Protein AF-A0A1Y1IRT8-F1 (afdb_monomer_lite)

Foldseek 3Di:
DAADPVQQVVVPQPDQQWDQAQQDPNGGHTDHGADVVGDDDAPPDWDQDPVRDIDGDDDPDDQDPVSPPHHHDDPVVSCSNVVVVPPDDDDDDDDDDDDDDDDDDDDPDDDDDDPDPDPQDDPQPLLVVVLQVLCVVLVDPQKDWDGWDQDPQAIKTKIWHQAWDQDSVRDIDGGTFIWIWGCHLFFTFTGTPDPVCPPDPDTDTSDGHDLLSLQRPHDLDWLALPPVVLVVQDDPVLLVVQQLVALRSLLSSNLSSCSRNLQWAAAPQWIWGGGSQAIDTPNPPCVRVLVSSLSSVQVSLVVVLVVLVVVLVPDPDPVVSVVSVVSNVSRDHSPDSVSCPSSVVNNNVSRHDYPLVVLAVVDLQWAREPQAIARLVVRDGDHRGVSNNYHDYDDDDSVVCPDSVVVSVVSNVVVVVVVVCVVVPDPDDPPPDD

Organism: Klebsormidium nitens (NCBI:txid105231)

InterPro domains:
  IPR014818 Bacteriophage/plasmid primase, P4, C-terminal [PF08706] (254-397)
  IPR014818 Bacteriophage/plasmid primase, P4, C-terminal [SM00885] (251-419)
  IPR051620 ORF904-like, C-terminal domain [PTHR35372] (3-406)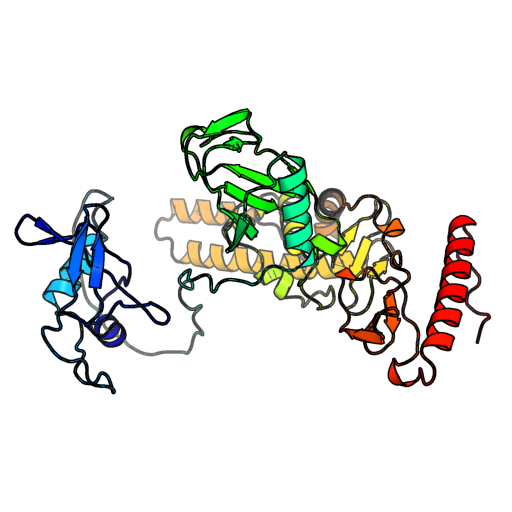

Structure (mmCIF, N/CA/C/O backbone):
data_AF-A0A1Y1IRT8-F1
#
_entry.id   AF-A0A1Y1IRT8-F1
#
loop_
_atom_site.group_PDB
_atom_site.id
_atom_site.type_symbol
_atom_site.label_atom_id
_atom_site.label_alt_id
_atom_site.label_comp_id
_atom_site.label_asym_id
_atom_site.label_entity_id
_atom_site.label_seq_id
_atom_site.pdbx_PDB_ins_code
_atom_site.Cartn_x
_atom_site.Cartn_y
_atom_site.Cartn_z
_atom_site.occupancy
_atom_site.B_iso_or_equiv
_atom_site.auth_seq_id
_atom_site.auth_comp_id
_atom_site.auth_asym_id
_atom_site.auth_atom_id
_atom_site.pdbx_PDB_model_num
ATOM 1 N N . MET A 1 1 ? -31.270 -33.881 1.724 1.00 65.00 1 MET A N 1
ATOM 2 C CA . MET A 1 1 ? -32.382 -32.962 1.409 1.00 65.00 1 MET A CA 1
ATOM 3 C C . MET A 1 1 ? -31.777 -31.595 1.128 1.00 65.00 1 MET A C 1
ATOM 5 O O . MET A 1 1 ? -30.941 -31.160 1.912 1.00 65.00 1 MET A O 1
ATOM 9 N N . THR A 1 2 ? -32.095 -30.987 -0.011 1.00 73.12 2 THR A N 1
ATOM 10 C CA . THR A 1 2 ? -31.557 -29.689 -0.452 1.00 73.12 2 THR A CA 1
ATOM 11 C C . THR A 1 2 ? -32.640 -28.623 -0.363 1.00 73.12 2 THR A C 1
ATOM 13 O O . THR A 1 2 ? -33.790 -28.885 -0.705 1.00 73.12 2 THR A O 1
ATOM 16 N N . PHE A 1 3 ? -32.268 -27.423 0.078 1.00 81.62 3 PHE A N 1
ATOM 17 C CA . PHE A 1 3 ? -33.180 -26.293 0.251 1.00 81.62 3 PHE A CA 1
ATOM 18 C C . PHE A 1 3 ? -32.655 -25.071 -0.499 1.00 81.62 3 PHE A C 1
ATOM 20 O O . PHE A 1 3 ? -31.448 -24.924 -0.700 1.00 81.62 3 PHE A O 1
ATOM 27 N N . SER A 1 4 ? -33.563 -24.193 -0.913 1.00 82.31 4 SER A N 1
ATOM 28 C CA . SER A 1 4 ? -33.210 -22.917 -1.525 1.00 82.31 4 SER A CA 1
ATOM 29 C C . SER A 1 4 ? -32.725 -21.947 -0.452 1.00 82.31 4 SER A C 1
ATOM 31 O O . SER A 1 4 ? -33.471 -21.607 0.468 1.00 82.31 4 SER A O 1
ATOM 33 N N . LEU A 1 5 ? -31.478 -21.485 -0.572 1.00 80.69 5 LEU A N 1
ATOM 34 C CA . LEU A 1 5 ? -30.895 -20.547 0.387 1.00 80.69 5 LEU A CA 1
ATOM 35 C C . LEU A 1 5 ? -31.644 -19.208 0.390 1.00 80.69 5 LEU A C 1
ATOM 37 O O . LEU A 1 5 ? -32.016 -18.731 1.454 1.00 80.69 5 LEU A O 1
ATOM 41 N N . SER A 1 6 ? -31.958 -18.665 -0.790 1.00 80.94 6 SER A N 1
ATOM 42 C CA . SER A 1 6 ? -32.665 -17.384 -0.918 1.00 80.94 6 SER A CA 1
ATOM 43 C C . SER A 1 6 ? -34.086 -17.436 -0.358 1.00 80.94 6 SER A C 1
ATOM 45 O O . SER A 1 6 ? -34.515 -16.503 0.313 1.00 80.94 6 SER A O 1
ATOM 47 N N . GLN A 1 7 ? -34.812 -18.538 -0.576 1.00 84.75 7 GLN A N 1
ATOM 48 C CA . GLN A 1 7 ? -36.134 -18.710 0.037 1.00 84.75 7 GLN A CA 1
ATOM 49 C C . GLN A 1 7 ? -36.033 -18.913 1.556 1.00 84.75 7 GLN A C 1
ATOM 51 O O . GLN A 1 7 ? -36.927 -18.502 2.286 1.00 84.75 7 GLN A O 1
ATOM 56 N N . SER A 1 8 ? -34.948 -19.516 2.051 1.00 86.56 8 SER A N 1
ATOM 57 C CA . SER A 1 8 ? -34.730 -19.710 3.493 1.00 86.56 8 SER A CA 1
ATOM 58 C C . SER A 1 8 ? -34.385 -18.404 4.210 1.00 86.56 8 SER A C 1
ATOM 60 O O . SER A 1 8 ? -34.848 -18.181 5.323 1.00 86.56 8 SER A O 1
ATOM 62 N N . GLU A 1 9 ? -33.612 -17.523 3.571 1.00 83.75 9 GLU A N 1
ATOM 63 C CA . GLU A 1 9 ? -33.345 -16.163 4.061 1.00 83.75 9 GLU A CA 1
ATOM 64 C C . GLU A 1 9 ? -34.642 -15.345 4.131 1.00 83.75 9 GLU A C 1
ATOM 66 O O . GLU A 1 9 ? -34.925 -14.727 5.156 1.00 83.75 9 GLU A O 1
ATOM 71 N N . GLN A 1 10 ? -35.482 -15.420 3.091 1.00 86.88 10 GLN A N 1
ATOM 72 C CA . GLN A 1 10 ? -36.816 -14.803 3.088 1.00 86.88 10 GLN A CA 1
ATOM 73 C C . GLN A 1 10 ? -37.734 -15.375 4.179 1.00 86.88 10 GLN A C 1
ATOM 75 O O . GLN A 1 10 ? -38.529 -14.638 4.754 1.00 86.88 10 GLN A O 1
ATOM 80 N N . ALA A 1 11 ? -37.595 -16.664 4.499 1.00 86.00 11 ALA A N 1
ATOM 81 C CA . ALA A 1 11 ? -38.309 -17.330 5.588 1.00 86.00 11 ALA A CA 1
ATOM 82 C C . ALA A 1 11 ? -37.705 -17.067 6.989 1.00 86.00 11 ALA A C 1
ATOM 84 O O . ALA A 1 11 ? -38.183 -17.618 7.978 1.00 86.00 11 ALA A O 1
ATOM 85 N N . GLY A 1 12 ? -36.671 -16.222 7.108 1.00 86.06 12 GLY A N 1
ATOM 86 C CA . GLY A 1 12 ? -36.132 -15.772 8.396 1.00 86.06 12 GLY A CA 1
ATOM 87 C C . GLY A 1 12 ? -34.886 -16.511 8.902 1.00 86.06 12 GLY A C 1
ATOM 88 O O . GLY A 1 12 ? -34.546 -16.399 10.086 1.00 86.06 12 GLY A O 1
ATOM 89 N N . LEU A 1 13 ? -34.172 -17.253 8.048 1.00 83.19 13 LEU A N 1
ATOM 90 C CA . LEU A 1 13 ? -32.847 -17.787 8.385 1.00 83.19 13 LEU A CA 1
ATOM 91 C C . LEU A 1 13 ? -31.830 -16.640 8.533 1.00 83.19 13 LEU A C 1
ATOM 93 O O . LEU A 1 13 ? -31.571 -15.909 7.582 1.00 83.19 13 LEU A O 1
ATOM 97 N N . ARG A 1 14 ? -31.229 -16.489 9.723 1.00 79.88 14 ARG A N 1
ATOM 98 C CA . ARG A 1 14 ? -30.338 -15.352 10.046 1.00 79.88 14 ARG A CA 1
ATOM 99 C C . ARG A 1 14 ? -28.863 -15.602 9.736 1.00 79.88 14 ARG A C 1
ATOM 101 O O . ARG A 1 14 ? -28.095 -14.652 9.623 1.00 79.88 14 ARG A O 1
ATOM 108 N N . ASN A 1 15 ? -28.436 -16.864 9.680 1.00 71.94 15 ASN A N 1
ATOM 109 C CA . ASN A 1 15 ? -27.034 -17.232 9.486 1.00 71.94 15 ASN A CA 1
ATOM 110 C C . ASN A 1 15 ? -26.906 -18.432 8.536 1.00 71.94 15 ASN A C 1
ATOM 112 O O . ASN A 1 15 ? -27.372 -19.528 8.840 1.00 71.94 15 ASN A O 1
ATOM 116 N N . CYS A 1 16 ? -26.209 -18.216 7.422 1.00 69.81 16 CYS A N 1
ATOM 117 C CA . CYS A 1 16 ? -26.011 -19.180 6.338 1.00 69.81 16 CYS A CA 1
ATOM 118 C C . CYS A 1 16 ? -24.657 -19.920 6.419 1.00 69.81 16 CYS A C 1
ATOM 120 O O . CYS A 1 16 ? -24.109 -20.334 5.401 1.00 69.81 16 CYS A O 1
ATOM 122 N N . SER A 1 17 ? -24.085 -20.066 7.618 1.00 71.50 17 SER A N 1
ATOM 123 C CA . SER A 1 17 ? -22.802 -20.756 7.836 1.00 71.50 17 SER A CA 1
ATOM 124 C C . SER A 1 17 ? -22.964 -22.267 8.035 1.00 71.50 17 SER A C 1
ATOM 126 O O . SER A 1 17 ? -23.971 -22.734 8.568 1.00 71.50 17 SER A O 1
ATOM 128 N N . ASN A 1 18 ? -21.924 -23.035 7.689 1.00 73.12 18 ASN A N 1
ATOM 129 C CA . ASN A 1 18 ? -21.849 -24.469 7.995 1.00 73.12 18 ASN A CA 1
ATOM 130 C C . ASN A 1 18 ? -21.971 -24.716 9.507 1.00 73.12 18 ASN A C 1
ATOM 132 O O . ASN A 1 18 ? -21.383 -23.998 10.320 1.00 73.12 18 ASN A O 1
ATOM 136 N N . ARG A 1 19 ? -22.673 -25.783 9.892 1.00 77.12 19 ARG A N 1
ATOM 137 C CA . ARG A 1 19 ? -22.828 -26.214 11.286 1.00 77.12 19 ARG A CA 1
ATOM 138 C C . ARG A 1 19 ? -22.379 -27.662 11.413 1.00 77.12 19 ARG A C 1
ATOM 140 O O . ARG A 1 19 ? -22.927 -28.525 10.748 1.00 77.12 19 ARG A O 1
ATOM 147 N N . ALA A 1 20 ? -21.414 -27.952 12.283 1.00 57.25 20 ALA A N 1
ATOM 148 C CA . ALA A 1 20 ? -20.842 -29.300 12.398 1.00 57.25 20 ALA A CA 1
ATOM 149 C C . ALA A 1 20 ? -21.417 -30.151 13.552 1.00 57.25 20 ALA A C 1
ATOM 151 O O . ALA A 1 20 ? -21.053 -31.318 13.678 1.00 57.25 20 ALA A O 1
ATOM 152 N N . ARG A 1 21 ? -22.258 -29.582 14.435 1.00 73.75 21 ARG A N 1
ATOM 153 C CA . ARG A 1 21 ? -22.706 -30.236 15.685 1.00 73.75 21 ARG A CA 1
ATOM 154 C C . ARG A 1 21 ? -24.111 -29.813 16.129 1.00 73.75 21 ARG A C 1
ATOM 156 O O . ARG A 1 21 ? -24.298 -29.362 17.254 1.00 73.75 21 ARG A O 1
ATOM 163 N N . ILE A 1 22 ? -25.101 -29.941 15.255 1.00 76.75 22 ILE A N 1
ATOM 164 C CA . ILE A 1 22 ? -26.498 -29.703 15.633 1.00 76.75 22 ILE A CA 1
ATOM 165 C C . ILE A 1 22 ? -27.007 -30.943 16.382 1.00 76.75 22 ILE A C 1
ATOM 167 O O . ILE A 1 22 ? -26.937 -32.043 15.828 1.00 76.75 22 ILE A O 1
ATOM 171 N N . PRO A 1 23 ? -27.497 -30.822 17.626 1.00 71.44 23 PRO A N 1
ATOM 172 C CA . PRO A 1 23 ? -28.102 -31.945 18.325 1.00 71.44 23 PRO A CA 1
ATOM 173 C C . PRO A 1 23 ? -29.474 -32.253 17.710 1.00 71.44 23 PRO A C 1
ATOM 175 O O . PRO A 1 23 ? -30.410 -31.469 17.824 1.00 71.44 23 PRO A O 1
ATOM 178 N N . TYR A 1 24 ? -29.609 -33.412 17.067 1.00 70.88 24 TYR A N 1
ATOM 179 C CA . TYR A 1 24 ? -30.875 -33.893 16.516 1.00 70.88 24 TYR A CA 1
ATOM 180 C C . TYR A 1 24 ? -31.092 -35.351 16.924 1.00 70.88 24 TYR A C 1
ATOM 182 O O . TYR A 1 24 ? -30.272 -36.220 16.626 1.00 70.88 24 TYR A O 1
ATOM 190 N N . LYS A 1 25 ? -32.187 -35.623 17.649 1.00 75.06 25 LYS A N 1
ATOM 191 C CA . LYS A 1 25 ? -32.529 -36.963 18.175 1.00 75.06 25 LYS A CA 1
ATOM 192 C C . LYS A 1 25 ? -31.362 -37.648 18.917 1.00 75.06 25 LYS A C 1
ATOM 194 O O . LYS A 1 25 ? -31.099 -38.831 18.720 1.00 75.06 25 LYS A O 1
ATOM 199 N N . GLY A 1 26 ? -30.630 -36.889 19.736 1.00 72.19 26 GLY A N 1
ATOM 200 C CA . GLY A 1 26 ? -29.507 -37.400 20.536 1.00 72.19 26 GLY A CA 1
ATOM 201 C C . GLY A 1 26 ? -28.212 -37.669 19.758 1.00 72.19 26 GLY A C 1
ATOM 202 O O . GLY A 1 26 ? -27.266 -38.201 20.331 1.00 72.19 26 GLY A O 1
ATOM 203 N N . LYS A 1 27 ? -28.137 -37.301 18.472 1.00 68.88 27 LYS A N 1
ATOM 204 C CA . LYS A 1 27 ? -26.924 -37.405 17.649 1.00 68.88 27 LYS A CA 1
ATOM 205 C C . LYS A 1 27 ? -26.485 -36.025 17.170 1.00 68.88 27 LYS A C 1
ATOM 207 O O . LYS A 1 27 ? -27.319 -35.179 16.855 1.00 68.88 27 LYS A O 1
ATOM 212 N N . ALA A 1 28 ? -25.174 -35.807 17.102 1.00 72.69 28 ALA A N 1
ATOM 213 C CA . ALA A 1 28 ? -24.616 -34.619 16.469 1.00 72.69 28 ALA A CA 1
ATOM 214 C C . ALA A 1 28 ? -24.682 -34.791 14.947 1.00 72.69 28 ALA A C 1
ATOM 216 O O . ALA A 1 28 ? -24.089 -35.723 14.403 1.00 72.69 28 ALA A O 1
ATOM 217 N N . VAL A 1 29 ? -25.410 -33.906 14.273 1.00 77.44 29 VAL A N 1
ATOM 218 C CA . VAL A 1 29 ? -25.500 -33.869 12.811 1.00 77.44 29 VAL A CA 1
ATOM 219 C C . VAL A 1 29 ? -24.866 -32.592 12.269 1.00 77.44 29 VAL A C 1
ATOM 221 O O . VAL A 1 29 ? -24.874 -31.547 12.926 1.00 77.44 29 VAL A O 1
ATOM 224 N N . GLY A 1 30 ? -24.289 -32.691 11.074 1.00 76.31 30 GLY A N 1
ATOM 225 C CA . GLY A 1 30 ? -23.742 -31.555 10.344 1.00 76.31 30 GLY A CA 1
ATOM 226 C C . GLY A 1 30 ? -24.711 -31.068 9.270 1.00 76.31 30 GLY A C 1
ATOM 227 O O . GLY A 1 30 ? -25.341 -31.882 8.597 1.00 76.31 30 GLY A O 1
ATOM 228 N N . ILE A 1 31 ? -24.813 -29.753 9.100 1.00 78.31 31 ILE A N 1
ATOM 229 C CA . ILE A 1 31 ? -25.458 -29.114 7.954 1.00 78.31 31 ILE A CA 1
ATOM 230 C C . ILE A 1 31 ? -24.397 -28.287 7.236 1.00 78.31 31 ILE A C 1
ATOM 232 O O . ILE A 1 31 ? -23.856 -27.329 7.791 1.00 78.31 31 ILE A O 1
ATOM 236 N N . ASP A 1 32 ? -24.113 -28.674 5.998 1.00 71.00 32 ASP A N 1
ATOM 237 C CA . ASP A 1 32 ? -23.314 -27.882 5.074 1.00 71.00 32 ASP A CA 1
ATOM 238 C C . ASP A 1 32 ? -24.227 -26.918 4.313 1.00 71.00 32 ASP A C 1
ATOM 240 O O . ASP A 1 32 ? -25.210 -27.329 3.695 1.00 71.00 32 ASP A O 1
ATOM 244 N N . VAL A 1 33 ? -23.876 -25.637 4.333 1.00 72.19 33 VAL A N 1
ATOM 245 C CA . VAL A 1 33 ? -24.521 -24.587 3.549 1.00 72.19 33 VAL A CA 1
ATOM 246 C C . VAL A 1 33 ? -23.563 -24.192 2.427 1.00 72.19 33 VAL A C 1
ATOM 248 O O . VAL A 1 33 ? -22.391 -23.883 2.657 1.00 72.19 33 VAL A O 1
ATOM 251 N N . ARG A 1 34 ? -24.041 -24.242 1.182 1.00 69.75 34 ARG A N 1
ATOM 252 C CA . ARG A 1 34 ? -23.280 -23.827 -0.005 1.00 69.75 34 ARG A CA 1
ATOM 253 C C . ARG A 1 34 ? -24.021 -22.672 -0.678 1.00 69.75 34 ARG A C 1
ATOM 255 O O . ARG A 1 34 ? -25.170 -22.831 -1.079 1.00 69.75 34 ARG A O 1
ATOM 262 N N . GLY A 1 35 ? -23.373 -21.509 -0.737 1.00 62.78 35 GLY A N 1
ATOM 263 C CA . GLY A 1 35 ? -23.906 -20.289 -1.347 1.00 62.78 35 GLY A CA 1
ATOM 264 C C . GLY A 1 35 ? -23.579 -20.169 -2.838 1.00 62.78 35 GLY A C 1
ATOM 265 O O . GLY A 1 35 ? -23.194 -21.136 -3.497 1.00 62.78 35 GLY A O 1
ATOM 266 N N . ARG A 1 36 ? -23.724 -18.957 -3.386 1.00 49.62 36 ARG A N 1
ATOM 267 C CA . ARG A 1 36 ? -23.348 -18.639 -4.773 1.00 49.62 36 ARG A CA 1
ATOM 268 C C . ARG A 1 36 ? -21.832 -18.809 -4.947 1.00 49.62 36 ARG A C 1
ATOM 270 O O . ARG A 1 36 ? -21.093 -18.063 -4.331 1.00 49.62 36 ARG A O 1
ATOM 277 N N . GLY A 1 37 ? -21.407 -19.742 -5.804 1.00 50.62 37 GLY A N 1
ATOM 278 C CA . GLY A 1 37 ? -19.991 -20.103 -5.997 1.00 50.62 37 GLY A CA 1
ATOM 279 C C . GLY A 1 37 ? -19.584 -21.405 -5.295 1.00 50.62 37 GLY A C 1
ATOM 280 O O . GLY A 1 37 ? -18.586 -22.021 -5.663 1.00 50.62 37 GLY A O 1
ATOM 281 N N . GLY A 1 38 ? -20.406 -21.888 -4.357 1.00 56.44 38 GLY A N 1
ATOM 282 C CA . GLY A 1 38 ? -20.190 -23.155 -3.670 1.00 56.44 38 GLY A CA 1
ATOM 283 C C . GLY A 1 38 ? -20.360 -24.364 -4.592 1.00 56.44 38 GLY A C 1
ATOM 284 O O . GLY A 1 38 ? -21.296 -24.440 -5.389 1.00 56.44 38 GLY A O 1
ATOM 285 N N . MET A 1 39 ? -19.468 -25.343 -4.447 1.00 58.09 39 MET A N 1
ATOM 286 C CA . MET A 1 39 ? -19.530 -26.615 -5.165 1.00 58.09 39 MET A CA 1
ATOM 287 C C . MET A 1 39 ? -20.304 -27.658 -4.347 1.00 58.09 39 MET A C 1
ATOM 289 O O . MET A 1 39 ? -20.111 -27.793 -3.136 1.00 58.09 39 MET A O 1
ATOM 293 N N . LEU A 1 40 ? -21.168 -28.413 -5.023 1.00 67.50 40 LEU A N 1
ATOM 294 C CA . LEU A 1 40 ? -21.855 -29.584 -4.485 1.00 67.50 40 LEU A CA 1
ATOM 295 C C . LEU A 1 40 ? -21.410 -30.801 -5.294 1.00 67.50 40 LEU A C 1
ATOM 297 O O . LEU A 1 40 ? -21.479 -30.780 -6.520 1.00 67.50 40 LEU A O 1
ATOM 301 N N . TYR A 1 41 ? -20.977 -31.860 -4.616 1.00 62.44 41 TYR A N 1
ATOM 302 C CA . TYR A 1 41 ? -20.794 -33.159 -5.258 1.00 62.44 41 TYR A CA 1
ATOM 303 C C . TYR A 1 41 ? -22.175 -33.794 -5.429 1.00 62.44 41 TYR A C 1
ATOM 305 O O . TYR A 1 41 ? -22.874 -34.045 -4.447 1.00 62.44 41 TYR A O 1
ATOM 313 N N . THR A 1 42 ? -22.602 -33.986 -6.674 1.00 61.09 42 THR A N 1
ATOM 314 C CA . THR A 1 42 ? -23.942 -34.479 -7.019 1.00 61.09 42 THR A CA 1
ATOM 315 C C . THR A 1 42 ? -23.894 -35.949 -7.407 1.00 61.09 42 THR A C 1
ATOM 317 O O . THR A 1 42 ? -22.880 -36.416 -7.925 1.00 61.09 42 THR A O 1
ATOM 320 N N . ALA A 1 43 ? -24.981 -36.699 -7.204 1.00 57.69 43 ALA A N 1
ATOM 321 C CA . ALA A 1 43 ? -25.076 -38.041 -7.782 1.00 57.69 43 ALA A CA 1
ATOM 322 C C . ALA A 1 43 ? -24.873 -37.965 -9.315 1.00 57.69 43 ALA A C 1
ATOM 324 O O . ALA A 1 43 ? -25.344 -36.998 -9.925 1.00 57.69 43 ALA A O 1
ATOM 325 N N . PRO A 1 44 ? -24.185 -38.938 -9.939 1.00 56.72 44 PRO A N 1
ATOM 326 C CA . PRO A 1 44 ? -23.737 -40.216 -9.375 1.00 56.72 44 PRO A CA 1
ATOM 327 C C . PRO A 1 44 ? -22.339 -40.187 -8.721 1.00 56.72 44 PRO A C 1
ATOM 329 O O . PRO A 1 44 ? -21.704 -41.231 -8.607 1.00 56.72 44 PRO A O 1
ATOM 332 N N . SER A 1 45 ? -21.829 -39.026 -8.291 1.00 67.50 45 SER A N 1
ATOM 333 C CA . SER A 1 45 ? -20.486 -38.926 -7.701 1.00 67.50 45 SER A CA 1
ATOM 334 C C . SER A 1 45 ? -20.294 -39.895 -6.530 1.00 67.50 45 SER A C 1
ATOM 336 O O . SER A 1 45 ? -21.119 -39.982 -5.614 1.00 67.50 45 SER A O 1
ATOM 338 N N . SER A 1 46 ? -19.158 -40.586 -6.543 1.00 77.88 46 SER A N 1
ATOM 339 C CA . SER A 1 46 ? -18.694 -41.447 -5.460 1.00 77.88 46 SER A CA 1
ATOM 340 C C . SER A 1 46 ? -17.252 -41.114 -5.104 1.00 77.88 46 SER A C 1
ATOM 342 O O . SER A 1 46 ? -16.474 -40.747 -5.982 1.00 77.88 46 SER A O 1
ATOM 344 N N . TYR A 1 47 ? -16.878 -41.282 -3.840 1.00 72.75 47 TYR A N 1
ATOM 345 C CA . TYR A 1 47 ? -15.500 -41.112 -3.390 1.00 72.75 47 TYR A CA 1
ATOM 346 C C . TYR A 1 47 ? -15.108 -42.200 -2.390 1.00 72.75 47 TYR A C 1
ATOM 348 O O . TYR A 1 47 ? -15.937 -42.707 -1.631 1.00 72.75 47 TYR A O 1
ATOM 356 N N . THR A 1 48 ? -13.825 -42.550 -2.381 1.00 80.06 48 THR A N 1
ATOM 357 C CA . THR A 1 48 ? -13.241 -43.456 -1.389 1.00 80.06 48 THR A CA 1
ATOM 358 C C . THR A 1 48 ? -12.838 -42.639 -0.168 1.00 80.06 48 THR A C 1
ATOM 360 O O . THR A 1 48 ? -12.079 -41.678 -0.284 1.00 80.06 48 THR A O 1
ATOM 363 N N . GLY A 1 49 ? -13.370 -42.975 1.006 1.00 74.94 49 GLY A N 1
ATOM 364 C CA . GLY A 1 49 ? -12.951 -42.319 2.244 1.00 74.94 49 GLY A CA 1
ATOM 365 C C . GLY A 1 49 ? -11.543 -42.720 2.674 1.00 74.94 49 GLY A C 1
ATOM 366 O O . GLY A 1 49 ? -10.981 -43.694 2.181 1.00 74.94 49 GLY A O 1
ATOM 367 N N . LEU A 1 50 ? -10.997 -42.003 3.660 1.00 68.25 50 LEU A N 1
ATOM 368 C CA . LEU A 1 50 ? -9.694 -42.312 4.273 1.00 68.25 50 LEU A CA 1
ATOM 369 C C . LEU A 1 50 ? -9.641 -43.715 4.911 1.00 68.25 50 LEU A C 1
ATOM 371 O O . LEU A 1 50 ? -8.565 -44.251 5.138 1.00 68.25 50 LEU A O 1
ATOM 375 N N . ASP A 1 51 ? -10.803 -44.312 5.177 1.00 81.50 51 ASP A N 1
ATOM 376 C CA . ASP A 1 51 ? -10.993 -45.680 5.665 1.00 81.50 51 ASP A CA 1
ATOM 377 C C . ASP A 1 51 ? -11.096 -46.729 4.538 1.00 81.50 51 ASP A C 1
ATOM 379 O O . ASP A 1 51 ? -11.442 -47.880 4.796 1.00 81.50 51 ASP A O 1
ATOM 383 N N . GLY A 1 52 ? -10.866 -46.337 3.281 1.00 80.56 52 GLY A N 1
ATOM 384 C CA . GLY A 1 52 ? -10.963 -47.209 2.109 1.00 80.56 52 GLY A CA 1
ATOM 385 C C . GLY A 1 52 ? -12.394 -47.544 1.674 1.00 80.56 52 GLY A C 1
ATOM 386 O O . GLY A 1 52 ? -12.577 -48.247 0.682 1.00 80.56 52 GLY A O 1
ATOM 387 N N . ARG A 1 53 ? -13.431 -47.051 2.368 1.00 83.19 53 ARG A N 1
ATOM 388 C CA . ARG A 1 53 ? -14.833 -47.341 2.026 1.00 83.19 53 ARG A CA 1
ATOM 389 C C . ARG A 1 53 ? -15.344 -46.408 0.934 1.00 83.19 53 ARG A C 1
ATOM 391 O O . ARG A 1 53 ? -15.252 -45.184 1.068 1.00 83.19 53 ARG A O 1
ATOM 398 N N . LEU A 1 54 ? -15.950 -46.986 -0.103 1.00 75.50 54 LEU A N 1
ATOM 399 C CA . LEU A 1 54 ? -16.652 -46.248 -1.151 1.00 75.50 54 LEU A CA 1
ATOM 400 C C . LEU A 1 54 ? -17.945 -45.644 -0.588 1.00 75.50 54 LEU A C 1
ATOM 402 O O . LEU A 1 54 ? -18.772 -46.348 -0.008 1.00 75.50 54 LEU A O 1
ATOM 406 N N . ARG A 1 55 ? -18.118 -44.335 -0.760 1.00 79.62 55 ARG A N 1
ATOM 407 C CA . ARG A 1 55 ? -19.329 -43.592 -0.398 1.00 79.62 55 ARG A CA 1
ATOM 408 C C . ARG A 1 55 ? -19.907 -42.955 -1.658 1.00 79.62 55 ARG A C 1
ATOM 410 O O . ARG A 1 55 ? -19.155 -42.406 -2.460 1.00 79.62 55 ARG A O 1
ATOM 417 N N . SER A 1 56 ? -21.224 -43.021 -1.831 1.00 74.12 56 SER A N 1
ATOM 418 C CA . SER A 1 56 ? -21.945 -42.438 -2.968 1.00 74.12 56 SER A CA 1
ATOM 419 C C . SER A 1 56 ? -23.071 -41.520 -2.498 1.00 74.12 56 SER A C 1
ATOM 421 O O . SER A 1 56 ? -23.647 -41.711 -1.425 1.00 74.12 56 SER A O 1
ATOM 423 N N . TYR A 1 57 ? -23.375 -40.507 -3.308 1.00 68.88 57 TYR A N 1
ATOM 424 C CA . TYR A 1 57 ? -24.527 -39.635 -3.097 1.00 68.88 57 TYR A CA 1
ATOM 425 C C . TYR A 1 57 ? -25.731 -40.185 -3.865 1.00 68.88 57 TYR A C 1
ATOM 427 O O . TYR A 1 57 ? -25.608 -40.539 -5.036 1.00 68.88 57 TYR A O 1
ATOM 435 N N . VAL A 1 58 ? -26.897 -40.235 -3.219 1.00 65.00 58 VAL A N 1
ATOM 436 C CA . VAL A 1 58 ? -28.172 -40.623 -3.839 1.00 65.00 58 VAL A CA 1
ATOM 437 C C . VAL A 1 58 ? -29.164 -39.481 -3.662 1.00 65.00 58 VAL A C 1
ATOM 439 O O . VAL A 1 58 ? -29.268 -38.905 -2.575 1.00 65.00 58 VAL A O 1
ATOM 442 N N . TRP A 1 59 ? -29.876 -39.140 -4.736 1.00 65.12 59 TRP A N 1
ATOM 443 C CA . TRP A 1 59 ? -30.974 -38.185 -4.670 1.00 65.12 59 TRP A CA 1
ATOM 444 C C . TRP A 1 59 ? -32.208 -38.862 -4.090 1.00 65.12 59 TRP A C 1
ATOM 446 O O . TRP A 1 59 ? -32.671 -39.870 -4.608 1.00 65.12 59 TRP A O 1
ATOM 456 N N . ASP A 1 60 ? -32.746 -38.271 -3.031 1.00 65.69 60 ASP A N 1
ATOM 457 C CA . ASP A 1 60 ? -34.079 -38.610 -2.530 1.00 65.69 60 ASP A CA 1
ATOM 458 C C . ASP A 1 60 ? -35.165 -38.009 -3.447 1.00 65.69 60 ASP A C 1
ATOM 460 O O . ASP A 1 60 ? -36.227 -38.584 -3.637 1.00 65.69 60 ASP A O 1
ATOM 464 N N . HIS A 1 61 ? -34.870 -36.853 -4.059 1.00 68.25 61 HIS A N 1
ATOM 465 C CA . HIS A 1 61 ? -35.727 -36.143 -5.010 1.00 68.25 61 HIS A CA 1
ATOM 466 C C . HIS A 1 61 ? -34.847 -35.456 -6.070 1.00 68.25 61 HIS A C 1
ATOM 468 O O . HIS A 1 61 ? -33.794 -34.909 -5.730 1.00 68.25 61 HIS A O 1
ATOM 474 N N . GLU A 1 62 ? -35.262 -35.477 -7.339 1.00 72.00 62 GLU A N 1
ATOM 475 C CA . GLU A 1 62 ? -34.576 -34.780 -8.438 1.00 72.00 62 GLU A CA 1
ATOM 476 C C . GLU A 1 62 ? -34.659 -33.256 -8.253 1.00 72.00 62 GLU A C 1
ATOM 478 O O . GLU A 1 62 ? -35.683 -32.752 -7.804 1.00 72.00 62 GLU A O 1
ATOM 483 N N . ILE A 1 63 ? -33.605 -32.503 -8.587 1.00 73.00 63 ILE A N 1
ATOM 484 C CA . ILE A 1 63 ? -33.639 -31.030 -8.611 1.00 73.00 63 ILE A CA 1
ATOM 485 C C . ILE A 1 63 ? -33.951 -30.593 -10.042 1.00 73.00 63 ILE A C 1
ATOM 487 O O . ILE A 1 63 ? -33.175 -30.893 -10.948 1.00 73.00 63 ILE A O 1
ATOM 491 N N . LEU A 1 64 ? -35.054 -29.867 -10.242 1.00 75.19 64 LEU A N 1
ATOM 492 C CA . LEU A 1 64 ? -35.434 -29.390 -11.572 1.00 75.19 64 LEU A CA 1
ATOM 493 C C . LEU A 1 64 ? -34.392 -28.391 -12.115 1.00 75.19 64 LEU A C 1
ATOM 495 O O . LEU A 1 64 ? -33.792 -27.653 -11.326 1.00 75.19 64 LEU A O 1
ATOM 499 N N . PRO A 1 65 ? -34.181 -28.310 -13.444 1.00 72.69 65 PRO A N 1
ATOM 500 C CA . PRO A 1 65 ? -33.204 -27.393 -14.045 1.00 72.69 65 PRO A CA 1
ATOM 501 C C . PRO A 1 65 ? -33.413 -25.921 -13.664 1.00 72.69 65 PRO A C 1
ATOM 503 O O . PRO A 1 65 ? -32.451 -25.186 -13.443 1.00 72.69 65 PRO A O 1
ATOM 506 N N . ASP A 1 66 ? -34.673 -25.505 -13.536 1.00 77.94 66 ASP A N 1
ATOM 507 C CA . ASP A 1 66 ? -35.079 -24.163 -13.107 1.00 77.94 66 ASP A CA 1
ATOM 508 C C . ASP A 1 66 ? -35.064 -23.981 -11.578 1.00 77.94 66 ASP A C 1
ATOM 510 O O . ASP A 1 66 ? -35.273 -22.878 -11.074 1.00 77.94 66 ASP A O 1
ATOM 514 N N . ARG A 1 67 ? -34.790 -25.064 -10.837 1.00 75.50 67 ARG A N 1
ATOM 515 C CA . ARG A 1 67 ? -34.750 -25.148 -9.372 1.00 75.50 67 ARG A CA 1
ATOM 516 C C . ARG A 1 67 ? -36.067 -24.768 -8.695 1.00 75.50 67 ARG A C 1
ATOM 518 O O . ARG A 1 67 ? -36.074 -24.501 -7.492 1.00 75.50 67 ARG A O 1
ATOM 525 N N . SER A 1 68 ? -37.175 -24.777 -9.433 1.00 78.88 68 SER A N 1
ATOM 526 C CA . SER A 1 68 ? -38.501 -24.389 -8.939 1.00 78.88 68 SER A CA 1
ATOM 527 C C . SER A 1 68 ? -39.005 -25.287 -7.806 1.00 78.88 68 SER A C 1
ATOM 529 O O . SER A 1 68 ? -39.803 -24.857 -6.975 1.00 78.88 68 SER A O 1
ATOM 531 N N . ASN A 1 69 ? -38.500 -26.519 -7.718 1.00 82.19 69 ASN A N 1
ATOM 532 C CA . ASN A 1 69 ? -38.861 -27.473 -6.676 1.00 82.19 69 ASN A CA 1
ATOM 533 C C . ASN A 1 69 ? -38.017 -27.375 -5.390 1.00 82.19 69 ASN A C 1
ATOM 535 O O . ASN A 1 69 ? -38.287 -28.110 -4.437 1.00 82.19 69 ASN A O 1
ATOM 539 N N . LEU A 1 70 ? -37.029 -26.472 -5.321 1.00 83.75 70 LEU A N 1
ATOM 540 C CA . LEU A 1 70 ? -36.308 -26.188 -4.079 1.00 83.75 70 LEU A CA 1
ATOM 541 C C . LEU A 1 70 ? -37.131 -25.245 -3.201 1.00 83.75 70 LEU A C 1
ATOM 543 O O . LEU A 1 70 ? -37.398 -24.105 -3.575 1.00 83.75 70 LEU A O 1
ATOM 547 N N . ARG A 1 71 ? -37.492 -25.721 -2.009 1.00 85.75 71 ARG A N 1
ATOM 548 C CA . ARG A 1 71 ? -38.246 -24.958 -1.007 1.00 85.75 71 ARG A CA 1
ATOM 549 C C . ARG A 1 71 ? -37.314 -24.312 0.013 1.00 85.75 71 ARG A C 1
ATOM 551 O O . ARG A 1 71 ? -36.152 -24.715 0.133 1.00 85.75 71 ARG A O 1
ATOM 558 N N . ALA A 1 72 ? -37.831 -23.353 0.774 1.00 86.62 72 ALA A N 1
ATOM 559 C CA . ALA A 1 72 ? -37.188 -22.889 1.998 1.00 86.62 72 ALA A CA 1
ATOM 560 C C . ALA A 1 72 ? -36.919 -24.058 2.965 1.00 86.62 72 ALA A C 1
ATOM 562 O O . ALA A 1 72 ? -37.631 -25.069 2.969 1.00 86.62 72 ALA A O 1
ATOM 563 N N . VAL A 1 73 ? -35.888 -23.905 3.795 1.00 86.06 73 VAL A N 1
ATOM 564 C CA . VAL A 1 73 ? -35.680 -24.749 4.973 1.00 86.06 73 VAL A CA 1
ATOM 565 C C . VAL A 1 73 ? -36.945 -24.681 5.848 1.00 86.06 73 VAL A C 1
ATOM 567 O O . VAL A 1 73 ? -37.464 -23.586 6.048 1.00 86.06 73 VAL A O 1
ATOM 570 N N . PRO A 1 74 ? -37.457 -25.807 6.379 1.00 86.69 74 PRO A N 1
ATOM 571 C CA . PRO A 1 74 ? -38.649 -25.796 7.222 1.00 86.69 74 PRO A CA 1
ATOM 572 C C . PRO A 1 74 ? -38.469 -24.942 8.481 1.00 86.69 74 PRO A C 1
ATOM 574 O O . PRO A 1 74 ? -37.393 -24.968 9.084 1.00 86.69 74 PRO A O 1
ATOM 577 N N . ASP A 1 75 ? -39.543 -24.296 8.939 1.00 87.00 75 ASP A N 1
ATOM 578 C CA . ASP A 1 75 ? -39.531 -23.385 10.095 1.00 87.00 75 ASP A CA 1
ATOM 579 C C . ASP A 1 75 ? -38.877 -23.999 11.339 1.00 87.00 75 ASP A C 1
ATOM 581 O O . ASP A 1 75 ? -38.050 -23.363 11.987 1.00 87.00 75 ASP A O 1
ATOM 585 N N . TRP A 1 76 ? -39.158 -25.275 11.630 1.00 86.94 76 TRP A N 1
ATOM 586 C CA . TRP A 1 76 ? -38.568 -25.976 12.778 1.00 86.94 76 TRP A CA 1
ATOM 587 C C . TRP A 1 76 ? -37.036 -26.048 12.712 1.00 86.94 76 TRP A C 1
ATOM 589 O O . TRP A 1 76 ? -36.365 -26.014 13.743 1.00 86.94 76 TRP A O 1
ATOM 599 N N . LEU A 1 77 ? -36.469 -26.155 11.508 1.00 83.06 77 LEU A N 1
ATOM 600 C CA . LEU A 1 77 ? -35.027 -26.205 11.309 1.00 83.06 77 LEU A CA 1
ATOM 601 C C . LEU A 1 77 ? -34.431 -24.793 11.290 1.00 83.06 77 LEU A C 1
ATOM 603 O O . LEU A 1 77 ? -33.340 -24.602 11.823 1.00 83.06 77 LEU A O 1
ATOM 607 N N . ILE A 1 78 ? -35.160 -23.797 10.773 1.00 85.69 78 ILE A N 1
ATOM 608 C CA . ILE A 1 78 ? -34.794 -22.378 10.905 1.00 85.69 78 ILE A CA 1
ATOM 609 C C . ILE A 1 78 ? -34.684 -21.991 12.386 1.00 85.69 78 ILE A C 1
ATOM 611 O O . ILE A 1 78 ? -33.680 -21.392 12.771 1.00 85.69 78 ILE A O 1
ATOM 615 N N . SER A 1 79 ? -35.644 -22.388 13.231 1.00 83.38 79 SER A N 1
ATOM 616 C CA . SER A 1 79 ? -35.589 -22.149 14.681 1.00 83.38 79 SER A CA 1
ATOM 617 C C . SER A 1 79 ? -34.316 -22.732 15.299 1.00 83.38 79 SER A C 1
ATOM 619 O O . SER A 1 79 ? -33.551 -22.001 15.915 1.00 83.38 79 SER A O 1
ATOM 621 N N . ILE A 1 80 ? -33.997 -24.004 15.035 1.00 80.12 80 ILE A N 1
ATOM 622 C CA . ILE A 1 80 ? -32.773 -24.645 15.554 1.00 80.12 80 ILE A CA 1
ATOM 623 C C . ILE A 1 80 ? -31.498 -23.921 15.081 1.00 80.12 80 ILE A C 1
ATOM 625 O O . ILE A 1 80 ? -30.545 -23.740 15.848 1.00 80.12 80 ILE A O 1
ATOM 629 N N . LEU A 1 81 ? -31.446 -23.518 13.809 1.00 80.75 81 LEU A N 1
ATOM 630 C CA . LEU A 1 81 ? -30.279 -22.858 13.212 1.00 80.75 81 LEU A CA 1
ATOM 631 C C . LEU A 1 81 ? -30.071 -21.425 13.717 1.00 80.75 81 LEU A C 1
ATOM 633 O O . LEU A 1 81 ? -28.924 -20.970 13.801 1.00 80.75 81 LEU A O 1
ATOM 637 N N . ASN A 1 82 ? -31.160 -20.741 14.063 1.00 83.56 82 ASN A N 1
ATOM 638 C CA . ASN A 1 82 ? -31.138 -19.411 14.658 1.00 83.56 82 ASN A CA 1
ATOM 639 C C . ASN A 1 82 ? -30.819 -19.472 16.164 1.00 83.56 82 ASN A C 1
ATOM 641 O O . ASN A 1 82 ? -29.983 -18.696 16.625 1.00 83.56 82 ASN A O 1
ATOM 645 N N . ASP A 1 83 ? -31.391 -20.431 16.899 1.00 71.88 83 ASP A N 1
ATOM 646 C CA . ASP A 1 83 ? -31.203 -20.602 18.351 1.00 71.88 83 ASP A CA 1
ATOM 647 C C . ASP A 1 83 ? -29.783 -21.071 18.709 1.00 71.88 83 ASP A C 1
ATOM 649 O O . ASP A 1 83 ? -29.232 -20.727 19.754 1.00 71.88 83 ASP A O 1
ATOM 653 N N . SER A 1 84 ? -29.126 -21.808 17.810 1.00 59.00 84 SER A N 1
ATOM 654 C CA . SER A 1 84 ? -27.739 -22.266 17.994 1.00 59.00 84 SER A CA 1
ATOM 655 C C . SER A 1 84 ? -26.681 -21.147 17.946 1.00 59.00 84 SER A C 1
ATOM 657 O O . SER A 1 84 ? -25.491 -21.434 18.082 1.00 59.00 84 SER A O 1
ATOM 659 N N . ASN A 1 85 ? -27.085 -19.877 17.801 1.00 49.53 85 ASN A N 1
ATOM 660 C CA . ASN A 1 85 ? -26.226 -18.706 18.026 1.00 49.53 85 ASN A CA 1
ATOM 661 C C . ASN A 1 85 ? -26.276 -18.149 19.463 1.00 49.53 85 ASN A C 1
ATOM 663 O O . ASN A 1 85 ? -25.470 -17.275 19.767 1.00 49.53 85 ASN A O 1
ATOM 667 N N . GLU A 1 86 ? -27.149 -18.636 20.354 1.00 38.47 86 GLU A N 1
ATOM 668 C CA . GLU A 1 86 ? -27.280 -18.091 21.723 1.00 38.47 86 GLU A CA 1
ATOM 669 C C . GLU A 1 86 ? -26.509 -18.862 22.813 1.00 38.47 86 GLU A C 1
ATOM 671 O O . GLU A 1 86 ? -26.602 -18.538 23.994 1.00 38.47 86 GLU A O 1
ATOM 676 N N . ALA A 1 87 ? -25.671 -19.840 22.462 1.00 30.95 87 ALA A N 1
ATOM 677 C CA . ALA A 1 87 ? -24.910 -20.619 23.446 1.00 30.95 87 ALA A CA 1
ATOM 678 C C . ALA A 1 87 ? -23.396 -20.344 23.413 1.00 30.95 87 ALA A C 1
ATOM 680 O O . ALA A 1 87 ? -22.597 -21.248 23.183 1.00 30.95 87 ALA A O 1
ATOM 681 N N . SER A 1 88 ? -23.008 -19.099 23.709 1.00 31.19 88 SER A N 1
ATOM 682 C CA . SER A 1 88 ? -21.802 -18.796 24.501 1.00 31.19 88 SER A CA 1
ATOM 683 C C . SER A 1 88 ? -21.859 -17.391 25.119 1.00 31.19 88 SER A C 1
ATOM 685 O O . SER A 1 88 ? -20.942 -16.592 24.966 1.00 31.19 88 SER A O 1
ATOM 687 N N . SER A 1 89 ? -22.934 -17.087 25.840 1.00 28.62 89 SER A N 1
ATOM 688 C CA . SER A 1 89 ? -22.900 -16.178 26.991 1.00 28.62 89 SER A CA 1
ATOM 689 C C . SER A 1 89 ? -24.083 -16.533 27.891 1.00 28.62 89 SER A C 1
ATOM 691 O O . SER A 1 89 ? -25.225 -16.631 27.451 1.00 28.62 89 SER A O 1
ATOM 693 N N . GLY A 1 90 ? -23.801 -16.869 29.147 1.00 25.66 90 GLY A N 1
ATOM 694 C CA . GLY A 1 90 ? -24.831 -17.323 30.073 1.00 25.66 90 GLY A CA 1
ATOM 695 C C . GLY A 1 90 ? -25.839 -16.220 30.404 1.00 25.66 90 GLY A C 1
ATOM 696 O O . GLY A 1 90 ? -25.431 -15.127 30.767 1.00 25.66 90 GLY A O 1
ATOM 697 N N . THR A 1 91 ? -27.125 -16.599 30.387 1.00 28.08 91 THR A N 1
ATOM 698 C CA . THR A 1 91 ? -28.258 -16.086 31.198 1.00 28.08 91 THR A CA 1
ATOM 699 C C . THR A 1 91 ? -28.546 -14.573 31.093 1.00 28.08 91 THR A C 1
ATOM 701 O O . THR A 1 91 ? -27.748 -13.753 31.513 1.00 28.08 91 THR A O 1
ATOM 704 N N . ARG A 1 92 ? -29.729 -14.096 30.677 1.00 26.08 92 ARG A N 1
ATOM 705 C CA . ARG A 1 92 ? -31.055 -14.367 31.263 1.00 26.08 92 ARG A CA 1
ATOM 706 C C . ARG A 1 92 ? -32.155 -13.743 30.376 1.00 26.08 92 ARG A C 1
ATOM 708 O O . ARG A 1 92 ? -32.027 -12.609 29.933 1.00 26.08 92 ARG A O 1
ATOM 715 N N . ARG A 1 93 ? -33.246 -14.491 30.173 1.00 25.08 93 ARG A N 1
ATOM 716 C CA . ARG A 1 93 ? -34.519 -14.097 29.530 1.00 25.08 93 ARG A CA 1
ATOM 717 C C . ARG A 1 93 ? -35.147 -12.828 30.132 1.00 25.08 93 ARG A C 1
ATOM 719 O O . ARG A 1 93 ? -35.281 -12.777 31.352 1.00 25.08 93 ARG A O 1
ATOM 726 N N . GLN A 1 94 ? -35.738 -11.974 29.287 1.00 27.34 94 GLN A N 1
ATOM 727 C CA . GLN A 1 94 ? -37.188 -11.686 29.287 1.00 27.34 94 GLN A CA 1
ATOM 728 C C . GLN A 1 94 ? -37.637 -10.972 27.993 1.00 27.34 94 GLN A C 1
ATOM 730 O O . GLN A 1 94 ? -36.871 -10.252 27.365 1.00 27.34 94 GLN A O 1
ATOM 735 N N . VAL A 1 95 ? -38.872 -11.273 27.588 1.00 29.70 95 VAL A N 1
ATOM 736 C CA . VAL A 1 95 ? -39.530 -11.009 26.290 1.00 29.70 95 VAL A CA 1
ATOM 737 C C . VAL A 1 95 ? -40.489 -9.782 26.417 1.00 29.70 95 VAL A C 1
ATOM 739 O O . VAL A 1 95 ? -40.458 -9.133 27.459 1.00 29.70 95 VAL A O 1
ATOM 742 N N . PRO A 1 96 ? -41.345 -9.425 25.430 1.00 39.94 96 PRO A N 1
ATOM 743 C CA . PRO A 1 96 ? -41.227 -8.258 24.543 1.00 39.94 96 PRO A CA 1
ATOM 744 C C . PRO A 1 96 ? -42.371 -7.229 24.729 1.00 39.94 96 PRO A C 1
ATOM 746 O O . PRO A 1 96 ? -43.282 -7.461 25.523 1.00 39.94 96 PRO A O 1
ATOM 749 N N . ARG A 1 97 ? -42.399 -6.147 23.931 1.00 26.48 97 ARG A N 1
ATOM 750 C CA . ARG A 1 97 ? -43.667 -5.572 23.427 1.00 26.48 97 ARG A CA 1
ATOM 751 C C . ARG A 1 97 ? -43.481 -4.590 22.262 1.00 26.48 97 ARG A C 1
ATOM 753 O O . ARG A 1 97 ? -42.898 -3.527 22.435 1.00 26.48 97 ARG A O 1
ATOM 760 N N . ASP A 1 98 ? -43.949 -5.050 21.102 1.00 24.45 98 ASP A N 1
ATOM 761 C CA . ASP A 1 98 ? -44.842 -4.435 20.105 1.00 24.45 98 ASP A CA 1
ATOM 762 C C . ASP A 1 98 ? -44.864 -2.916 19.883 1.00 24.45 98 ASP A C 1
ATOM 764 O O . ASP A 1 98 ? -45.054 -2.130 20.809 1.00 24.45 98 ASP A O 1
ATOM 768 N N . GLY A 1 99 ? -44.860 -2.535 18.599 1.00 27.80 99 GLY A N 1
ATOM 769 C CA . GLY A 1 99 ? -45.325 -1.223 18.148 1.00 27.80 99 GLY A CA 1
ATOM 770 C C . GLY A 1 99 ? -44.904 -0.859 16.725 1.00 27.80 99 GLY A C 1
ATOM 771 O O . GLY A 1 99 ? -43.941 -0.124 16.548 1.00 27.80 99 GLY A O 1
ATOM 772 N N . ASP A 1 100 ? -45.638 -1.386 15.744 1.00 25.02 100 ASP A N 1
ATOM 773 C CA . ASP A 1 100 ? -45.613 -1.085 14.303 1.00 25.02 100 ASP A CA 1
ATOM 774 C C . ASP A 1 100 ? -45.604 0.413 13.933 1.00 25.02 100 ASP A C 1
ATOM 776 O O . ASP A 1 100 ? -46.227 1.238 14.602 1.00 25.02 100 ASP A O 1
ATOM 780 N N . GLY A 1 101 ? -45.014 0.741 12.775 1.00 25.84 101 GLY A N 1
ATOM 781 C CA . GLY A 1 101 ? -45.183 2.052 12.136 1.00 25.84 101 GLY A CA 1
ATOM 782 C C . GLY A 1 101 ? -44.199 2.349 11.001 1.00 25.84 101 GLY A C 1
ATOM 783 O O . GLY A 1 101 ? -43.214 3.052 11.190 1.00 25.84 101 GLY A O 1
ATOM 784 N N . ALA A 1 102 ? -44.479 1.825 9.808 1.00 26.28 102 ALA A N 1
ATOM 785 C CA . ALA A 1 102 ? -43.725 2.053 8.577 1.00 26.28 102 ALA A CA 1
ATOM 786 C C . ALA A 1 102 ? -43.706 3.524 8.101 1.00 26.28 102 ALA A C 1
ATOM 788 O O . ALA A 1 102 ? -44.763 4.151 8.019 1.00 26.28 102 ALA A O 1
ATOM 789 N N . ARG A 1 103 ? -42.539 4.015 7.644 1.00 25.55 103 ARG A N 1
ATOM 790 C CA . ARG A 1 103 ? -42.300 4.559 6.281 1.00 25.55 103 ARG A CA 1
ATOM 791 C C . ARG A 1 103 ? -40.858 5.063 6.101 1.00 25.55 103 ARG A C 1
ATOM 793 O O . ARG A 1 103 ? -40.312 5.740 6.962 1.00 25.55 103 ARG A O 1
ATOM 800 N N . GLU A 1 104 ? -40.280 4.696 4.957 1.00 27.56 104 GLU A N 1
ATOM 801 C CA . GLU A 1 104 ? -38.924 5.006 4.476 1.00 27.56 104 GLU A CA 1
ATOM 802 C C . GLU A 1 104 ? -38.628 6.513 4.383 1.00 27.56 104 GLU A C 1
ATOM 804 O O . GLU A 1 104 ? -39.519 7.313 4.087 1.00 27.56 104 GLU A O 1
ATOM 809 N N . PRO A 1 105 ? -37.344 6.889 4.521 1.00 25.11 105 PRO A N 1
ATOM 810 C CA . PRO A 1 105 ? -36.631 7.345 3.330 1.00 25.11 105 PRO A CA 1
ATOM 811 C C . PRO A 1 105 ? -35.262 6.673 3.152 1.00 25.11 105 PRO A C 1
ATOM 813 O O . PRO A 1 105 ? -34.449 6.579 4.066 1.00 25.11 105 PRO A O 1
ATOM 816 N N . GLN A 1 106 ? -35.052 6.239 1.912 1.00 31.64 106 GLN A N 1
ATOM 817 C CA . GLN A 1 106 ? -33.825 5.803 1.244 1.00 31.64 106 GLN A CA 1
ATOM 818 C C . GLN A 1 106 ? -32.507 6.228 1.925 1.00 31.64 106 GLN A C 1
ATOM 820 O O . GLN A 1 106 ? -31.932 7.272 1.625 1.00 31.64 106 GLN A O 1
ATOM 825 N N . ALA A 1 107 ? -31.985 5.352 2.782 1.00 25.12 107 ALA A N 1
ATOM 826 C CA . ALA A 1 107 ? -30.571 5.291 3.124 1.00 25.12 107 ALA A CA 1
ATOM 827 C C . ALA A 1 107 ? -29.939 4.205 2.253 1.00 25.12 107 ALA A C 1
ATOM 829 O O . ALA A 1 107 ? -30.447 3.087 2.211 1.00 25.12 107 ALA A O 1
ATOM 830 N N . VAL A 1 108 ? -28.846 4.515 1.555 1.00 29.72 108 VAL A N 1
ATOM 831 C CA . VAL A 1 108 ? -28.024 3.496 0.892 1.00 29.72 108 VAL A CA 1
ATOM 832 C C . VAL A 1 108 ? -27.280 2.750 2.005 1.00 29.72 108 VAL A C 1
ATOM 834 O O . VAL A 1 108 ? -26.388 3.341 2.618 1.00 29.72 108 VAL A O 1
ATOM 837 N N . PRO A 1 109 ? -27.634 1.497 2.343 1.00 29.77 109 PRO A N 1
ATOM 838 C CA . PRO A 1 109 ? -26.985 0.797 3.435 1.00 29.77 109 PRO A CA 1
ATOM 839 C C . PRO A 1 109 ? -25.650 0.257 2.930 1.00 29.77 109 PRO A C 1
ATOM 841 O O . PRO A 1 109 ? -25.569 -0.319 1.840 1.00 29.77 109 PRO A O 1
ATOM 844 N N . PHE A 1 110 ? -24.605 0.384 3.745 1.00 29.30 110 PHE A N 1
ATOM 845 C CA . PHE A 1 110 ? -23.450 -0.493 3.620 1.00 29.30 110 PHE A CA 1
ATOM 846 C C . PHE A 1 110 ? -23.959 -1.938 3.639 1.00 29.30 110 PHE A C 1
ATOM 848 O O . PHE A 1 110 ? -24.588 -2.374 4.604 1.00 29.30 110 PHE A O 1
ATOM 855 N N . GLY A 1 111 ? -23.727 -2.660 2.542 1.00 27.67 111 GLY A N 1
ATOM 856 C CA . GLY A 1 111 ? -24.024 -4.084 2.473 1.00 27.67 111 GLY A CA 1
ATOM 857 C C . GLY A 1 111 ? -23.301 -4.847 3.592 1.00 27.67 111 GLY A C 1
ATOM 858 O O . GLY A 1 111 ? -22.268 -4.381 4.086 1.00 27.67 111 GLY A O 1
ATOM 859 N N . PRO A 1 112 ? -23.821 -6.019 3.997 1.00 30.88 112 PRO A N 1
ATOM 860 C CA . PRO A 1 112 ? -23.194 -6.839 5.026 1.00 30.88 112 PRO A CA 1
ATOM 861 C C . PRO A 1 112 ? -21.740 -7.173 4.641 1.00 30.88 112 PRO A C 1
ATOM 863 O O . PRO A 1 112 ? -21.404 -7.165 3.449 1.00 30.88 112 PRO A O 1
ATOM 866 N N . PRO A 1 113 ? -20.862 -7.470 5.621 1.00 33.69 113 PRO A N 1
ATOM 867 C CA . PRO A 1 113 ? -19.489 -7.872 5.342 1.00 33.69 113 PRO A CA 1
ATOM 868 C C . PRO A 1 113 ? -19.498 -9.003 4.316 1.00 33.69 113 PRO A C 1
ATOM 870 O O . PRO A 1 113 ? -20.162 -10.024 4.504 1.00 33.69 113 PRO A O 1
ATOM 873 N N . ARG A 1 114 ? -18.802 -8.782 3.194 1.00 30.19 114 ARG A N 1
ATOM 874 C CA . ARG A 1 114 ? -18.722 -9.764 2.111 1.00 30.19 114 ARG A CA 1
ATOM 875 C C . ARG A 1 114 ? -18.206 -11.082 2.703 1.00 30.19 114 ARG A C 1
ATOM 877 O O . ARG A 1 114 ? -17.160 -11.062 3.356 1.00 30.19 114 ARG A O 1
ATOM 884 N N . PRO A 1 115 ? -18.898 -12.212 2.489 1.00 31.31 115 PRO A N 1
ATOM 885 C CA . PRO A 1 115 ? -18.365 -13.521 2.826 1.00 31.31 115 PRO A CA 1
ATOM 886 C C . 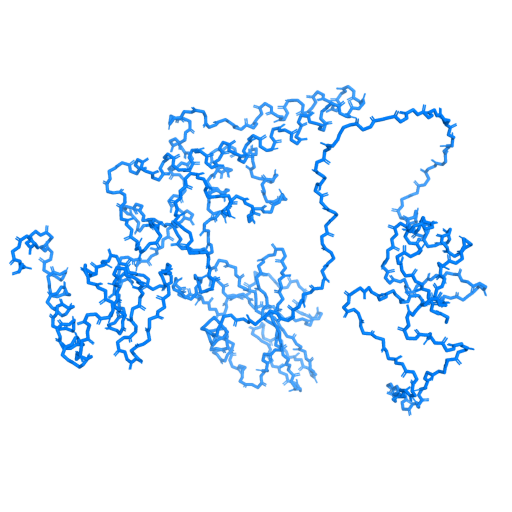PRO A 1 115 ? -17.017 -13.728 2.130 1.00 31.31 115 PRO A C 1
ATOM 888 O O . PRO A 1 115 ? -16.872 -13.439 0.941 1.00 31.31 115 PRO A O 1
ATOM 891 N N . ILE A 1 116 ? -16.033 -14.216 2.886 1.00 42.12 116 ILE A N 1
ATOM 892 C CA . ILE A 1 116 ? -14.721 -14.623 2.382 1.00 42.12 116 ILE A CA 1
ATOM 893 C C . ILE A 1 116 ? -14.911 -15.913 1.575 1.00 42.12 116 ILE A C 1
ATOM 895 O O . ILE A 1 116 ? -14.792 -17.018 2.096 1.00 42.12 116 ILE A O 1
ATOM 899 N N . GLU A 1 117 ? -15.201 -15.768 0.290 1.00 32.94 117 GLU A N 1
ATOM 900 C CA . GLU A 1 117 ? -14.670 -16.669 -0.723 1.00 32.94 117 GLU A CA 1
ATOM 901 C C . GLU A 1 117 ? -13.546 -15.883 -1.394 1.00 32.94 117 GLU A C 1
ATOM 903 O O . GLU A 1 117 ? -13.795 -14.835 -1.983 1.00 32.94 117 GLU A O 1
ATOM 908 N N . ASP A 1 118 ? -12.299 -16.322 -1.214 1.00 37.38 118 ASP A N 1
ATOM 909 C CA . ASP A 1 118 ? -11.159 -15.791 -1.961 1.00 37.38 118 ASP A CA 1
ATOM 910 C C . ASP A 1 118 ? -11.205 -16.506 -3.325 1.00 37.38 118 ASP A C 1
ATOM 912 O O . ASP A 1 118 ? -10.777 -17.667 -3.397 1.00 37.38 118 ASP A O 1
ATOM 916 N N . PRO A 1 119 ? -11.786 -15.923 -4.401 1.00 43.59 119 PRO A N 1
ATOM 917 C CA . PRO A 1 119 ? -11.485 -16.415 -5.740 1.00 43.59 119 PRO A CA 1
ATOM 918 C C . PRO A 1 119 ? -9.963 -16.449 -5.828 1.00 43.59 119 PRO A C 1
ATOM 920 O O . PRO A 1 119 ? -9.344 -15.457 -5.452 1.00 43.59 119 PRO A O 1
ATOM 923 N N . GLN A 1 120 ? -9.367 -17.580 -6.232 1.00 51.09 120 GLN A N 1
ATOM 924 C CA . GLN A 1 120 ? -7.910 -17.720 -6.324 1.00 51.09 120 GLN A CA 1
ATOM 925 C C . GLN A 1 120 ? -7.337 -16.487 -7.025 1.00 51.09 120 GLN A C 1
ATOM 927 O O . GLN A 1 120 ? -7.434 -16.347 -8.244 1.00 51.09 120 GLN A O 1
ATOM 932 N N . ARG A 1 121 ? -6.792 -15.554 -6.239 1.00 68.06 121 ARG A N 1
ATOM 933 C CA . ARG A 1 121 ? -6.214 -14.342 -6.790 1.00 68.06 121 ARG A CA 1
ATOM 934 C C . ARG A 1 121 ? -4.922 -14.760 -7.449 1.00 68.06 121 ARG A C 1
ATOM 936 O O . ARG A 1 121 ? -4.067 -15.372 -6.809 1.00 68.06 121 ARG A O 1
ATOM 943 N N . ILE A 1 122 ? -4.803 -14.439 -8.728 1.00 78.12 122 ILE A N 1
ATOM 944 C CA . ILE A 1 122 ? -3.555 -14.618 -9.453 1.00 78.12 122 ILE A CA 1
ATOM 945 C C . ILE A 1 122 ? -2.561 -13.637 -8.819 1.00 78.12 122 ILE A C 1
ATOM 947 O O . ILE A 1 122 ? -2.820 -12.430 -8.839 1.00 78.12 122 ILE A O 1
ATOM 951 N N . PRO A 1 123 ? -1.481 -14.118 -8.181 1.00 86.12 123 PRO A N 1
ATOM 952 C CA . PRO A 1 123 ? -0.494 -13.223 -7.601 1.00 86.12 123 PRO A CA 1
ATOM 953 C C . PRO A 1 123 ? 0.224 -12.441 -8.710 1.00 86.12 123 PRO A C 1
ATOM 955 O O . PRO A 1 123 ? 0.431 -12.996 -9.795 1.00 86.12 123 PRO A O 1
ATOM 958 N N . PRO A 1 124 ? 0.664 -11.196 -8.451 1.00 86.12 124 PRO A N 1
ATOM 959 C CA . PRO A 1 124 ? 1.555 -10.493 -9.364 1.00 86.12 124 PRO A CA 1
ATOM 960 C C . PRO A 1 124 ? 2.789 -11.367 -9.655 1.00 86.12 124 PRO A C 1
ATOM 962 O O . PRO A 1 124 ? 3.466 -11.773 -8.702 1.00 86.12 124 PRO A O 1
ATOM 965 N N . PRO A 1 125 ? 3.099 -11.686 -10.928 1.00 88.19 125 PRO A N 1
ATOM 966 C CA . PRO A 1 125 ? 4.151 -12.648 -11.258 1.00 88.19 125 PRO A CA 1
ATOM 967 C C . PRO A 1 125 ? 5.510 -12.283 -10.657 1.00 88.19 125 PRO A C 1
ATOM 969 O O . PRO A 1 125 ? 6.169 -13.135 -10.073 1.00 88.19 125 PRO A O 1
ATOM 972 N N . VAL A 1 126 ? 5.892 -11.003 -10.712 1.00 86.62 126 VAL A N 1
ATOM 973 C CA . VAL A 1 126 ? 7.176 -10.529 -10.172 1.00 86.62 126 VAL A CA 1
ATOM 974 C C . VAL A 1 126 ? 7.284 -10.740 -8.656 1.00 86.62 126 VAL A C 1
ATOM 976 O O . VAL A 1 126 ? 8.327 -11.157 -8.157 1.00 86.62 126 VAL A O 1
ATOM 979 N N . VAL A 1 127 ? 6.184 -10.537 -7.923 1.00 90.81 127 VAL A N 1
ATOM 980 C CA . VAL A 1 127 ? 6.141 -10.736 -6.469 1.00 90.81 127 VAL A CA 1
ATOM 981 C C . VAL A 1 127 ? 6.206 -12.222 -6.142 1.00 90.81 127 VAL A C 1
ATOM 983 O O . VAL A 1 127 ? 6.955 -12.616 -5.252 1.00 90.81 127 VAL A O 1
ATOM 986 N N . LEU A 1 128 ? 5.471 -13.062 -6.878 1.00 93.81 128 LEU A N 1
ATOM 987 C CA . LEU A 1 128 ? 5.526 -14.511 -6.694 1.00 93.81 128 LEU A CA 1
ATOM 988 C C . LEU A 1 128 ? 6.941 -15.054 -6.929 1.00 93.81 128 LEU A C 1
ATOM 990 O O . LEU A 1 128 ? 7.421 -15.850 -6.123 1.00 93.81 128 LEU A O 1
ATOM 994 N N . GLU A 1 129 ? 7.614 -14.622 -7.995 1.00 94.12 129 GLU A N 1
ATOM 995 C CA . GLU A 1 129 ? 8.980 -15.058 -8.296 1.00 94.12 129 GLU A CA 1
ATOM 996 C C . GLU A 1 129 ? 9.976 -14.593 -7.224 1.00 94.12 129 GLU A C 1
ATOM 998 O O . GLU A 1 129 ? 10.801 -15.389 -6.773 1.00 94.12 129 GLU A O 1
ATOM 1003 N N . ARG A 1 130 ? 9.842 -13.361 -6.708 1.00 94.75 130 ARG A N 1
ATOM 1004 C CA . ARG A 1 130 ? 10.636 -12.900 -5.557 1.00 94.75 130 ARG A CA 1
ATOM 1005 C C . ARG A 1 130 ? 10.395 -13.758 -4.314 1.00 94.75 130 ARG A C 1
ATOM 1007 O O . ARG A 1 130 ? 11.353 -14.163 -3.659 1.00 94.75 130 ARG A O 1
ATOM 1014 N N . VAL A 1 131 ? 9.135 -14.061 -3.994 1.00 95.75 131 VAL A N 1
ATOM 1015 C CA . VAL A 1 131 ? 8.780 -14.911 -2.847 1.00 95.75 131 VAL A CA 1
ATOM 1016 C C . VAL A 1 131 ? 9.383 -16.308 -3.000 1.00 95.75 131 VAL A C 1
ATOM 1018 O O . VAL A 1 131 ? 9.995 -16.800 -2.053 1.00 95.75 131 VAL A O 1
ATOM 1021 N N . LYS A 1 132 ? 9.272 -16.931 -4.181 1.00 95.75 132 LYS A N 1
ATOM 1022 C CA . LYS A 1 132 ? 9.891 -18.235 -4.467 1.00 95.75 132 LYS A CA 1
ATOM 1023 C C . LYS A 1 132 ? 11.409 -18.194 -4.312 1.00 95.75 132 LYS A C 1
ATOM 1025 O O . LYS A 1 132 ? 11.965 -19.080 -3.673 1.00 95.75 132 LYS A O 1
ATOM 1030 N N . ALA A 1 133 ? 12.072 -17.159 -4.831 1.00 95.56 133 ALA A N 1
ATOM 1031 C CA . ALA A 1 133 ? 13.518 -17.002 -4.698 1.00 95.56 133 ALA A CA 1
ATOM 1032 C C . ALA A 1 133 ? 13.953 -16.890 -3.225 1.00 95.56 133 ALA A C 1
ATOM 1034 O O . ALA A 1 133 ? 14.921 -17.528 -2.815 1.00 95.56 133 ALA A O 1
ATOM 1035 N N . CYS A 1 134 ? 13.215 -16.136 -2.404 1.00 96.38 134 CYS A N 1
ATOM 1036 C CA . CYS A 1 134 ? 13.490 -16.035 -0.969 1.00 96.38 134 CYS A CA 1
ATOM 1037 C C . CYS A 1 134 ? 13.232 -17.351 -0.223 1.00 96.38 134 CYS A C 1
ATOM 1039 O O . CYS A 1 134 ? 13.985 -17.682 0.685 1.00 96.38 134 CYS A O 1
ATOM 1041 N N . VAL A 1 135 ? 12.207 -18.118 -0.606 1.00 95.25 135 VAL A N 1
ATOM 1042 C CA . VAL A 1 135 ? 11.961 -19.463 -0.058 1.00 95.25 135 VAL A CA 1
ATOM 1043 C C . VAL A 1 135 ? 13.108 -20.411 -0.419 1.00 95.25 135 VAL A C 1
ATOM 1045 O O . VAL A 1 135 ? 13.677 -21.033 0.478 1.00 95.25 135 VAL A O 1
ATOM 1048 N N . ALA A 1 136 ? 13.528 -20.445 -1.684 1.00 93.88 136 ALA A N 1
ATOM 1049 C CA . ALA A 1 136 ? 14.660 -21.254 -2.137 1.00 93.88 136 ALA A CA 1
ATOM 1050 C C . ALA A 1 136 ? 15.963 -20.902 -1.402 1.00 93.88 136 ALA A C 1
ATOM 1052 O O . ALA A 1 136 ? 16.714 -21.793 -1.012 1.00 93.88 136 ALA A O 1
ATOM 1053 N N . ALA A 1 137 ? 16.197 -19.618 -1.112 1.00 94.88 137 ALA A N 1
ATOM 1054 C CA . ALA A 1 137 ? 17.352 -19.168 -0.333 1.00 94.88 137 ALA A CA 1
ATOM 1055 C C . ALA A 1 137 ? 17.363 -19.683 1.122 1.00 94.88 137 ALA A C 1
ATOM 1057 O O . ALA A 1 137 ? 18.414 -19.688 1.759 1.00 94.88 137 ALA A O 1
ATOM 1058 N N . THR A 1 138 ? 16.225 -20.155 1.646 1.00 92.38 138 THR A N 1
ATOM 1059 C CA . THR A 1 138 ? 16.171 -20.853 2.944 1.00 92.38 138 THR A CA 1
ATOM 1060 C C . THR A 1 138 ? 16.548 -22.337 2.865 1.00 92.38 138 THR A C 1
ATOM 1062 O O . THR A 1 138 ? 16.557 -23.013 3.892 1.00 92.38 138 THR A O 1
ATOM 1065 N N . GLY A 1 139 ? 16.875 -22.838 1.669 1.00 90.31 139 GLY A N 1
ATOM 1066 C CA . GLY A 1 139 ? 17.177 -24.244 1.398 1.00 90.31 139 GLY A CA 1
ATOM 1067 C C . GLY A 1 139 ? 15.956 -25.089 1.020 1.00 90.31 139 GLY A C 1
ATOM 1068 O O . GLY A 1 139 ? 16.045 -26.311 1.065 1.00 90.31 139 GLY A O 1
ATOM 1069 N N . ASP A 1 140 ? 14.820 -24.464 0.688 1.00 88.12 140 ASP A N 1
ATOM 1070 C CA . ASP A 1 140 ? 13.578 -25.146 0.300 1.00 88.12 140 ASP A CA 1
ATOM 1071 C C . ASP A 1 140 ? 13.317 -24.978 -1.208 1.00 88.12 140 ASP A C 1
ATOM 1073 O O . ASP A 1 140 ? 12.785 -23.959 -1.650 1.00 88.12 140 ASP A O 1
ATOM 1077 N N . ASP A 1 141 ? 13.725 -25.970 -2.000 1.00 84.56 141 ASP A N 1
ATOM 1078 C CA . ASP A 1 141 ? 13.576 -26.017 -3.463 1.00 84.56 141 ASP A CA 1
ATOM 1079 C C . ASP A 1 141 ? 12.455 -26.961 -3.940 1.00 84.56 141 ASP A C 1
ATOM 1081 O O . ASP A 1 141 ? 12.032 -26.897 -5.095 1.00 84.56 141 ASP A O 1
ATOM 1085 N N . ALA A 1 142 ? 11.937 -27.809 -3.049 1.00 86.31 142 ALA A N 1
ATOM 1086 C CA . ALA A 1 142 ? 10.915 -28.806 -3.358 1.00 86.31 142 ALA A CA 1
ATOM 1087 C C . ALA A 1 142 ? 9.477 -28.289 -3.176 1.00 86.31 142 ALA A C 1
ATOM 1089 O O . ALA A 1 142 ? 8.527 -28.863 -3.722 1.00 86.31 142 ALA A O 1
ATOM 1090 N N . SER A 1 143 ? 9.281 -27.226 -2.392 1.00 91.62 143 SER A N 1
ATOM 1091 C CA . SER A 1 143 ? 7.941 -26.728 -2.083 1.00 91.62 143 SER A CA 1
ATOM 1092 C C . SER A 1 143 ? 7.312 -25.971 -3.248 1.00 91.62 143 SER A C 1
ATOM 1094 O O . SER A 1 143 ? 7.895 -25.066 -3.841 1.00 91.62 143 SER A O 1
ATOM 1096 N N . CYS A 1 144 ? 6.053 -26.290 -3.536 1.00 92.88 144 CYS A N 1
ATOM 1097 C CA . CYS A 1 144 ? 5.309 -25.701 -4.644 1.00 92.88 144 CYS A CA 1
ATOM 1098 C C . CYS A 1 144 ? 4.342 -24.628 -4.142 1.00 92.88 144 CYS A C 1
ATOM 1100 O O . CYS A 1 144 ? 3.602 -24.845 -3.183 1.00 92.88 144 CYS A O 1
ATOM 1102 N N . PHE A 1 145 ? 4.296 -23.476 -4.808 1.00 94.12 145 PHE A N 1
ATOM 1103 C CA . PHE A 1 145 ? 3.249 -22.486 -4.555 1.00 94.12 145 PHE A CA 1
ATOM 1104 C C . PHE A 1 145 ? 1.863 -23.061 -4.903 1.00 94.12 145 PHE A C 1
ATOM 1106 O O . PHE A 1 145 ? 1.695 -23.674 -5.953 1.00 94.12 145 PHE A O 1
ATOM 1113 N N . ASP A 1 146 ? 0.875 -22.839 -4.032 1.00 93.31 146 ASP A N 1
ATOM 1114 C CA . ASP A 1 146 ? -0.508 -23.322 -4.194 1.00 93.31 146 ASP A CA 1
ATOM 1115 C C . ASP A 1 146 ? -1.490 -22.182 -4.449 1.00 93.31 146 ASP A C 1
ATOM 1117 O O . ASP A 1 146 ? -2.263 -22.214 -5.404 1.00 93.31 146 ASP A O 1
ATOM 1121 N N . ARG A 1 147 ? -1.476 -21.152 -3.596 1.00 92.81 147 ARG A N 1
ATOM 1122 C CA . ARG A 1 147 ? -2.413 -20.028 -3.718 1.00 92.81 147 ARG A CA 1
ATOM 1123 C C . ARG A 1 147 ? -1.976 -18.795 -2.948 1.00 92.81 147 ARG A C 1
ATOM 1125 O O . ARG A 1 147 ? -1.289 -18.888 -1.931 1.00 92.81 147 ARG A O 1
ATOM 1132 N N . LEU A 1 148 ? -2.476 -17.651 -3.398 1.00 91.25 148 LEU A N 1
ATOM 1133 C CA . LEU A 1 148 ? -2.466 -16.402 -2.652 1.00 91.25 148 LEU A CA 1
ATOM 1134 C C . LEU A 1 148 ? -3.730 -16.325 -1.787 1.00 91.25 148 LEU A C 1
ATOM 1136 O O . LEU A 1 148 ? -4.819 -16.635 -2.264 1.00 91.25 148 LEU A O 1
ATOM 1140 N N . LYS A 1 149 ? -3.573 -15.927 -0.523 1.00 89.69 149 LYS A N 1
ATOM 1141 C CA . LYS A 1 149 ? -4.669 -15.627 0.402 1.00 89.69 149 LYS A CA 1
ATOM 1142 C C . LYS A 1 149 ? -4.602 -14.183 0.866 1.00 89.69 149 LYS A C 1
ATOM 1144 O O . LYS A 1 149 ? -3.527 -13.727 1.250 1.00 89.69 149 LYS A O 1
ATOM 1149 N N . MET A 1 150 ? -5.736 -13.501 0.932 1.00 81.62 150 MET A N 1
ATOM 1150 C CA . MET A 1 150 ? -5.820 -12.193 1.587 1.00 81.62 150 MET A CA 1
ATOM 1151 C C . MET A 1 150 ? -6.243 -12.355 3.048 1.00 81.62 150 MET A C 1
ATOM 1153 O O . MET A 1 150 ? -7.292 -12.926 3.336 1.00 81.62 150 MET A O 1
ATOM 1157 N N . GLY A 1 151 ? -5.429 -11.860 3.980 1.00 70.06 151 GLY A N 1
ATOM 1158 C CA . GLY A 1 151 ? -5.801 -11.760 5.392 1.00 70.06 151 GLY A CA 1
ATOM 1159 C C . GLY A 1 151 ? -5.665 -10.334 5.911 1.00 70.06 151 GLY A C 1
ATOM 1160 O O . GLY A 1 151 ? -5.030 -9.496 5.277 1.00 70.06 151 GLY A O 1
ATOM 1161 N N . ASP A 1 152 ? -6.177 -10.084 7.116 1.00 67.31 152 ASP A N 1
ATOM 1162 C CA . ASP A 1 152 ? -6.134 -8.769 7.784 1.00 67.31 152 ASP A CA 1
ATOM 1163 C C . ASP A 1 152 ? -4.715 -8.198 7.940 1.00 67.31 152 ASP A C 1
ATOM 1165 O O . ASP A 1 152 ? -4.531 -7.006 8.154 1.00 67.31 152 ASP A O 1
ATOM 1169 N N . ARG A 1 153 ? -3.694 -9.063 7.877 1.00 70.06 153 ARG A N 1
ATOM 1170 C CA . ARG A 1 153 ? -2.278 -8.694 8.023 1.00 70.06 153 ARG A CA 1
ATOM 1171 C C . ARG A 1 153 ? -1.546 -8.507 6.692 1.00 70.06 153 ARG A C 1
ATOM 1173 O O . ARG A 1 153 ? -0.350 -8.230 6.725 1.00 70.06 153 ARG A O 1
ATOM 1180 N N . GLY A 1 154 ? -2.232 -8.693 5.565 1.00 77.62 154 GLY A N 1
ATOM 1181 C CA . GLY A 1 154 ? -1.671 -8.594 4.219 1.00 77.62 154 GLY A CA 1
ATOM 1182 C C . GLY A 1 154 ? -1.791 -9.879 3.383 1.00 77.62 154 GLY A C 1
ATOM 1183 O O . GLY A 1 154 ? -2.378 -10.874 3.830 1.00 77.62 154 GLY A O 1
ATOM 1184 N N . PRO A 1 155 ? -1.246 -9.859 2.152 1.00 88.25 155 PRO A N 1
ATOM 1185 C CA . PRO A 1 155 ? -1.228 -11.008 1.256 1.00 88.25 155 PRO A CA 1
ATOM 1186 C C . PRO A 1 155 ? -0.331 -12.131 1.786 1.00 88.25 155 PRO A C 1
ATOM 1188 O O . PRO A 1 155 ? 0.799 -11.904 2.216 1.00 88.25 155 PRO A O 1
ATOM 1191 N N . MET A 1 156 ? -0.822 -13.365 1.717 1.00 93.25 156 MET A N 1
ATOM 1192 C CA . MET A 1 156 ? -0.156 -14.561 2.218 1.00 93.25 156 MET A CA 1
ATOM 1193 C C . MET A 1 156 ? -0.026 -15.614 1.114 1.00 93.25 156 MET A C 1
ATOM 1195 O O . MET A 1 156 ? -1.017 -16.159 0.631 1.00 93.25 156 MET A O 1
ATOM 1199 N N . TYR A 1 157 ? 1.209 -15.922 0.736 1.00 95.25 157 TYR A N 1
ATOM 1200 C CA . TYR A 1 157 ? 1.561 -16.896 -0.292 1.00 95.25 157 TYR A CA 1
ATOM 1201 C C . TYR A 1 157 ? 1.688 -18.275 0.345 1.00 95.25 157 TYR A C 1
ATOM 1203 O O . TYR A 1 157 ? 2.568 -18.494 1.174 1.00 95.25 157 TYR A O 1
ATOM 1211 N N . VAL A 1 158 ? 0.793 -19.197 -0.002 1.00 94.75 158 VAL A N 1
ATOM 1212 C CA . VAL A 1 158 ? 0.728 -20.534 0.597 1.00 94.75 158 VAL A CA 1
ATOM 1213 C C . VAL A 1 158 ? 1.510 -21.524 -0.255 1.00 94.75 158 VAL A C 1
ATOM 1215 O O . VAL A 1 158 ? 1.288 -21.613 -1.463 1.00 94.75 158 VAL A O 1
ATOM 1218 N N . PHE A 1 159 ? 2.373 -22.301 0.396 1.00 94.62 159 PHE A N 1
ATOM 1219 C CA . PHE A 1 159 ? 3.205 -23.325 -0.224 1.00 94.62 159 PHE A CA 1
ATOM 1220 C C . PHE A 1 159 ? 2.818 -24.719 0.263 1.00 94.62 159 PHE A C 1
ATOM 1222 O O . PHE A 1 159 ? 2.502 -24.928 1.441 1.00 94.62 159 PHE A O 1
ATOM 1229 N N . ARG A 1 160 ? 2.846 -25.675 -0.665 1.00 93.50 160 ARG A N 1
ATOM 1230 C CA . ARG A 1 160 ? 2.623 -27.096 -0.429 1.00 93.50 160 ARG A CA 1
ATOM 1231 C C . ARG A 1 160 ? 3.938 -27.832 -0.420 1.00 93.50 160 ARG A C 1
ATOM 1233 O O . ARG A 1 160 ? 4.771 -27.630 -1.298 1.00 93.50 160 ARG A O 1
ATOM 1240 N N . VAL A 1 161 ? 4.069 -28.711 0.561 1.00 89.81 161 VAL A N 1
ATOM 1241 C CA . VAL A 1 161 ? 5.263 -29.530 0.741 1.00 89.81 161 VAL A CA 1
ATOM 1242 C C . VAL A 1 161 ? 4.889 -30.991 0.546 1.00 89.81 161 VAL A C 1
ATOM 1244 O O . VAL A 1 161 ? 3.914 -31.471 1.131 1.00 89.81 161 VAL A O 1
ATOM 1247 N N . ALA A 1 162 ? 5.667 -31.704 -0.260 1.00 83.81 162 ALA A N 1
ATOM 1248 C CA . ALA A 1 162 ? 5.599 -33.152 -0.370 1.00 83.81 162 ALA A CA 1
ATOM 1249 C C . ALA A 1 162 ? 6.726 -33.780 0.464 1.00 83.81 162 ALA A C 1
ATOM 1251 O O . ALA A 1 162 ? 7.897 -33.581 0.164 1.00 83.81 162 ALA A O 1
ATOM 1252 N N . GLY A 1 163 ? 6.364 -34.551 1.492 1.00 83.69 163 GLY A N 1
ATOM 1253 C CA . GLY A 1 163 ? 7.325 -35.294 2.309 1.00 83.69 163 GLY A CA 1
ATOM 1254 C C . GLY A 1 163 ? 8.005 -34.489 3.427 1.00 83.69 163 GLY A C 1
ATOM 1255 O O . GLY A 1 163 ? 7.574 -33.373 3.737 1.00 83.69 163 GLY A O 1
ATOM 1256 N N . PRO A 1 164 ? 9.020 -35.090 4.078 1.00 85.69 164 PRO A N 1
ATOM 1257 C CA . PRO A 1 164 ? 9.711 -34.492 5.212 1.00 85.69 164 PRO A CA 1
ATOM 1258 C C . PRO A 1 164 ? 10.522 -33.254 4.834 1.00 85.69 164 PRO A C 1
ATOM 1260 O O . PRO A 1 164 ? 11.086 -33.181 3.744 1.00 85.69 164 PRO A O 1
ATOM 1263 N N . ARG A 1 165 ? 10.643 -32.298 5.758 1.00 88.56 165 ARG A N 1
ATOM 1264 C CA . ARG A 1 165 ? 11.469 -31.097 5.556 1.00 88.56 165 ARG A CA 1
ATOM 1265 C C . ARG A 1 165 ? 12.013 -30.542 6.862 1.00 88.56 165 ARG A C 1
ATOM 1267 O O . ARG A 1 165 ? 11.409 -30.713 7.922 1.00 88.56 165 ARG A O 1
ATOM 1274 N N . ARG A 1 166 ? 13.086 -29.761 6.764 1.00 89.44 166 ARG A N 1
ATOM 1275 C CA . ARG A 1 166 ? 13.530 -28.868 7.836 1.00 89.44 166 ARG A CA 1
ATOM 1276 C C . ARG A 1 166 ? 13.037 -27.456 7.548 1.00 89.44 166 ARG A C 1
ATOM 1278 O O . ARG A 1 166 ? 13.328 -26.909 6.492 1.00 89.44 166 ARG A O 1
ATOM 1285 N N . CYS A 1 167 ? 12.265 -26.867 8.456 1.00 90.81 167 CYS A N 1
ATOM 1286 C CA . CYS A 1 167 ? 11.806 -25.495 8.269 1.00 90.81 167 CYS A CA 1
ATOM 1287 C C . CYS A 1 167 ? 12.903 -24.471 8.623 1.00 90.81 167 CYS A C 1
ATOM 1289 O O . CYS A 1 167 ? 13.815 -24.793 9.386 1.00 90.81 167 CYS A O 1
ATOM 1291 N N . PRO A 1 168 ? 12.777 -23.211 8.168 1.00 91.31 168 PRO A N 1
ATOM 1292 C CA . PRO A 1 168 ? 13.692 -22.121 8.519 1.00 91.31 168 PRO A CA 1
ATOM 1293 C C . PRO A 1 168 ? 13.832 -21.831 10.022 1.00 91.31 168 PRO A C 1
ATOM 1295 O O . PRO A 1 168 ? 14.779 -21.169 10.429 1.00 91.31 168 PRO A O 1
ATOM 1298 N N . TYR A 1 169 ? 12.918 -22.325 10.866 1.00 89.75 169 TYR A N 1
ATOM 1299 C CA . TYR A 1 169 ? 13.066 -22.251 12.325 1.00 89.75 169 TYR A CA 1
ATOM 1300 C C . TYR A 1 169 ? 13.969 -23.356 12.909 1.00 89.75 169 TYR A C 1
ATOM 1302 O O . TYR A 1 169 ? 14.194 -23.378 14.112 1.00 89.75 169 TYR A O 1
ATOM 1310 N N . GLY A 1 170 ? 14.458 -24.295 12.092 1.00 88.12 170 GLY A N 1
ATOM 1311 C CA . GLY A 1 170 ? 15.319 -25.412 12.503 1.00 88.12 170 GLY A CA 1
ATOM 1312 C C . GLY A 1 170 ? 14.584 -26.710 12.863 1.00 88.12 170 GLY A C 1
ATOM 1313 O O . GLY A 1 170 ? 15.235 -27.749 13.008 1.00 88.12 170 GLY A O 1
ATOM 1314 N N . ASN A 1 171 ? 13.249 -26.682 12.956 1.00 88.06 171 A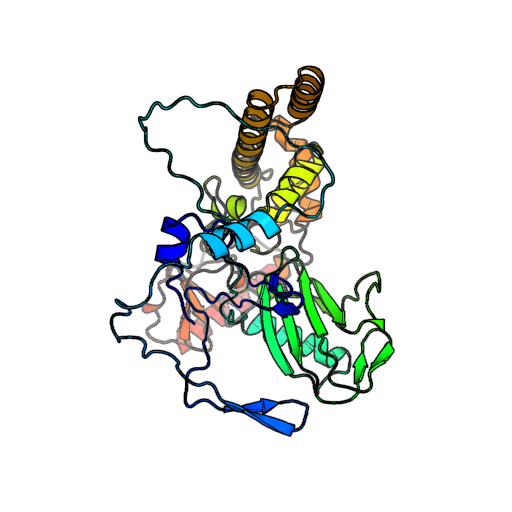SN A N 1
ATOM 1315 C CA . ASN A 1 171 ? 12.435 -27.865 13.256 1.00 88.06 171 ASN A CA 1
ATOM 1316 C C . ASN A 1 171 ? 12.336 -28.798 12.044 1.00 88.06 171 ASN A C 1
ATOM 1318 O O . ASN A 1 171 ? 12.181 -28.334 10.910 1.00 88.06 171 ASN A O 1
ATOM 1322 N N . HIS A 1 172 ? 12.388 -30.103 12.302 1.00 89.12 172 HIS A N 1
ATOM 1323 C CA . HIS A 1 172 ? 12.116 -31.145 11.315 1.00 89.12 172 HIS A CA 1
ATOM 1324 C C . HIS A 1 172 ? 10.643 -31.531 11.366 1.00 89.12 172 HIS A C 1
ATOM 1326 O O . HIS A 1 172 ? 10.057 -31.603 12.441 1.00 89.12 172 HIS A O 1
ATOM 1332 N N . HIS A 1 173 ? 10.053 -31.767 10.201 1.00 87.50 173 HIS A N 1
ATOM 1333 C CA . HIS A 1 173 ? 8.672 -32.203 10.073 1.00 87.50 173 HIS A CA 1
ATOM 1334 C C . HIS A 1 173 ? 8.635 -33.440 9.185 1.00 87.50 173 HIS A C 1
ATOM 1336 O O . HIS A 1 173 ? 9.092 -33.371 8.048 1.00 87.50 173 HIS A O 1
ATOM 1342 N N . ASP A 1 174 ? 8.060 -34.534 9.681 1.00 75.06 174 ASP A N 1
ATOM 1343 C CA . ASP A 1 174 ? 8.116 -35.855 9.033 1.00 75.06 174 ASP A CA 1
ATOM 1344 C C . ASP A 1 174 ? 7.012 -36.086 7.977 1.00 75.06 174 ASP A C 1
ATOM 1346 O O . ASP A 1 174 ? 6.844 -37.189 7.462 1.00 75.06 174 ASP A O 1
ATOM 1350 N N . GLY A 1 175 ? 6.251 -35.046 7.617 1.00 74.44 175 GLY A N 1
ATOM 1351 C CA . GLY A 1 175 ? 5.163 -35.119 6.637 1.00 74.44 175 GLY A CA 1
ATOM 1352 C C . GLY A 1 175 ? 4.922 -33.803 5.896 1.00 74.44 175 GLY A C 1
ATOM 1353 O O . GLY A 1 175 ? 5.649 -32.832 6.093 1.00 74.44 175 GLY A O 1
ATOM 1354 N N . SER A 1 176 ? 3.868 -33.767 5.067 1.00 75.44 176 SER A N 1
ATOM 1355 C CA . SER A 1 176 ? 3.461 -32.635 4.209 1.00 75.44 176 SER A CA 1
ATOM 1356 C C . SER A 1 176 ? 2.997 -31.394 4.985 1.00 75.44 176 SER A C 1
ATOM 1358 O O . SER A 1 176 ? 1.833 -30.978 4.943 1.00 75.44 176 SER A O 1
ATOM 1360 N N . ASN A 1 177 ? 3.927 -30.791 5.716 1.00 84.19 177 ASN A N 1
ATOM 1361 C CA . ASN A 1 177 ? 3.703 -29.611 6.523 1.00 84.19 177 ASN A CA 1
ATOM 1362 C C . ASN A 1 177 ? 3.871 -28.342 5.683 1.00 84.19 177 ASN A C 1
ATOM 1364 O O . ASN A 1 177 ? 4.973 -27.814 5.505 1.00 84.19 177 ASN A O 1
ATOM 1368 N N . ASN A 1 178 ? 2.731 -27.858 5.205 1.00 91.69 178 ASN A N 1
ATOM 1369 C CA . ASN A 1 178 ? 2.604 -26.628 4.436 1.00 91.69 178 ASN A CA 1
ATOM 1370 C C . ASN A 1 178 ? 3.072 -25.411 5.244 1.00 91.69 178 ASN A C 1
ATOM 1372 O O . ASN A 1 178 ? 3.030 -25.388 6.474 1.00 91.69 178 ASN A O 1
ATOM 1376 N N . PHE A 1 179 ? 3.455 -24.353 4.550 1.00 93.75 179 PHE A N 1
ATOM 1377 C CA . PHE A 1 179 ? 3.807 -23.085 5.177 1.00 93.75 179 PHE A CA 1
ATOM 1378 C C . PHE A 1 179 ? 3.260 -21.932 4.349 1.00 93.75 179 PHE A C 1
ATOM 1380 O O . PHE A 1 179 ? 2.691 -22.126 3.271 1.00 93.75 179 PHE A O 1
ATOM 1387 N N . SER A 1 180 ? 3.398 -20.728 4.883 1.00 95.00 180 SER A N 1
ATOM 1388 C CA . SER A 1 180 ? 2.969 -19.519 4.204 1.00 95.00 180 SER A CA 1
ATOM 1389 C C . SER A 1 180 ? 4.015 -18.420 4.339 1.00 95.00 180 SER A C 1
ATOM 1391 O O . SER A 1 180 ? 4.702 -18.336 5.353 1.00 95.00 180 SER A O 1
ATOM 1393 N N . VAL A 1 181 ? 4.110 -17.552 3.339 1.00 96.06 181 VAL A N 1
ATOM 1394 C CA . VAL A 1 181 ? 4.910 -16.326 3.391 1.00 96.06 181 VAL A CA 1
ATOM 1395 C C . VAL A 1 181 ? 3.955 -15.141 3.399 1.00 96.06 181 VAL A C 1
ATOM 1397 O O . VAL A 1 181 ? 3.196 -14.945 2.453 1.00 96.06 181 VAL A O 1
ATOM 1400 N N . LEU A 1 182 ? 3.952 -14.376 4.485 1.00 93.44 182 LEU A N 1
ATOM 1401 C CA . LEU A 1 182 ? 3.191 -13.137 4.604 1.00 93.44 182 LEU A CA 1
ATOM 1402 C C . LEU A 1 182 ? 4.022 -11.990 4.038 1.00 93.44 182 LEU A C 1
ATOM 1404 O O . LEU A 1 182 ? 5.140 -11.758 4.494 1.00 93.44 182 LEU A O 1
ATOM 1408 N N . VAL A 1 183 ? 3.444 -11.244 3.107 1.00 90.00 183 VAL A N 1
ATOM 1409 C CA . VAL A 1 183 ? 3.989 -9.963 2.671 1.00 90.00 183 VAL A CA 1
ATOM 1410 C C . VAL A 1 183 ? 3.439 -8.887 3.594 1.00 90.00 183 VAL A C 1
ATOM 1412 O O . VAL A 1 183 ? 2.224 -8.704 3.687 1.00 90.00 183 VAL A O 1
ATOM 1415 N N . ARG A 1 184 ? 4.322 -8.172 4.290 1.00 84.44 184 ARG A N 1
ATOM 1416 C CA . ARG A 1 184 ? 3.942 -7.041 5.140 1.00 84.44 184 ARG A CA 1
ATOM 1417 C C . ARG A 1 184 ? 4.788 -5.833 4.778 1.00 84.44 184 ARG A C 1
ATOM 1419 O O . ARG A 1 184 ? 5.987 -5.825 5.039 1.00 84.44 184 ARG A O 1
ATOM 1426 N N . LYS A 1 185 ? 4.159 -4.799 4.211 1.00 79.00 185 LYS A N 1
ATOM 1427 C CA . LYS A 1 185 ? 4.872 -3.702 3.539 1.00 79.00 185 LYS A CA 1
ATOM 1428 C C . LYS A 1 185 ? 5.808 -4.298 2.475 1.00 79.00 185 LYS A C 1
ATOM 1430 O O . LYS A 1 185 ? 5.319 -4.842 1.492 1.00 79.00 185 LYS A O 1
ATOM 1435 N N . ARG A 1 186 ? 7.122 -4.283 2.711 1.00 84.50 186 ARG A N 1
ATOM 1436 C CA . ARG A 1 186 ? 8.129 -4.926 1.854 1.00 84.50 186 ARG A CA 1
ATOM 1437 C C . ARG A 1 186 ? 8.669 -6.235 2.434 1.00 84.50 186 ARG A C 1
ATOM 1439 O O . ARG A 1 186 ? 9.264 -7.011 1.700 1.00 84.50 186 ARG A O 1
ATOM 1446 N N . ASP A 1 187 ? 8.449 -6.525 3.712 1.00 89.75 187 ASP A N 1
ATOM 1447 C CA . ASP A 1 187 ? 9.024 -7.703 4.359 1.00 89.75 187 ASP A CA 1
ATOM 1448 C C . ASP A 1 187 ? 8.319 -8.992 3.936 1.00 89.75 187 ASP A C 1
ATOM 1450 O O . ASP A 1 187 ? 7.087 -9.073 3.913 1.00 89.75 187 ASP A O 1
ATOM 1454 N N . LEU A 1 188 ? 9.119 -10.028 3.681 1.00 95.00 188 LEU A N 1
ATOM 1455 C CA . LEU A 1 188 ? 8.656 -11.391 3.448 1.00 95.00 188 LEU A CA 1
ATOM 1456 C C . LEU A 1 188 ? 8.851 -12.208 4.722 1.00 95.00 188 LEU A C 1
ATOM 1458 O O . LEU A 1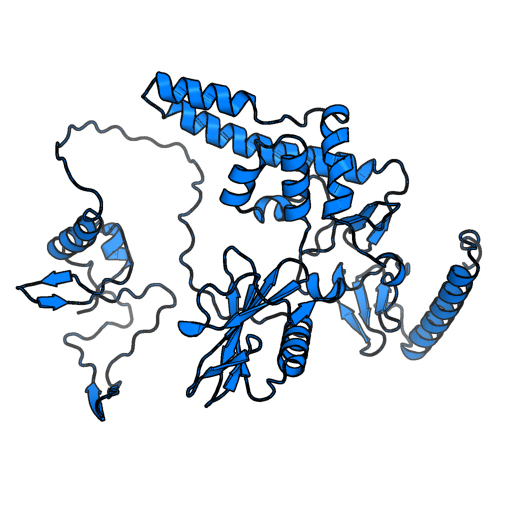 188 ? 9.970 -12.573 5.091 1.00 95.00 188 LEU A O 1
ATOM 1462 N N . LEU A 1 189 ? 7.746 -12.470 5.413 1.00 95.25 189 LEU A N 1
ATOM 1463 C CA . LEU A 1 189 ? 7.729 -13.097 6.727 1.00 95.25 189 LEU A CA 1
ATOM 1464 C C . LEU A 1 189 ? 7.272 -14.551 6.621 1.00 95.25 189 LEU A C 1
ATOM 1466 O O . LEU A 1 189 ? 6.167 -14.840 6.161 1.00 95.25 189 LEU A O 1
ATOM 1470 N N . TYR A 1 190 ? 8.110 -15.473 7.075 1.00 95.50 190 TYR A N 1
ATOM 1471 C CA . TYR A 1 190 ? 7.854 -16.904 7.004 1.00 95.50 190 TYR A CA 1
ATOM 1472 C C . TYR A 1 190 ? 6.952 -17.380 8.144 1.00 95.50 190 TYR A C 1
ATOM 1474 O O . TYR A 1 190 ? 7.191 -17.038 9.301 1.00 95.50 190 TYR A O 1
ATOM 1482 N N . PHE A 1 191 ? 5.965 -18.222 7.830 1.00 92.56 191 PHE A N 1
ATOM 1483 C CA . PHE A 1 191 ? 5.062 -18.871 8.781 1.00 92.56 191 PHE A CA 1
ATOM 1484 C C . PHE A 1 191 ? 4.969 -20.370 8.510 1.00 92.56 191 PHE A C 1
ATOM 1486 O O . PHE A 1 191 ? 4.349 -20.804 7.542 1.00 92.56 191 PHE A O 1
ATOM 1493 N N . CYS A 1 192 ? 5.527 -21.175 9.408 1.00 91.94 192 CYS A N 1
ATOM 1494 C CA . CYS A 1 192 ? 5.293 -22.615 9.414 1.00 91.94 192 CYS A CA 1
ATOM 1495 C C . CYS A 1 192 ? 3.880 -22.921 9.943 1.00 91.94 192 CYS A C 1
ATOM 1497 O O . CYS A 1 192 ? 3.498 -22.373 10.977 1.00 91.94 192 CYS A O 1
ATOM 1499 N N . ASN A 1 193 ? 3.124 -23.807 9.282 1.00 89.56 193 ASN A N 1
ATOM 1500 C CA . ASN A 1 193 ? 1.777 -24.180 9.739 1.00 89.56 193 ASN A CA 1
ATOM 1501 C C . ASN A 1 193 ? 1.768 -25.390 10.697 1.00 89.56 193 ASN A C 1
ATOM 1503 O O . ASN A 1 193 ? 0.688 -25.840 11.079 1.00 89.56 193 ASN A O 1
ATOM 1507 N N . SER A 1 194 ? 2.936 -25.914 11.091 1.00 85.75 194 SER A N 1
ATOM 1508 C CA . SER A 1 194 ? 3.020 -26.971 12.109 1.00 85.75 194 SER A CA 1
ATOM 1509 C C . SER A 1 194 ? 2.639 -26.415 13.478 1.00 85.75 194 SER A C 1
ATOM 1511 O O . SER A 1 194 ? 3.045 -25.308 13.842 1.00 85.75 194 SER A O 1
ATOM 1513 N N . SER A 1 195 ? 1.927 -27.220 14.267 1.00 84.69 195 SER A N 1
ATOM 1514 C CA . SER A 1 195 ? 1.649 -26.940 15.678 1.00 84.69 195 SER A CA 1
ATOM 1515 C C . SER A 1 195 ? 2.927 -26.767 16.507 1.00 84.69 195 SER A C 1
ATOM 1517 O O . SER A 1 195 ? 2.933 -25.990 17.453 1.00 84.69 195 SER A O 1
ATOM 1519 N N . GLU A 1 196 ? 4.032 -27.414 16.130 1.00 85.00 196 GLU A N 1
ATOM 1520 C CA . GLU A 1 196 ? 5.335 -27.306 16.814 1.00 85.00 196 GLU A CA 1
ATOM 1521 C C . GLU A 1 196 ? 5.994 -25.936 16.626 1.00 85.00 196 GLU A C 1
ATOM 1523 O O . GLU A 1 196 ? 6.830 -25.513 17.419 1.00 85.00 196 GLU A O 1
ATOM 1528 N N . CYS A 1 197 ? 5.634 -25.235 15.552 1.00 86.38 197 CYS A N 1
ATOM 1529 C CA . CYS A 1 197 ? 6.114 -23.888 15.260 1.00 86.38 197 CYS A CA 1
ATOM 1530 C C . CYS A 1 197 ? 5.075 -22.820 15.627 1.00 86.38 197 CYS A C 1
ATOM 1532 O O . CYS A 1 197 ? 5.300 -21.623 15.405 1.00 86.38 197 CYS A O 1
ATOM 1534 N N . GLN A 1 198 ? 3.921 -23.229 16.162 1.00 80.06 198 GLN A N 1
ATOM 1535 C CA . GLN A 1 198 ? 2.853 -22.318 16.525 1.00 80.06 198 GLN A CA 1
ATOM 1536 C C . GLN A 1 198 ? 3.309 -21.460 17.708 1.00 80.06 198 GLN A C 1
ATOM 1538 O O . GLN A 1 198 ? 3.519 -21.945 18.811 1.00 80.06 198 GLN A O 1
ATOM 1543 N N . GLY A 1 199 ? 3.463 -20.158 17.469 1.00 75.12 199 GLY A N 1
ATOM 1544 C CA . GLY A 1 199 ? 3.867 -19.204 18.504 1.00 75.12 199 GLY A CA 1
ATOM 1545 C C . GLY A 1 199 ? 5.336 -18.787 18.472 1.00 75.12 199 GLY A C 1
ATOM 1546 O O . GLY A 1 199 ? 5.710 -17.943 19.279 1.00 75.12 199 GLY A O 1
ATOM 1547 N N . VAL A 1 200 ? 6.142 -19.266 17.514 1.00 80.38 200 VAL A N 1
ATOM 1548 C CA . VAL A 1 200 ? 7.502 -18.737 17.312 1.00 80.38 200 VAL A CA 1
ATOM 1549 C C . VAL A 1 200 ? 7.435 -17.224 17.059 1.00 80.38 200 VAL A C 1
ATOM 1551 O O . VAL A 1 200 ? 6.685 -16.734 16.198 1.00 80.38 200 VAL A O 1
ATOM 1554 N N . ARG A 1 201 ? 8.185 -16.474 17.870 1.00 78.06 201 ARG A N 1
ATOM 1555 C CA . ARG A 1 201 ? 8.314 -15.016 17.819 1.00 78.06 201 ARG A CA 1
ATOM 1556 C C . ARG A 1 201 ? 9.779 -14.622 18.083 1.00 78.06 201 ARG A C 1
ATOM 1558 O O . ARG A 1 201 ? 10.397 -15.249 18.938 1.00 78.06 201 ARG A O 1
ATOM 1565 N N . PRO A 1 202 ? 10.308 -13.580 17.413 1.00 81.69 202 PRO A N 1
ATOM 1566 C CA . PRO A 1 202 ? 9.683 -12.836 16.317 1.00 81.69 202 PRO A CA 1
ATOM 1567 C C . PRO A 1 202 ? 9.481 -13.717 15.075 1.00 81.69 202 PRO A C 1
ATOM 1569 O O . PRO A 1 202 ? 10.064 -14.790 14.944 1.00 81.69 202 PRO A O 1
ATOM 1572 N N . VAL A 1 203 ? 8.587 -13.293 14.182 1.00 88.00 203 VAL A N 1
ATOM 1573 C CA . VAL A 1 203 ? 8.389 -14.002 12.912 1.00 88.00 203 VAL A CA 1
ATOM 1574 C C . VAL A 1 203 ? 9.644 -13.816 12.061 1.00 88.00 203 VAL A C 1
ATOM 1576 O O . VAL A 1 203 ? 10.128 -12.694 11.929 1.00 88.00 203 VAL A O 1
ATOM 1579 N N . LEU A 1 204 ? 10.166 -14.903 11.492 1.00 92.56 204 LEU A N 1
ATOM 1580 C CA . LEU A 1 204 ? 11.396 -14.865 10.706 1.00 92.56 204 LEU A CA 1
ATOM 1581 C C . LEU A 1 204 ? 11.179 -14.117 9.383 1.00 92.56 204 LEU A C 1
ATOM 1583 O O . LEU A 1 204 ? 10.329 -14.506 8.580 1.00 92.56 204 LEU A O 1
ATOM 1587 N N . LYS A 1 205 ? 11.981 -13.075 9.147 1.00 95.81 205 LYS A N 1
ATOM 1588 C CA . LYS A 1 205 ? 12.098 -12.403 7.848 1.00 95.81 205 LYS A CA 1
ATOM 1589 C C . LYS A 1 205 ? 13.041 -13.214 6.959 1.00 95.81 205 LYS A C 1
ATOM 1591 O O . LYS A 1 205 ? 14.206 -13.380 7.301 1.00 95.81 205 LYS A O 1
ATOM 1596 N N . ILE A 1 206 ? 12.529 -13.712 5.836 1.00 96.12 206 ILE A N 1
ATOM 1597 C CA . ILE A 1 206 ? 13.301 -14.502 4.857 1.00 96.12 206 ILE A CA 1
ATOM 1598 C C . ILE A 1 206 ? 13.741 -13.675 3.646 1.00 96.12 206 ILE A C 1
ATOM 1600 O O . ILE A 1 206 ? 14.493 -14.151 2.803 1.00 96.12 206 ILE A O 1
ATOM 1604 N N . GLY A 1 207 ? 13.261 -12.438 3.540 1.00 94.00 207 GLY A N 1
ATOM 1605 C CA . GLY A 1 207 ? 13.602 -11.542 2.450 1.00 94.00 207 GLY A CA 1
ATOM 1606 C C . GLY A 1 207 ? 12.790 -10.258 2.482 1.00 94.00 207 GLY A C 1
ATOM 1607 O O . GLY A 1 207 ? 12.041 -9.992 3.426 1.00 94.00 207 GLY A O 1
ATOM 1608 N N . GLU A 1 208 ? 12.948 -9.466 1.432 1.00 91.81 208 GLU A N 1
ATOM 1609 C CA . GLU A 1 208 ? 12.276 -8.186 1.254 1.00 91.81 208 GLU A CA 1
ATOM 1610 C C . GLU A 1 208 ? 11.988 -7.969 -0.235 1.00 91.81 208 GLU A C 1
ATOM 1612 O O . GLU A 1 208 ? 12.792 -8.349 -1.088 1.00 91.81 208 GLU A O 1
ATOM 1617 N N . LEU A 1 209 ? 10.836 -7.379 -0.538 1.00 87.94 209 LEU A N 1
ATOM 1618 C CA . LEU A 1 209 ? 10.493 -6.892 -1.865 1.00 87.94 209 LEU A CA 1
ATOM 1619 C C . LEU A 1 209 ? 11.277 -5.612 -2.166 1.00 87.94 209 LEU A C 1
ATOM 1621 O O . LEU A 1 209 ? 11.431 -4.733 -1.310 1.00 87.94 209 LEU A O 1
ATOM 1625 N N . THR A 1 210 ? 11.701 -5.459 -3.416 1.00 83.06 210 THR A N 1
ATOM 1626 C CA . THR A 1 210 ? 12.093 -4.140 -3.923 1.00 83.06 210 THR A CA 1
ATOM 1627 C C . THR A 1 210 ? 10.888 -3.198 -3.913 1.00 83.06 210 THR A C 1
ATOM 1629 O O . THR A 1 210 ? 9.735 -3.627 -3.816 1.00 83.06 210 THR A O 1
ATOM 1632 N N . CYS A 1 211 ? 11.129 -1.893 -4.029 1.00 75.75 211 CYS A N 1
ATOM 1633 C CA . CYS A 1 211 ? 10.035 -0.928 -4.074 1.00 75.75 211 CYS A CA 1
ATOM 1634 C C . CYS A 1 211 ? 9.121 -1.173 -5.284 1.00 75.75 211 CYS A C 1
ATOM 1636 O O . CYS A 1 211 ? 7.908 -1.196 -5.118 1.00 75.75 211 CYS A O 1
ATOM 1638 N N . SER A 1 212 ? 9.690 -1.440 -6.464 1.00 78.56 212 SER A N 1
ATOM 1639 C CA . SER A 1 212 ? 8.919 -1.759 -7.676 1.00 78.56 212 SER A CA 1
ATOM 1640 C C . SER A 1 212 ? 8.070 -3.026 -7.502 1.00 78.56 212 SER A C 1
ATOM 1642 O O . SER A 1 212 ? 6.881 -3.026 -7.810 1.00 78.56 212 SER A O 1
ATOM 1644 N N . GLU A 1 213 ? 8.636 -4.085 -6.911 1.00 85.31 213 GLU A N 1
ATOM 1645 C CA . GLU A 1 213 ? 7.899 -5.325 -6.630 1.00 85.31 213 GLU A CA 1
ATOM 1646 C C . GLU A 1 213 ? 6.733 -5.094 -5.665 1.00 85.31 213 GLU A C 1
ATOM 1648 O O . GLU A 1 213 ? 5.634 -5.591 -5.900 1.00 85.31 213 GLU A O 1
ATOM 1653 N N . ALA A 1 214 ? 6.943 -4.316 -4.601 1.00 81.50 214 ALA A N 1
ATOM 1654 C CA . ALA A 1 214 ? 5.897 -4.008 -3.629 1.00 81.50 214 ALA A CA 1
ATOM 1655 C C . ALA A 1 214 ? 4.729 -3.209 -4.234 1.00 81.50 214 ALA A C 1
ATOM 1657 O O . ALA A 1 214 ? 3.607 -3.327 -3.751 1.00 81.50 214 ALA A O 1
ATOM 1658 N N . MET A 1 215 ? 4.980 -2.434 -5.294 1.00 81.94 215 MET A N 1
ATOM 1659 C CA . MET A 1 215 ? 3.960 -1.668 -6.021 1.00 81.94 215 MET A CA 1
ATOM 1660 C C . MET A 1 215 ? 3.223 -2.481 -7.087 1.00 81.94 215 MET A C 1
ATOM 1662 O O . MET A 1 215 ? 2.271 -1.973 -7.682 1.00 81.94 215 MET A O 1
ATOM 1666 N N . SER A 1 216 ? 3.658 -3.713 -7.364 1.00 80.50 216 SER A N 1
ATOM 1667 C CA . SER A 1 216 ? 3.207 -4.436 -8.548 1.00 80.50 216 SER A CA 1
ATOM 1668 C C . SER A 1 216 ? 1.717 -4.779 -8.489 1.00 80.50 216 SER A C 1
ATOM 1670 O O . SER A 1 216 ? 1.240 -5.406 -7.541 1.00 80.50 216 SER A O 1
ATOM 1672 N N . GLY A 1 217 ? 0.973 -4.363 -9.519 1.00 71.00 217 GLY A N 1
ATOM 1673 C CA . GLY A 1 217 ? -0.490 -4.504 -9.555 1.00 71.00 217 GLY A CA 1
ATOM 1674 C C . GLY A 1 217 ? -1.237 -3.538 -8.623 1.00 71.00 217 GLY A C 1
ATOM 1675 O O . GLY A 1 217 ? -2.411 -3.763 -8.323 1.00 71.00 217 GLY A O 1
ATOM 1676 N N . GLY A 1 218 ? -0.554 -2.490 -8.154 1.00 75.38 218 GLY A N 1
ATOM 1677 C CA . GLY A 1 218 ? -1.102 -1.441 -7.303 1.00 75.38 218 GLY A CA 1
ATOM 1678 C C . GLY A 1 218 ? -1.971 -0.415 -8.038 1.00 75.38 218 GLY A C 1
ATOM 1679 O O . GLY A 1 218 ? -2.202 -0.485 -9.245 1.00 75.38 218 GLY A O 1
ATOM 1680 N N . GLU A 1 219 ? -2.464 0.553 -7.268 1.00 82.50 219 GLU A N 1
ATOM 1681 C CA . GLU A 1 219 ? -3.287 1.667 -7.750 1.00 82.50 219 GLU A CA 1
ATOM 1682 C C . GLU A 1 219 ? -2.488 2.590 -8.687 1.00 82.50 219 GLU A C 1
ATOM 1684 O O . GLU A 1 219 ? -1.362 2.980 -8.378 1.00 82.50 219 GLU A O 1
ATOM 1689 N N . THR A 1 220 ? -3.086 2.966 -9.819 1.00 86.69 220 THR A N 1
ATOM 1690 C CA . THR A 1 220 ? -2.459 3.832 -10.833 1.00 86.69 220 THR A CA 1
ATOM 1691 C C . THR A 1 220 ? -2.900 5.286 -10.715 1.00 86.69 220 THR A C 1
ATOM 1693 O O . THR A 1 220 ? -2.286 6.169 -11.318 1.00 86.69 220 THR A O 1
ATOM 1696 N N . ARG A 1 221 ? -3.963 5.561 -9.949 1.00 87.88 221 ARG A N 1
ATOM 1697 C CA . ARG A 1 221 ? -4.456 6.920 -9.692 1.00 87.88 221 ARG A CA 1
ATOM 1698 C C . ARG A 1 221 ? -3.390 7.801 -9.055 1.00 87.88 221 ARG A C 1
ATOM 1700 O O . ARG A 1 221 ? -2.647 7.358 -8.181 1.00 87.88 221 ARG A O 1
ATOM 1707 N N . ALA A 1 222 ? -3.383 9.068 -9.450 1.00 91.50 222 ALA A N 1
ATOM 1708 C CA . ALA A 1 222 ? -2.526 10.090 -8.869 1.00 91.50 222 ALA A CA 1
ATOM 1709 C C . ALA A 1 222 ? -2.740 10.229 -7.354 1.00 91.50 222 ALA A C 1
ATOM 1711 O O . ALA A 1 222 ? -3.858 10.085 -6.848 1.00 91.50 222 ALA A O 1
ATOM 1712 N N . PHE A 1 223 ? -1.666 10.562 -6.648 1.00 93.31 223 PHE A N 1
ATOM 1713 C CA . PHE A 1 223 ? -1.727 11.060 -5.285 1.00 93.31 223 PHE A CA 1
ATOM 1714 C C . PHE A 1 223 ? -2.432 12.423 -5.290 1.00 93.31 223 PHE A C 1
ATOM 1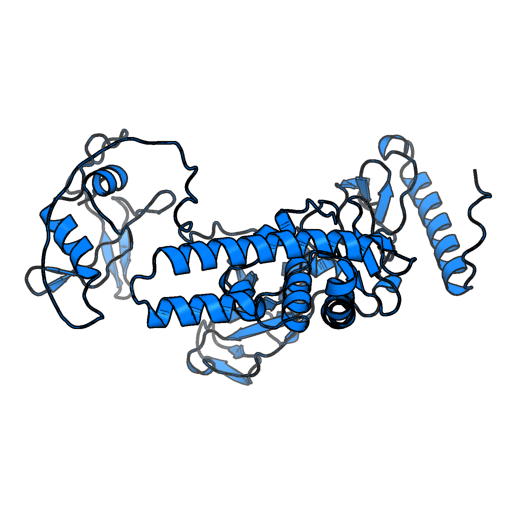716 O O . PHE A 1 223 ? -1.960 13.386 -5.894 1.00 93.31 223 PHE A O 1
ATOM 1723 N N . SER A 1 224 ? -3.609 12.490 -4.670 1.00 91.69 224 SER A N 1
ATOM 1724 C CA . SER A 1 224 ? -4.461 13.682 -4.683 1.00 91.69 224 SER A CA 1
ATOM 1725 C C . SER A 1 224 ? -5.388 13.714 -3.471 1.00 91.69 224 SER A C 1
ATOM 1727 O O . SER A 1 224 ? -5.641 12.685 -2.845 1.00 91.69 224 SER A O 1
ATOM 1729 N N . ALA A 1 225 ? -5.911 14.896 -3.139 1.00 87.06 225 ALA A N 1
ATOM 1730 C CA . ALA A 1 225 ? -6.810 15.076 -1.997 1.00 87.06 225 ALA A CA 1
ATOM 1731 C C . ALA A 1 225 ? -8.087 14.218 -2.100 1.00 87.06 225 ALA A C 1
ATOM 1733 O O . ALA A 1 225 ? -8.580 13.738 -1.082 1.00 87.06 225 ALA A O 1
ATOM 1734 N N . ASP A 1 226 ? -8.561 13.967 -3.323 1.00 80.88 226 ASP A N 1
ATOM 1735 C CA . ASP A 1 226 ? -9.782 13.204 -3.609 1.00 80.88 226 ASP A CA 1
ATOM 1736 C C . ASP A 1 226 ? -9.532 11.696 -3.775 1.00 80.88 226 ASP A C 1
ATOM 1738 O O . ASP A 1 226 ? -10.410 10.950 -4.218 1.00 80.88 226 ASP A O 1
ATOM 1742 N N . ASP A 1 227 ? -8.331 11.219 -3.441 1.00 82.31 227 ASP A N 1
ATOM 1743 C CA . ASP A 1 227 ? -7.989 9.806 -3.536 1.00 82.31 227 ASP A CA 1
ATOM 1744 C C . ASP A 1 227 ? -8.675 8.973 -2.441 1.00 82.31 227 ASP A C 1
ATOM 1746 O O . ASP A 1 227 ? -8.104 8.585 -1.419 1.00 82.31 227 ASP A O 1
ATOM 1750 N N . VAL A 1 228 ? -9.940 8.653 -2.700 1.00 79.19 228 VAL A N 1
ATOM 1751 C CA . VAL A 1 228 ? -10.760 7.786 -1.853 1.00 79.19 228 VAL A CA 1
ATOM 1752 C C . VAL A 1 228 ? -10.232 6.353 -1.789 1.00 79.19 228 VAL A C 1
ATOM 1754 O O . VAL A 1 228 ? -10.576 5.638 -0.852 1.00 79.19 228 VAL A O 1
ATOM 1757 N N . CYS A 1 229 ? -9.407 5.901 -2.743 1.00 80.81 229 CYS A N 1
ATOM 1758 C CA . CYS A 1 229 ? -8.858 4.542 -2.714 1.00 80.81 229 CYS A CA 1
ATOM 1759 C C . CYS A 1 229 ? -7.891 4.367 -1.540 1.00 80.81 229 CYS A C 1
ATOM 1761 O O . CYS A 1 229 ? -7.962 3.352 -0.847 1.00 80.81 229 CYS A O 1
ATOM 1763 N N . ALA A 1 230 ? -7.050 5.373 -1.279 1.00 83.31 230 ALA A N 1
ATOM 1764 C CA . ALA A 1 230 ? -6.136 5.394 -0.138 1.00 83.31 230 ALA A CA 1
ATOM 1765 C C . ALA A 1 230 ? -6.875 5.383 1.212 1.00 83.31 230 ALA A C 1
ATOM 1767 O O . ALA A 1 230 ? -6.429 4.759 2.167 1.00 83.31 230 ALA A O 1
ATOM 1768 N N . ILE A 1 231 ? -8.035 6.036 1.286 1.00 84.94 231 ILE A N 1
ATOM 1769 C CA . ILE A 1 231 ? -8.849 6.091 2.508 1.00 84.94 231 ILE A CA 1
ATOM 1770 C C . ILE A 1 231 ? -9.635 4.787 2.699 1.00 84.94 231 ILE A C 1
ATOM 1772 O O . ILE A 1 231 ? -9.713 4.251 3.803 1.00 84.94 231 ILE A O 1
ATOM 1776 N N . ASN A 1 232 ? -10.211 4.248 1.623 1.00 81.88 232 ASN A N 1
ATOM 1777 C CA . ASN A 1 232 ? -11.035 3.040 1.665 1.00 81.88 232 ASN A CA 1
ATOM 1778 C C . ASN A 1 232 ? -10.231 1.761 1.928 1.00 81.88 232 ASN A C 1
ATOM 1780 O O . ASN A 1 232 ? -10.816 0.755 2.328 1.00 81.88 232 ASN A O 1
ATOM 1784 N N . SER A 1 233 ? -8.914 1.779 1.706 1.00 77.56 233 SER A N 1
ATOM 1785 C CA . SER A 1 233 ? -8.033 0.660 2.050 1.00 77.56 233 SER A CA 1
ATOM 1786 C C . SER A 1 233 ? -7.801 0.530 3.560 1.00 77.56 233 SER A C 1
ATOM 1788 O O . SER A 1 233 ? -7.408 -0.543 4.022 1.00 77.56 233 SER A O 1
ATOM 1790 N N . LEU A 1 234 ? -8.077 1.580 4.343 1.00 86.50 234 LEU A N 1
ATOM 1791 C CA . LEU A 1 234 ? -7.855 1.577 5.783 1.00 86.50 234 LEU A CA 1
ATOM 1792 C C . LEU A 1 234 ? -8.836 0.652 6.503 1.00 86.50 234 LEU A C 1
ATOM 1794 O O . LEU A 1 234 ? -10.059 0.814 6.464 1.00 86.50 234 LEU A O 1
ATOM 1798 N N . HIS A 1 235 ? -8.279 -0.303 7.242 1.00 86.69 235 HIS A N 1
ATOM 1799 C CA . HIS A 1 235 ? -9.071 -1.199 8.064 1.00 86.69 235 HIS A CA 1
ATOM 1800 C C . HIS A 1 235 ? -9.575 -0.484 9.325 1.00 86.69 235 HIS A C 1
ATOM 1802 O O . HIS A 1 235 ? -8.787 0.109 10.063 1.00 86.69 235 HIS A O 1
ATOM 1808 N N . LYS A 1 236 ? -10.871 -0.615 9.643 1.00 85.44 236 LYS A N 1
ATOM 1809 C CA . LYS A 1 236 ? -11.498 0.074 10.789 1.00 85.44 236 LYS A CA 1
ATOM 1810 C C . LYS A 1 236 ? -10.732 -0.135 12.098 1.00 85.44 236 LYS A C 1
ATOM 1812 O O . LYS A 1 236 ? -10.397 0.828 12.768 1.00 85.44 236 LYS A O 1
ATOM 1817 N N . ARG A 1 237 ? -10.368 -1.384 12.422 1.00 87.38 237 ARG A N 1
ATOM 1818 C CA . ARG A 1 237 ? -9.621 -1.697 13.662 1.00 87.38 237 ARG A CA 1
ATOM 1819 C C . ARG A 1 237 ? -8.260 -1.003 13.737 1.00 87.38 237 ARG A C 1
ATOM 1821 O O . ARG A 1 237 ? -7.779 -0.766 14.836 1.00 87.38 237 ARG A O 1
ATOM 1828 N N . PHE A 1 238 ? -7.627 -0.742 12.592 1.00 89.25 238 PHE A N 1
ATOM 1829 C CA . PHE A 1 238 ? -6.365 -0.012 12.552 1.00 89.25 238 PHE A CA 1
ATOM 1830 C C . PHE A 1 238 ? -6.610 1.467 12.847 1.00 89.25 238 PHE A C 1
ATOM 1832 O O . PHE A 1 238 ? -5.950 2.028 13.713 1.00 89.25 238 PHE A O 1
ATOM 1839 N N . VAL A 1 239 ? -7.603 2.068 12.187 1.00 92.81 239 VAL A N 1
ATOM 1840 C CA . VAL A 1 239 ? -7.985 3.466 12.420 1.00 92.81 239 VAL A CA 1
ATOM 1841 C C . VAL A 1 239 ? -8.414 3.677 13.871 1.00 92.81 239 VAL A C 1
ATOM 1843 O O . VAL A 1 239 ? -7.868 4.550 14.530 1.00 92.81 239 VAL A O 1
ATOM 1846 N N . ASP A 1 240 ? -9.296 2.833 14.410 1.00 90.00 240 ASP A N 1
ATOM 1847 C CA . ASP A 1 240 ? -9.761 2.925 15.802 1.00 90.00 240 ASP A CA 1
ATOM 1848 C C . ASP A 1 240 ? -8.605 2.860 16.815 1.00 90.00 240 ASP A C 1
ATOM 1850 O O . ASP A 1 240 ? -8.654 3.520 17.851 1.00 90.00 240 ASP A O 1
ATOM 1854 N N . ALA A 1 241 ? -7.565 2.071 16.520 1.00 92.25 241 ALA A N 1
ATOM 1855 C CA . ALA A 1 241 ? -6.403 1.920 17.392 1.00 92.25 241 ALA A CA 1
ATOM 1856 C C . ALA A 1 241 ? -5.473 3.142 17.385 1.00 92.25 241 ALA A C 1
ATOM 1858 O O . ALA A 1 241 ? -4.770 3.359 18.366 1.00 92.25 241 ALA A O 1
ATOM 1859 N N . TRP A 1 242 ? -5.451 3.919 16.298 1.00 95.12 242 TRP A N 1
ATOM 1860 C CA . TRP A 1 242 ? -4.505 5.025 16.120 1.00 95.12 242 TRP A CA 1
ATOM 1861 C C . TRP A 1 242 ? -5.152 6.412 16.158 1.00 95.12 242 TRP A C 1
ATOM 1863 O O . TRP A 1 242 ? -4.477 7.372 16.508 1.00 95.12 242 TRP A O 1
ATOM 1873 N N . ALA A 1 243 ? -6.447 6.550 15.866 1.00 93.75 243 ALA A N 1
ATOM 1874 C CA . ALA A 1 243 ? -7.119 7.848 15.733 1.00 93.75 243 ALA A CA 1
ATOM 1875 C C . ALA A 1 243 ? -7.057 8.721 17.004 1.00 93.75 243 ALA A C 1
ATOM 1877 O O . ALA A 1 243 ? -7.116 9.945 16.928 1.00 93.75 243 ALA A O 1
ATOM 1878 N N . PHE A 1 244 ? -6.897 8.108 18.180 1.00 92.75 244 PHE A N 1
ATOM 1879 C CA . PHE A 1 244 ? -6.836 8.804 19.472 1.00 92.75 244 PHE A CA 1
ATOM 1880 C C . PHE A 1 244 ? -5.408 9.038 19.993 1.00 92.75 244 PHE A C 1
ATOM 1882 O O . PHE A 1 244 ? -5.238 9.545 21.103 1.00 92.75 244 PHE A O 1
ATOM 1889 N N . GLU A 1 245 ? -4.390 8.706 19.194 1.00 93.19 245 GLU A N 1
ATOM 1890 C CA . GLU A 1 245 ? -2.965 8.793 19.555 1.00 93.19 245 GLU A CA 1
ATOM 1891 C C . GLU A 1 245 ? -2.294 10.085 19.043 1.00 93.19 245 GLU A C 1
ATOM 1893 O O . GLU A 1 245 ? -1.077 10.156 18.859 1.00 93.19 245 GLU A O 1
ATOM 1898 N N . GLY A 1 246 ? -3.086 11.133 18.786 1.00 90.50 246 GLY A N 1
ATOM 1899 C CA . GLY A 1 246 ? -2.592 12.456 18.398 1.00 90.50 246 GLY A CA 1
ATOM 1900 C C . GLY A 1 246 ? -1.753 12.445 17.113 1.00 90.50 246 GLY A C 1
ATOM 1901 O O . GLY A 1 246 ? -2.140 11.842 16.116 1.00 90.50 246 GLY A O 1
ATOM 1902 N N . ASP A 1 247 ? -0.601 13.126 17.130 1.00 91.06 247 ASP A N 1
ATOM 1903 C CA . ASP A 1 247 ? 0.290 13.234 15.960 1.00 91.06 247 ASP A CA 1
ATOM 1904 C C . ASP A 1 247 ? 0.857 11.893 15.497 1.00 91.06 247 ASP A C 1
ATOM 1906 O O . ASP A 1 247 ? 1.003 11.649 14.298 1.00 91.06 247 ASP A O 1
ATOM 1910 N N . VAL A 1 248 ? 1.159 11.013 16.453 1.00 92.06 248 VAL A N 1
ATOM 1911 C CA . VAL A 1 248 ? 1.629 9.655 16.165 1.00 92.06 248 VAL A CA 1
ATOM 1912 C C . VAL A 1 248 ? 0.522 8.868 15.472 1.00 92.06 248 VAL A C 1
ATOM 1914 O O . VAL A 1 248 ? 0.774 8.164 14.500 1.00 92.06 248 VAL A O 1
ATOM 1917 N N . GLY A 1 249 ? -0.718 9.026 15.934 1.00 93.31 249 GLY A N 1
ATOM 1918 C CA . GLY A 1 249 ? -1.892 8.436 15.302 1.00 93.31 249 GLY A CA 1
ATOM 1919 C C . GLY A 1 249 ? -2.034 8.823 13.833 1.00 93.31 249 GLY A C 1
ATOM 1920 O O . GLY A 1 249 ? -2.094 7.956 12.957 1.00 93.31 249 GLY A O 1
ATOM 1921 N N . GLY A 1 250 ? -2.015 10.129 13.556 1.00 92.81 250 GLY A N 1
ATOM 1922 C CA . GLY A 1 250 ? -2.108 10.656 12.195 1.00 92.81 250 GLY A CA 1
ATOM 1923 C C . GLY A 1 250 ? -0.993 10.159 11.278 1.00 92.81 250 GLY A C 1
ATOM 1924 O O . GLY A 1 250 ? -1.261 9.763 10.143 1.00 92.81 250 GLY A O 1
ATOM 1925 N N . SER A 1 251 ? 0.251 10.112 11.769 1.00 93.06 251 SER A N 1
ATOM 1926 C CA . SER A 1 251 ? 1.390 9.671 10.958 1.00 93.06 251 SER A CA 1
ATOM 1927 C C . SER A 1 251 ? 1.293 8.185 10.610 1.00 93.06 251 SER A C 1
ATOM 1929 O O . SER A 1 251 ? 1.544 7.806 9.465 1.00 93.06 251 SER A O 1
ATOM 1931 N N . LYS A 1 252 ? 0.833 7.345 11.549 1.00 92.94 252 LYS A N 1
ATOM 1932 C CA . LYS A 1 252 ? 0.569 5.918 11.308 1.00 92.94 252 LYS A CA 1
ATOM 1933 C C . LYS A 1 252 ? -0.558 5.698 10.308 1.00 92.94 252 LYS A C 1
ATOM 1935 O O . LYS A 1 252 ? -0.431 4.828 9.450 1.00 92.94 252 LYS A O 1
ATOM 1940 N N . ILE A 1 253 ? -1.633 6.478 10.395 1.00 93.44 253 ILE A N 1
ATOM 1941 C CA . ILE A 1 253 ? -2.764 6.399 9.463 1.00 93.44 253 ILE A CA 1
ATOM 1942 C C . ILE A 1 253 ? -2.323 6.778 8.045 1.00 93.44 253 ILE A C 1
ATOM 1944 O O . ILE A 1 253 ? -2.570 6.014 7.115 1.00 93.44 253 ILE A O 1
ATOM 1948 N N . VAL A 1 254 ? -1.616 7.900 7.877 1.00 92.38 254 VAL A N 1
ATOM 1949 C CA . VAL A 1 254 ? -1.063 8.318 6.575 1.00 92.38 254 VAL A CA 1
ATOM 1950 C C . VAL A 1 254 ? -0.101 7.277 6.018 1.00 92.38 254 VAL A C 1
ATOM 1952 O O . VAL A 1 254 ? -0.165 6.939 4.837 1.00 92.38 254 VAL A O 1
ATOM 1955 N N . ALA A 1 255 ? 0.788 6.745 6.855 1.00 90.75 255 ALA A N 1
ATOM 1956 C CA . ALA A 1 255 ? 1.705 5.707 6.422 1.00 90.75 255 ALA A CA 1
ATOM 1957 C C . ALA A 1 255 ? 0.943 4.481 5.911 1.00 90.75 255 ALA A C 1
ATOM 1959 O O . ALA A 1 255 ? 1.270 3.967 4.848 1.00 90.75 255 ALA A O 1
ATOM 1960 N N . GLU A 1 256 ? -0.102 4.046 6.617 1.00 88.81 256 GLU A N 1
ATOM 1961 C CA . GLU A 1 256 ? -0.911 2.893 6.219 1.00 88.81 256 GLU A CA 1
ATOM 1962 C C . GLU A 1 256 ? -1.663 3.125 4.899 1.00 88.81 256 GLU A C 1
ATOM 1964 O O . GLU A 1 256 ? -1.726 2.213 4.076 1.00 88.81 256 GLU A O 1
ATOM 1969 N N . MET A 1 257 ? -2.148 4.348 4.642 1.00 88.88 257 MET A N 1
ATOM 1970 C CA . MET A 1 257 ? -2.779 4.709 3.362 1.00 88.88 257 MET A CA 1
ATOM 1971 C C . MET A 1 257 ? -1.865 4.428 2.156 1.00 88.88 257 MET A C 1
ATOM 1973 O O . MET A 1 257 ? -2.345 4.022 1.094 1.00 88.88 257 MET A O 1
ATOM 1977 N N . TYR A 1 258 ? -0.550 4.633 2.311 1.00 87.75 258 TYR A N 1
ATOM 1978 C CA . TYR A 1 258 ? 0.410 4.620 1.199 1.00 87.75 258 TYR A CA 1
ATOM 1979 C C . TYR A 1 258 ? 1.480 3.524 1.261 1.00 87.75 258 TYR A C 1
ATOM 1981 O O . TYR A 1 258 ? 2.165 3.302 0.259 1.00 87.75 258 TYR A O 1
ATOM 1989 N N . ALA A 1 259 ? 1.577 2.776 2.364 1.00 75.69 259 ALA A N 1
ATOM 1990 C CA . ALA A 1 259 ? 2.647 1.813 2.650 1.00 75.69 259 ALA A CA 1
ATOM 1991 C C . ALA A 1 259 ? 2.868 0.733 1.577 1.00 75.69 259 ALA A C 1
ATOM 1993 O O . ALA A 1 259 ? 3.948 0.145 1.522 1.00 75.69 259 ALA A O 1
ATOM 1994 N N . GLY A 1 260 ? 1.853 0.437 0.760 1.00 69.06 260 GLY A N 1
ATOM 1995 C CA . GLY A 1 260 ? 1.888 -0.633 -0.240 1.00 69.06 260 GLY A CA 1
ATOM 1996 C C . GLY A 1 260 ? 1.702 -0.194 -1.691 1.00 69.06 260 GLY A C 1
ATOM 1997 O O . GLY A 1 260 ? 1.653 -1.059 -2.553 1.00 69.06 260 GLY A O 1
ATOM 1998 N N . CYS A 1 261 ? 1.554 1.102 -1.989 1.00 76.44 261 CYS A N 1
ATOM 1999 C CA . CYS A 1 261 ? 1.283 1.544 -3.369 1.00 76.44 261 CYS A CA 1
ATOM 2000 C C . CYS A 1 261 ? 2.392 2.396 -3.991 1.00 76.44 261 CYS A C 1
ATOM 2002 O O . CYS A 1 261 ? 2.352 2.632 -5.193 1.00 76.44 261 CYS A O 1
ATOM 2004 N N . GLY A 1 262 ? 3.362 2.865 -3.195 1.00 79.88 262 GLY A N 1
ATOM 2005 C CA . GLY A 1 262 ? 4.509 3.638 -3.689 1.00 79.88 262 GLY A CA 1
ATOM 2006 C C . GLY A 1 262 ? 4.158 4.977 -4.338 1.00 79.88 262 GLY A C 1
ATOM 2007 O O . GLY A 1 262 ? 4.994 5.584 -4.997 1.00 79.88 262 GLY A O 1
ATOM 2008 N N . ARG A 1 263 ? 2.922 5.448 -4.145 1.00 90.94 263 ARG A N 1
ATOM 2009 C CA . ARG A 1 263 ? 2.437 6.729 -4.672 1.00 90.94 263 ARG A CA 1
ATOM 2010 C C . ARG A 1 263 ? 2.846 7.930 -3.827 1.00 90.94 263 ARG A C 1
ATOM 2012 O O . ARG A 1 263 ? 2.656 9.057 -4.269 1.00 90.94 263 ARG A O 1
ATOM 2019 N N . LEU A 1 264 ? 3.379 7.683 -2.633 1.00 93.06 264 LEU A N 1
ATOM 2020 C CA . LEU A 1 264 ? 3.956 8.679 -1.746 1.00 93.06 264 LEU A CA 1
ATOM 2021 C C . LEU A 1 264 ? 5.126 8.044 -0.990 1.00 93.06 264 LEU A C 1
ATOM 2023 O O . LEU A 1 264 ? 4.967 6.975 -0.397 1.00 93.06 264 LEU A O 1
ATOM 2027 N N . CYS A 1 265 ? 6.277 8.706 -0.982 1.00 91.88 265 CYS A N 1
ATOM 2028 C CA . CYS A 1 265 ? 7.429 8.313 -0.176 1.00 91.88 265 CYS A CA 1
ATOM 2029 C C . CYS A 1 265 ? 8.316 9.511 0.171 1.00 91.88 265 CYS A C 1
ATOM 2031 O O . CYS A 1 265 ? 8.189 10.593 -0.402 1.00 91.88 265 CYS A O 1
ATOM 2033 N N . PHE A 1 266 ? 9.231 9.294 1.110 1.00 91.94 266 PHE A N 1
ATOM 2034 C CA . PHE A 1 266 ? 10.249 10.253 1.513 1.00 91.94 266 PHE A CA 1
ATOM 2035 C C . PHE A 1 266 ? 11.636 9.644 1.289 1.00 91.94 266 PHE A C 1
ATOM 2037 O O . PHE A 1 266 ? 11.875 8.498 1.670 1.00 91.94 266 PHE A O 1
ATOM 2044 N N . ASP A 1 267 ? 12.546 10.381 0.657 1.00 90.44 267 ASP A N 1
ATOM 2045 C CA . ASP A 1 267 ? 13.888 9.875 0.319 1.00 90.44 267 ASP A CA 1
ATOM 2046 C C . ASP A 1 267 ? 14.968 10.228 1.358 1.00 90.44 267 ASP A C 1
ATOM 2048 O O . ASP A 1 267 ? 16.101 9.762 1.245 1.00 90.44 267 ASP A O 1
ATOM 2052 N N . GLY A 1 268 ? 14.617 11.014 2.381 1.00 89.12 268 GLY A N 1
ATOM 2053 C CA . GLY A 1 268 ? 15.548 11.565 3.371 1.00 89.12 268 GLY A CA 1
ATOM 2054 C C . GLY A 1 268 ? 15.658 13.090 3.317 1.00 89.12 268 GLY A C 1
ATOM 2055 O O . GLY A 1 268 ? 16.007 13.702 4.324 1.00 89.12 268 GLY A O 1
ATOM 2056 N N . GLU A 1 269 ? 15.303 13.698 2.187 1.00 89.19 269 GLU A N 1
ATOM 2057 C CA . GLU A 1 269 ? 15.404 15.136 1.937 1.00 89.19 269 GLU A CA 1
ATOM 2058 C C . GLU A 1 269 ? 14.078 15.715 1.421 1.00 89.19 269 GLU A C 1
ATOM 2060 O O . GLU A 1 269 ? 13.554 16.681 1.983 1.00 89.19 269 GLU A O 1
ATOM 2065 N N . PHE A 1 270 ? 13.479 15.077 0.415 1.00 91.62 270 PHE A N 1
ATOM 2066 C CA . PHE A 1 270 ? 12.261 15.518 -0.251 1.00 91.62 270 PHE A CA 1
ATOM 2067 C C . PHE A 1 270 ? 11.157 14.463 -0.214 1.00 91.62 270 PHE A C 1
ATOM 2069 O O . PHE A 1 270 ? 11.372 13.247 -0.165 1.00 91.62 270 PHE A O 1
ATOM 2076 N N . TRP A 1 271 ? 9.922 14.957 -0.267 1.00 93.69 271 TRP A N 1
ATOM 2077 C CA . TRP A 1 271 ? 8.776 14.109 -0.546 1.00 93.69 271 TRP A CA 1
ATOM 2078 C C . TRP A 1 271 ? 8.662 13.855 -2.040 1.00 93.69 271 TRP A C 1
ATOM 2080 O O . TRP A 1 271 ? 8.833 14.767 -2.844 1.00 93.69 271 TRP A O 1
ATOM 2090 N N . HIS A 1 272 ? 8.289 12.633 -2.389 1.00 94.31 272 HIS A N 1
ATOM 2091 C CA . HIS A 1 272 ? 8.040 12.207 -3.757 1.00 94.31 272 HIS A CA 1
ATOM 2092 C C . HIS A 1 272 ? 6.640 11.633 -3.852 1.00 94.31 272 HIS A C 1
ATOM 2094 O O . HIS A 1 272 ? 6.242 10.821 -3.014 1.00 94.31 272 HIS A O 1
ATOM 2100 N N . TYR A 1 273 ? 5.891 12.047 -4.866 1.00 94.75 273 TYR A N 1
ATOM 2101 C CA . TYR A 1 273 ? 4.527 11.585 -5.079 1.00 94.75 273 TYR A CA 1
ATOM 2102 C C . TYR A 1 273 ? 4.271 11.230 -6.541 1.00 94.75 273 TYR A C 1
ATOM 2104 O O . TYR A 1 273 ? 4.922 11.728 -7.456 1.00 94.75 273 TYR A O 1
ATOM 2112 N N . TRP A 1 274 ? 3.304 10.348 -6.760 1.00 94.88 274 TRP A N 1
ATOM 2113 C CA . TRP A 1 274 ? 2.873 9.929 -8.088 1.00 94.88 274 TRP A CA 1
ATOM 2114 C C . TRP A 1 274 ? 1.810 10.880 -8.644 1.00 94.88 274 TRP A C 1
ATOM 2116 O O . TRP A 1 274 ? 0.726 10.990 -8.072 1.00 94.88 274 TRP A O 1
ATOM 2126 N N . ASP A 1 275 ? 2.071 11.526 -9.783 1.00 93.69 275 ASP A N 1
ATOM 2127 C CA . ASP A 1 275 ? 1.135 12.473 -10.418 1.00 93.69 275 ASP A CA 1
ATOM 2128 C C . ASP A 1 275 ? 0.100 11.803 -11.347 1.00 93.69 275 ASP A C 1
ATOM 2130 O O . ASP A 1 275 ? -0.722 12.475 -11.971 1.00 93.69 275 ASP A O 1
ATOM 2134 N N . GLY A 1 276 ? 0.123 10.468 -11.438 1.00 92.88 276 GLY A N 1
ATOM 2135 C CA . GLY A 1 276 ? -0.671 9.688 -12.391 1.00 92.88 276 GLY A CA 1
ATOM 2136 C C . GLY A 1 276 ? 0.121 9.210 -13.612 1.00 92.88 276 GLY A C 1
ATOM 2137 O O . GLY A 1 276 ? -0.367 8.348 -14.341 1.00 92.88 276 GLY A O 1
ATOM 2138 N N . ARG A 1 277 ? 1.322 9.755 -13.847 1.00 93.75 277 ARG A N 1
ATOM 2139 C CA . ARG A 1 277 ? 2.188 9.448 -15.003 1.00 93.75 277 ARG A CA 1
ATOM 2140 C C . ARG A 1 277 ? 3.658 9.269 -14.645 1.00 93.75 277 ARG A C 1
ATOM 2142 O O . ARG A 1 277 ? 4.374 8.540 -15.328 1.00 93.75 277 ARG A O 1
ATOM 2149 N N . ARG A 1 278 ? 4.127 9.959 -13.612 1.00 94.50 278 ARG A N 1
ATOM 2150 C CA . ARG A 1 278 ? 5.507 9.915 -13.131 1.00 94.50 278 ARG A CA 1
ATOM 2151 C C . ARG A 1 278 ? 5.579 10.228 -11.642 1.00 94.50 278 ARG A C 1
ATOM 2153 O O . ARG A 1 278 ? 4.637 10.739 -11.036 1.00 94.50 278 ARG A O 1
ATOM 2160 N N . VAL A 1 279 ? 6.733 9.929 -11.067 1.00 94.81 279 VAL A N 1
ATOM 2161 C CA . VAL A 1 279 ? 7.114 10.378 -9.732 1.00 94.81 279 VAL A CA 1
ATOM 2162 C C . VAL A 1 279 ? 7.629 11.814 -9.822 1.00 94.81 279 VAL A C 1
ATOM 2164 O O . VAL A 1 279 ? 8.464 12.125 -10.670 1.00 94.81 279 VAL A O 1
ATOM 2167 N N . VAL A 1 280 ? 7.125 12.681 -8.947 1.00 95.00 280 VAL A N 1
ATOM 2168 C CA . VAL A 1 280 ? 7.466 14.104 -8.867 1.00 95.00 280 VAL A CA 1
ATOM 2169 C C . VAL A 1 280 ? 7.932 14.434 -7.452 1.00 95.00 280 VAL A C 1
ATOM 2171 O O . VAL A 1 280 ? 7.298 14.025 -6.478 1.00 95.00 280 VAL A O 1
ATOM 2174 N N . ALA A 1 281 ? 9.022 15.194 -7.343 1.00 94.50 281 ALA A N 1
ATOM 2175 C CA . ALA A 1 281 ? 9.508 15.723 -6.075 1.00 94.50 281 ALA A CA 1
ATOM 2176 C C . ALA A 1 281 ? 8.704 16.966 -5.649 1.00 94.50 281 ALA A C 1
ATOM 2178 O O . ALA A 1 281 ? 8.429 17.859 -6.453 1.00 94.50 281 ALA A O 1
ATOM 2179 N N . ASP A 1 282 ? 8.346 17.054 -4.370 1.00 92.69 282 ASP A N 1
ATOM 2180 C CA . ASP A 1 282 ? 7.768 18.246 -3.743 1.00 92.69 282 ASP A CA 1
ATOM 2181 C C . ASP A 1 282 ? 8.882 19.074 -3.080 1.00 92.69 282 ASP A C 1
ATOM 2183 O O . ASP A 1 282 ? 9.064 19.085 -1.861 1.00 92.69 282 ASP A O 1
ATOM 2187 N N . GLU A 1 283 ? 9.665 19.753 -3.919 1.00 80.19 283 GLU A N 1
ATOM 2188 C CA . GLU A 1 283 ? 10.897 20.467 -3.543 1.00 80.19 283 GLU A CA 1
ATOM 2189 C C . GLU A 1 283 ? 10.658 21.682 -2.618 1.00 80.19 283 GLU A C 1
ATOM 2191 O O . GLU A 1 283 ? 11.596 22.229 -2.038 1.00 80.19 283 GLU A O 1
ATOM 2196 N N . LYS A 1 284 ? 9.404 22.138 -2.448 1.00 68.81 284 LYS A N 1
ATOM 2197 C CA . LYS A 1 284 ? 9.071 23.381 -1.726 1.00 68.81 284 LYS A CA 1
ATOM 2198 C C . LYS A 1 284 ? 8.270 23.122 -0.462 1.00 68.81 284 LYS A C 1
ATOM 2200 O O . LYS A 1 284 ? 7.040 23.081 -0.477 1.00 68.81 284 LYS A O 1
ATOM 2205 N N . SER A 1 285 ? 8.956 23.058 0.681 1.00 71.75 285 SER A N 1
ATOM 2206 C CA . SER A 1 285 ? 8.353 22.942 2.024 1.00 71.75 285 SER A CA 1
ATOM 2207 C C . SER A 1 285 ? 7.342 21.794 2.191 1.00 71.75 285 SER A C 1
ATOM 2209 O O . SER A 1 285 ? 6.574 21.807 3.158 1.00 71.75 285 SER A O 1
ATOM 2211 N N . ALA A 1 286 ? 7.340 20.816 1.276 1.00 85.19 286 ALA A N 1
ATOM 2212 C CA . ALA A 1 286 ? 6.337 19.761 1.157 1.00 85.19 286 ALA A CA 1
ATOM 2213 C C . ALA A 1 286 ? 4.893 20.286 1.029 1.00 85.19 286 ALA A C 1
ATOM 2215 O O . ALA A 1 286 ? 3.972 19.710 1.608 1.00 85.19 286 ALA A O 1
ATOM 2216 N N . PHE A 1 287 ? 4.684 21.439 0.381 1.00 86.88 287 PHE A N 1
ATOM 2217 C CA . PHE A 1 287 ? 3.388 22.123 0.389 1.00 86.88 287 PHE A CA 1
ATOM 2218 C C . PHE A 1 287 ? 2.274 21.289 -0.251 1.00 86.88 287 PHE A C 1
ATOM 2220 O O . PHE A 1 287 ? 1.164 21.233 0.284 1.00 86.88 287 PHE A O 1
ATOM 2227 N N . PHE A 1 288 ? 2.539 20.640 -1.384 1.00 90.31 288 PHE A N 1
ATOM 2228 C CA . PHE A 1 288 ? 1.519 19.849 -2.068 1.00 90.31 288 PHE A CA 1
ATOM 2229 C C . PHE A 1 288 ? 1.150 18.616 -1.242 1.00 90.31 288 PHE A C 1
ATOM 2231 O O . PHE A 1 288 ? -0.028 18.395 -0.951 1.00 90.31 288 PHE A O 1
ATOM 2238 N N . VAL A 1 289 ? 2.160 17.881 -0.772 1.00 91.88 289 VAL A N 1
ATOM 2239 C CA . VAL A 1 289 ? 1.972 16.700 0.078 1.00 91.88 289 VAL A CA 1
ATOM 2240 C C . VAL A 1 289 ? 1.242 17.058 1.369 1.00 91.88 289 VAL A C 1
ATOM 2242 O O . VAL A 1 289 ? 0.277 16.384 1.731 1.00 91.88 289 VAL A O 1
ATOM 2245 N N . LYS A 1 290 ? 1.611 18.173 2.011 1.00 89.00 290 LYS A N 1
ATOM 2246 C CA . LYS A 1 290 ? 0.910 18.723 3.181 1.00 89.00 290 LYS A CA 1
ATOM 2247 C C . LYS A 1 290 ? -0.584 18.880 2.926 1.00 89.00 290 LYS A C 1
ATOM 2249 O O . LYS A 1 290 ? -1.387 18.363 3.697 1.00 89.00 290 LYS A O 1
ATOM 2254 N N . ASN A 1 291 ? -0.959 19.571 1.853 1.00 87.88 291 ASN A N 1
ATOM 2255 C CA . ASN A 1 291 ? -2.362 19.858 1.555 1.00 87.88 291 ASN A CA 1
ATOM 2256 C C . ASN A 1 291 ? -3.173 18.602 1.232 1.00 87.88 291 ASN A C 1
ATOM 2258 O O . ASN A 1 291 ? -4.311 18.479 1.686 1.00 87.88 291 ASN A O 1
ATOM 2262 N N . VAL A 1 292 ? -2.598 17.661 0.480 1.00 91.56 292 VAL A N 1
ATOM 2263 C CA . VAL A 1 292 ? -3.269 16.389 0.188 1.00 91.56 292 VAL A CA 1
ATOM 2264 C C . VAL A 1 292 ? -3.521 15.613 1.481 1.00 91.56 292 VAL A C 1
ATOM 2266 O O . VAL A 1 292 ? -4.659 15.230 1.748 1.00 91.56 292 VAL A O 1
ATOM 2269 N N . LEU A 1 293 ? -2.496 15.450 2.321 1.00 91.25 293 LEU A N 1
ATOM 2270 C CA . LEU A 1 293 ? -2.612 14.681 3.559 1.00 91.25 293 LEU A CA 1
ATOM 2271 C C . LEU A 1 293 ? -3.534 15.343 4.590 1.00 91.25 293 LEU A C 1
ATOM 2273 O O . LEU A 1 293 ? -4.281 14.628 5.255 1.00 91.25 293 LEU A O 1
ATOM 2277 N N . ILE A 1 294 ? -3.542 16.684 4.689 1.00 88.38 294 ILE A N 1
ATOM 2278 C CA . ILE A 1 294 ? -4.516 17.434 5.509 1.00 88.38 294 ILE A CA 1
ATOM 2279 C C . ILE A 1 294 ? -5.934 17.005 5.121 1.00 88.38 294 ILE A C 1
ATOM 2281 O O . ILE A 1 294 ? -6.709 16.569 5.967 1.00 88.38 294 ILE A O 1
ATOM 2285 N N . ASN A 1 295 ? -6.275 17.092 3.834 1.00 88.81 295 ASN A N 1
ATOM 2286 C CA . ASN A 1 295 ? -7.632 16.800 3.376 1.00 88.81 295 ASN A CA 1
ATOM 2287 C C . ASN A 1 295 ? -8.019 15.332 3.587 1.00 88.81 295 ASN A C 1
ATOM 2289 O O . ASN A 1 295 ? -9.138 15.048 4.011 1.00 88.81 295 ASN A O 1
ATOM 2293 N N . GLN A 1 296 ? -7.094 14.402 3.359 1.00 91.12 296 GLN A N 1
ATOM 2294 C CA . GLN A 1 296 ? -7.361 12.978 3.552 1.00 91.12 296 GLN A CA 1
ATOM 2295 C C . GLN A 1 296 ? -7.563 12.611 5.023 1.00 91.12 296 GLN A C 1
ATOM 2297 O O . GLN A 1 296 ? -8.501 11.880 5.346 1.00 91.12 296 GLN A O 1
ATOM 2302 N N . LEU A 1 297 ? -6.744 13.151 5.928 1.00 91.06 297 LEU A N 1
ATOM 2303 C CA . LEU A 1 297 ? -6.924 12.931 7.362 1.00 91.06 297 LEU A CA 1
ATOM 2304 C C . LEU A 1 297 ? -8.210 13.571 7.886 1.00 91.06 297 LEU A C 1
ATOM 2306 O O . LEU A 1 297 ? -8.899 12.945 8.683 1.00 91.06 297 LEU A O 1
ATOM 2310 N N . ARG A 1 298 ? -8.616 14.743 7.377 1.00 88.75 298 ARG A N 1
ATOM 2311 C CA . ARG A 1 298 ? -9.931 15.329 7.705 1.00 88.75 298 ARG A CA 1
ATOM 2312 C C . ARG A 1 298 ? -11.083 14.392 7.365 1.00 88.75 298 ARG A C 1
ATOM 2314 O O . ARG A 1 298 ? -12.045 14.313 8.123 1.00 88.75 298 ARG A O 1
ATOM 2321 N N . ILE A 1 299 ? -11.000 13.685 6.238 1.00 90.00 299 ILE A N 1
ATOM 2322 C CA . ILE A 1 299 ? -12.021 12.707 5.846 1.00 90.00 299 ILE A CA 1
ATOM 2323 C C . ILE A 1 299 ? -12.028 11.520 6.820 1.00 90.00 299 ILE A C 1
ATOM 2325 O O . ILE A 1 299 ? -13.102 11.101 7.255 1.00 90.00 299 ILE A O 1
ATOM 2329 N N . VAL A 1 300 ? -10.853 10.999 7.194 1.00 91.44 300 VAL A N 1
ATOM 2330 C CA . VAL A 1 300 ? -10.741 9.900 8.169 1.00 91.44 300 VAL A CA 1
ATOM 2331 C C . VAL A 1 300 ? -11.276 10.313 9.538 1.00 91.44 300 VAL A C 1
ATOM 2333 O O . VAL A 1 300 ? -12.129 9.621 10.089 1.00 91.44 300 VAL A O 1
ATOM 2336 N N . ASP A 1 301 ? -10.844 11.455 10.060 1.00 89.75 301 ASP A N 1
ATOM 2337 C CA . ASP A 1 301 ? -11.256 11.941 11.376 1.00 89.75 301 ASP A CA 1
ATOM 2338 C C . ASP A 1 301 ? -12.743 12.270 11.417 1.00 89.75 301 ASP A C 1
ATOM 2340 O O . ASP A 1 301 ? -13.416 11.949 12.396 1.00 89.75 301 ASP A O 1
ATOM 2344 N N . LYS A 1 302 ? -13.289 12.858 10.344 1.00 90.25 302 LYS A N 1
ATOM 2345 C CA . LYS A 1 302 ? -14.732 13.076 10.222 1.00 90.25 302 LYS A CA 1
ATOM 2346 C C . LYS A 1 302 ? -15.486 11.752 10.312 1.00 90.25 302 LYS A C 1
ATOM 2348 O O . LYS A 1 302 ? -16.435 11.651 11.079 1.00 90.25 302 LYS A O 1
ATOM 2353 N N . ARG A 1 303 ? -15.032 10.721 9.597 1.00 90.38 303 ARG A N 1
ATOM 2354 C CA . ARG A 1 303 ? -15.645 9.390 9.663 1.00 90.38 303 ARG A CA 1
ATOM 2355 C C . ARG A 1 303 ? -15.602 8.813 11.080 1.00 90.38 303 ARG A C 1
ATOM 2357 O O . ARG A 1 303 ? -16.623 8.330 11.560 1.00 90.38 303 ARG A O 1
ATOM 2364 N N . VAL A 1 304 ? -14.453 8.876 11.758 1.00 93.00 304 VAL A N 1
ATOM 2365 C CA . VAL A 1 304 ? -14.327 8.406 13.151 1.00 93.00 304 VAL A CA 1
ATOM 2366 C C . VAL A 1 304 ? -15.275 9.190 14.062 1.00 93.00 304 VAL A C 1
ATOM 2368 O O . VAL A 1 304 ? -15.979 8.599 14.878 1.00 93.00 304 VAL A O 1
ATOM 2371 N N . ARG A 1 305 ? -15.350 10.512 13.894 1.00 93.62 305 ARG A N 1
ATOM 2372 C CA . ARG A 1 305 ? -16.239 11.386 14.664 1.00 93.62 305 ARG A CA 1
ATOM 2373 C C . ARG A 1 305 ? -17.710 11.039 14.468 1.00 93.62 305 ARG A C 1
ATOM 2375 O O . ARG A 1 305 ? -18.429 10.965 15.463 1.00 93.62 305 ARG A O 1
ATOM 2382 N N . ASP A 1 306 ? -18.142 10.810 13.233 1.00 92.94 306 ASP A N 1
ATOM 2383 C CA . ASP A 1 306 ? -19.525 10.457 12.904 1.00 92.94 306 ASP A CA 1
ATOM 2384 C C . ASP A 1 306 ? -19.896 9.096 13.529 1.00 92.94 306 ASP A C 1
ATOM 2386 O O . ASP A 1 306 ? -20.929 8.972 14.188 1.00 92.94 306 ASP A O 1
ATOM 2390 N N . GLU A 1 307 ? -19.012 8.093 13.423 1.00 92.00 307 GLU A N 1
ATOM 2391 C CA . GLU A 1 307 ? -19.205 6.759 14.021 1.00 92.00 307 GLU A CA 1
ATOM 2392 C C . GLU A 1 307 ? -19.314 6.819 15.559 1.00 92.00 307 GLU A C 1
ATOM 2394 O O . GLU A 1 307 ? -20.197 6.203 16.168 1.00 92.00 307 GLU A O 1
ATOM 2399 N N . TRP A 1 308 ? -18.433 7.586 16.204 1.00 93.75 308 TRP A N 1
ATOM 2400 C CA . TRP A 1 308 ? -18.464 7.778 17.654 1.00 93.75 308 TRP A CA 1
ATOM 2401 C C . TRP A 1 308 ? -19.678 8.587 18.106 1.00 93.75 308 TRP A C 1
ATOM 2403 O O . TRP A 1 308 ? -20.278 8.246 19.123 1.00 93.75 308 TRP A O 1
ATOM 2413 N N . SER A 1 309 ? -20.082 9.610 17.352 1.00 93.25 309 SER A N 1
ATOM 2414 C CA . SER A 1 309 ? -21.272 10.412 17.669 1.00 93.25 309 SER A CA 1
ATOM 2415 C C . SER A 1 309 ? -22.538 9.557 17.626 1.00 93.25 309 SER A C 1
ATOM 2417 O O . SER A 1 309 ? -23.302 9.562 18.587 1.00 93.25 309 SER A O 1
ATOM 2419 N N . ALA A 1 310 ? -22.700 8.714 16.601 1.00 93.94 310 ALA A N 1
ATOM 2420 C CA . ALA A 1 310 ? -23.806 7.757 16.536 1.00 93.94 310 ALA A CA 1
ATOM 2421 C C . ALA A 1 310 ? -23.782 6.744 17.701 1.00 93.94 310 ALA A C 1
ATOM 2423 O O . ALA A 1 310 ? -24.822 6.373 18.254 1.00 93.94 310 ALA A O 1
ATOM 2424 N N . THR A 1 311 ? -22.589 6.309 18.122 1.00 93.69 311 THR A N 1
ATOM 2425 C CA . THR A 1 311 ? -22.431 5.423 19.289 1.00 93.69 311 THR A CA 1
ATOM 2426 C C . THR A 1 311 ? -22.850 6.128 20.585 1.00 93.69 311 THR A C 1
ATOM 2428 O O . THR A 1 311 ? -23.549 5.547 21.413 1.00 93.69 311 THR A O 1
ATOM 2431 N N . ILE A 1 312 ? -22.487 7.401 20.754 1.00 93.69 312 ILE A N 1
ATOM 2432 C CA . ILE A 1 312 ? -22.883 8.235 21.899 1.00 93.69 312 ILE A CA 1
ATOM 2433 C C . ILE A 1 312 ? -24.405 8.430 21.935 1.00 93.69 312 ILE A C 1
ATOM 2435 O O . ILE A 1 312 ? -25.006 8.290 22.998 1.00 93.69 312 ILE A O 1
ATOM 2439 N N . GLU A 1 313 ? -25.033 8.719 20.793 1.00 93.56 313 GLU A N 1
ATOM 2440 C CA . GLU A 1 313 ? -26.486 8.924 20.680 1.00 93.56 313 GLU A CA 1
ATOM 2441 C C . GLU A 1 313 ? -27.292 7.669 21.034 1.00 93.56 313 GLU A C 1
ATOM 2443 O O . GLU A 1 313 ? -28.350 7.754 21.656 1.00 93.56 313 GLU A O 1
ATOM 2448 N N . THR A 1 314 ? -26.782 6.495 20.663 1.00 94.31 314 THR A N 1
ATOM 2449 C CA . THR A 1 314 ? -27.444 5.206 20.913 1.00 94.31 314 THR A CA 1
ATOM 2450 C C . THR A 1 314 ? -27.141 4.618 22.296 1.00 94.31 314 THR A C 1
ATOM 2452 O O . THR A 1 314 ? -27.827 3.689 22.737 1.00 94.31 314 THR A O 1
ATOM 2455 N N . THR A 1 315 ? -26.156 5.165 23.018 1.00 94.31 315 THR A N 1
ATOM 2456 C CA . THR A 1 315 ? -25.787 4.723 24.369 1.00 94.31 315 THR A CA 1
ATOM 2457 C C . THR A 1 315 ? -26.791 5.242 25.397 1.00 94.31 315 THR A C 1
ATOM 2459 O O . THR A 1 315 ? -26.944 6.445 25.599 1.00 94.31 315 THR A O 1
ATOM 2462 N N . ARG A 1 316 ? -27.482 4.311 26.067 1.00 93.31 316 ARG A N 1
ATOM 2463 C CA . ARG A 1 316 ? -28.520 4.618 27.069 1.00 93.31 316 ARG A CA 1
ATOM 2464 C C . ARG A 1 316 ? -27.967 4.948 28.451 1.00 93.31 316 ARG A C 1
ATOM 2466 O O . ARG A 1 316 ? -28.630 5.641 29.211 1.00 93.31 316 ARG A O 1
ATOM 2473 N N . ASP A 1 317 ? -26.808 4.392 28.782 1.00 95.25 317 ASP A N 1
ATOM 2474 C CA . ASP A 1 317 ? -26.170 4.609 30.074 1.00 95.25 317 ASP A CA 1
ATOM 2475 C C . ASP A 1 317 ? -25.463 5.967 30.096 1.00 95.25 317 ASP A C 1
ATOM 2477 O O . ASP A 1 317 ? -24.573 6.212 29.284 1.00 95.25 317 ASP A O 1
ATOM 2481 N N . GLU A 1 318 ? -25.871 6.853 31.006 1.00 93.62 318 GLU A N 1
ATOM 2482 C CA . GLU A 1 318 ? -25.370 8.230 31.057 1.00 93.62 318 GLU A CA 1
ATOM 2483 C C . GLU A 1 318 ? -23.883 8.285 31.411 1.00 93.62 318 GLU A C 1
ATOM 2485 O O . GLU A 1 318 ? -23.137 9.069 30.825 1.00 93.62 318 GLU A O 1
ATOM 2490 N N . GLU A 1 319 ? -23.446 7.427 32.336 1.00 94.38 319 GLU A N 1
ATOM 2491 C CA . GLU A 1 319 ? -22.054 7.372 32.777 1.00 94.38 319 GLU A CA 1
ATOM 2492 C C . GLU A 1 319 ? -21.146 6.942 31.620 1.00 94.38 319 GLU A C 1
ATOM 2494 O O . GLU A 1 319 ? -20.197 7.647 31.265 1.00 94.38 319 GLU A O 1
ATOM 2499 N N . HIS A 1 320 ? -21.489 5.843 30.944 1.00 92.56 320 HIS A N 1
ATOM 2500 C CA . HIS A 1 320 ? -20.762 5.393 29.763 1.00 92.56 320 HIS A CA 1
ATOM 2501 C C . HIS A 1 320 ? -20.836 6.405 28.610 1.00 92.56 320 HIS A C 1
ATOM 2503 O O . HIS A 1 320 ? -19.834 6.642 27.930 1.00 92.56 320 HIS A O 1
ATOM 2509 N N . ARG A 1 321 ? -21.982 7.061 28.402 1.00 94.31 321 ARG A N 1
ATOM 2510 C CA . ARG A 1 321 ? -22.131 8.110 27.385 1.00 94.31 321 ARG A CA 1
ATOM 2511 C C . ARG A 1 321 ? -21.158 9.262 27.619 1.00 94.31 321 ARG A C 1
ATOM 2513 O O . ARG A 1 321 ? -20.566 9.764 26.662 1.00 94.31 321 ARG A O 1
ATOM 2520 N N . GLU A 1 322 ? -20.954 9.658 28.870 1.00 94.50 322 GLU A N 1
ATOM 2521 C CA . GLU A 1 322 ? -20.038 10.746 29.198 1.00 94.50 322 GLU A CA 1
ATOM 2522 C C . GLU A 1 322 ? -18.566 10.347 29.047 1.00 94.50 322 GLU A C 1
ATOM 2524 O O . GLU A 1 322 ? -17.767 11.137 28.537 1.00 94.50 322 GLU A O 1
ATOM 2529 N N . VAL A 1 323 ? -18.220 9.090 29.348 1.00 94.62 323 VAL A N 1
ATOM 2530 C CA . VAL A 1 323 ? -16.900 8.523 29.021 1.00 94.62 323 VAL A CA 1
ATOM 2531 C C . VAL A 1 323 ? -16.641 8.572 27.512 1.00 94.62 323 VAL A C 1
ATOM 2533 O O . VAL A 1 323 ? -15.573 9.019 27.085 1.00 94.62 323 VAL A O 1
ATOM 2536 N N . LEU A 1 324 ? -17.619 8.180 26.690 1.00 93.50 324 LEU A N 1
ATOM 2537 C CA . LEU A 1 324 ? -17.496 8.220 25.229 1.00 93.50 324 LEU A CA 1
ATOM 2538 C C . LEU A 1 324 ? -17.334 9.653 24.702 1.00 93.50 324 LEU A C 1
ATOM 2540 O O . LEU A 1 324 ? -16.467 9.896 23.861 1.00 93.50 324 LEU A O 1
ATOM 2544 N N . LYS A 1 325 ? -18.101 10.624 25.219 1.00 94.25 325 LYS A N 1
ATOM 2545 C CA . LYS A 1 325 ? -17.925 12.046 24.867 1.00 94.25 325 LYS A CA 1
ATOM 2546 C C . LYS A 1 325 ? -16.541 12.557 25.251 1.00 94.25 325 LYS A C 1
ATOM 2548 O O . LYS A 1 325 ? -15.923 13.290 24.478 1.00 94.25 325 LYS A O 1
ATOM 2553 N N . GLN A 1 326 ? -16.045 12.186 26.429 1.00 93.81 326 GLN A N 1
ATOM 2554 C CA . GLN A 1 326 ? -14.727 12.608 26.889 1.00 93.81 326 GLN A CA 1
ATOM 2555 C C . GLN A 1 326 ? -13.611 12.005 26.029 1.00 93.81 326 GLN A C 1
ATOM 2557 O O . GLN A 1 326 ? -12.645 12.697 25.707 1.00 93.81 326 GLN A O 1
ATOM 2562 N N . GLN A 1 327 ? -13.768 10.756 25.590 1.00 91.94 327 GLN A N 1
ATOM 2563 C CA . GLN A 1 327 ? -12.851 10.126 24.648 1.00 91.94 327 GLN A CA 1
ATOM 2564 C C . GLN A 1 327 ? -12.913 10.792 23.263 1.00 91.94 327 GLN A C 1
ATOM 2566 O O . GLN A 1 327 ? -11.866 11.073 22.685 1.00 91.94 327 GLN A O 1
ATOM 2571 N N . LEU A 1 328 ? -14.103 11.141 22.758 1.00 93.56 328 LEU A N 1
ATOM 2572 C CA . LEU A 1 328 ? -14.265 11.834 21.473 1.00 93.56 328 LEU A CA 1
ATOM 2573 C C . LEU A 1 328 ? -13.571 13.207 21.442 1.00 93.56 328 LEU A C 1
ATOM 2575 O O . LEU A 1 328 ? -13.062 13.611 20.400 1.00 93.56 328 LEU A O 1
ATOM 2579 N N . LYS A 1 329 ? -13.485 13.915 22.577 1.00 91.19 329 LYS A N 1
ATOM 2580 C CA . LYS A 1 329 ? -12.720 15.174 22.682 1.00 91.19 329 LYS A CA 1
ATOM 2581 C C . LYS A 1 329 ? -11.213 14.991 22.471 1.00 91.19 329 LYS A C 1
ATOM 2583 O O . LYS A 1 329 ? -10.534 15.965 22.172 1.00 91.19 329 LYS A O 1
ATOM 2588 N N . ARG A 1 330 ? -10.687 13.773 22.647 1.00 89.94 330 ARG A N 1
ATOM 2589 C CA . ARG A 1 330 ? -9.274 13.452 22.388 1.00 89.94 330 ARG A CA 1
ATOM 2590 C C . ARG A 1 330 ? -8.985 13.213 20.908 1.00 89.94 330 ARG A C 1
ATOM 2592 O O . ARG A 1 330 ? -7.817 13.203 20.533 1.00 89.94 330 ARG A O 1
ATOM 2599 N N . LEU A 1 331 ? -10.018 12.990 20.090 1.00 91.25 331 LEU A N 1
ATOM 2600 C CA . LEU A 1 331 ? -9.859 12.857 18.648 1.00 91.25 331 LEU A CA 1
ATOM 2601 C C . LEU A 1 331 ? -9.321 14.170 18.088 1.00 91.25 331 LEU A C 1
ATOM 2603 O O . LEU A 1 331 ? -9.888 15.239 18.339 1.00 91.25 331 LEU A O 1
ATOM 2607 N N . ARG A 1 332 ? -8.238 14.072 17.323 1.00 86.50 332 ARG A N 1
ATOM 2608 C CA . ARG A 1 332 ? -7.613 15.233 16.705 1.00 86.50 332 ARG A CA 1
ATOM 2609 C C . ARG A 1 332 ? -8.537 15.868 15.658 1.00 86.50 332 ARG A C 1
ATOM 2611 O O . ARG A 1 332 ? -9.525 15.286 15.209 1.00 86.50 332 ARG A O 1
ATOM 2618 N N . THR A 1 333 ? -8.237 17.116 15.336 1.00 83.69 333 THR A N 1
ATOM 2619 C CA . THR A 1 333 ? -8.794 17.834 14.194 1.00 83.69 333 THR A CA 1
ATOM 2620 C C . THR A 1 333 ? -7.639 18.282 13.316 1.00 83.69 333 THR A C 1
ATOM 2622 O O . THR A 1 333 ? -6.561 18.612 13.813 1.00 83.69 333 THR A O 1
ATOM 2625 N N . TYR A 1 334 ? -7.868 18.266 12.010 1.00 81.44 334 TYR A N 1
ATOM 2626 C CA . TYR A 1 334 ? -6.889 18.677 11.010 1.00 81.44 334 TYR A CA 1
ATOM 2627 C C . TYR A 1 334 ? -7.467 19.800 10.154 1.00 81.44 334 TYR A C 1
ATOM 2629 O O . TYR A 1 334 ? -7.535 19.695 8.935 1.00 81.44 334 TYR A O 1
ATOM 2637 N N . ASP A 1 335 ? -7.937 20.874 10.785 1.00 73.38 335 ASP A N 1
ATOM 2638 C CA . ASP A 1 335 ? -8.686 21.929 10.092 1.00 73.38 335 ASP A CA 1
ATOM 2639 C C . ASP A 1 335 ? -7.796 23.046 9.543 1.00 73.38 335 ASP A C 1
ATOM 2641 O O . ASP A 1 335 ? -8.244 23.872 8.745 1.00 73.38 335 ASP A O 1
ATOM 2645 N N . ASN A 1 336 ? -6.519 23.064 9.922 1.00 69.00 336 ASN A N 1
ATOM 2646 C CA . ASN A 1 336 ? -5.542 24.006 9.396 1.00 69.00 336 ASN A CA 1
ATOM 2647 C C . ASN A 1 336 ? -4.144 23.384 9.254 1.00 69.00 336 ASN A C 1
ATOM 2649 O O . ASN A 1 336 ? -3.823 22.336 9.815 1.00 69.00 336 ASN A O 1
ATOM 2653 N N . SER A 1 337 ? -3.281 24.062 8.496 1.00 66.56 337 SER A N 1
ATOM 2654 C CA . SER A 1 337 ? -1.918 23.602 8.208 1.00 66.56 337 SER A CA 1
ATOM 2655 C C . SER A 1 337 ? -1.008 23.540 9.439 1.00 66.56 337 SER A C 1
ATOM 2657 O O . SER A 1 337 ? -0.060 22.756 9.449 1.00 66.56 337 SER A O 1
ATOM 2659 N N . ARG A 1 338 ? -1.293 24.327 10.486 1.00 70.12 338 ARG A N 1
ATOM 2660 C CA . ARG A 1 338 ? -0.517 24.336 11.734 1.00 70.12 338 ARG A CA 1
ATOM 2661 C C . ARG A 1 338 ? -0.737 23.050 12.531 1.00 70.12 338 ARG A C 1
ATOM 2663 O O . ARG A 1 338 ? 0.227 22.489 13.040 1.00 70.12 338 ARG A O 1
ATOM 2670 N N . GLU A 1 339 ? -1.971 22.557 12.581 1.00 67.31 339 GLU A N 1
ATOM 2671 C CA . GLU A 1 339 ? -2.336 21.294 13.241 1.00 67.31 339 GLU A CA 1
ATOM 2672 C C . GLU A 1 339 ? -1.712 20.065 12.572 1.00 67.31 339 GLU A C 1
ATOM 2674 O O . GLU A 1 339 ? -1.514 19.045 13.231 1.00 67.31 339 GLU A O 1
ATOM 2679 N N . MET A 1 340 ? -1.352 20.166 11.291 1.00 75.19 340 MET A N 1
ATOM 2680 C CA . MET A 1 340 ? -0.699 19.088 10.544 1.00 75.19 340 MET A CA 1
ATOM 2681 C C . MET A 1 340 ? 0.826 19.105 10.598 1.00 75.19 340 MET A C 1
ATOM 2683 O O . MET A 1 340 ? 1.443 18.107 10.228 1.00 75.19 340 MET A O 1
ATOM 2687 N N . GLY A 1 341 ? 1.441 20.191 11.080 1.00 76.31 341 GLY A N 1
ATOM 2688 C CA . GLY A 1 341 ? 2.899 20.320 11.144 1.00 76.31 341 GLY A CA 1
ATOM 2689 C C . GLY A 1 341 ? 3.555 19.135 11.854 1.00 76.31 341 GLY A C 1
ATOM 2690 O O . GLY A 1 341 ? 4.339 18.415 11.246 1.00 76.31 341 GLY A O 1
ATOM 2691 N N . SER A 1 342 ? 3.144 18.863 13.093 1.00 84.12 342 SER A N 1
ATOM 2692 C CA . SER A 1 342 ? 3.733 17.805 13.925 1.00 84.12 342 SER A CA 1
ATOM 2693 C C . SER A 1 342 ? 3.433 16.385 13.425 1.00 84.12 342 SER A C 1
ATOM 2695 O O . SER A 1 342 ? 4.298 15.515 13.479 1.00 84.12 342 SER A O 1
ATOM 2697 N N . THR A 1 343 ? 2.249 16.135 12.858 1.00 86.69 343 THR A N 1
ATOM 2698 C CA . THR A 1 343 ? 1.919 14.835 12.242 1.00 86.69 343 THR A CA 1
ATOM 2699 C C . THR A 1 343 ? 2.832 14.559 11.037 1.00 86.69 343 THR A C 1
ATOM 2701 O O . THR A 1 343 ? 3.313 13.439 10.845 1.00 86.69 343 THR A O 1
ATOM 2704 N N . LEU A 1 344 ? 3.126 15.593 10.246 1.00 81.94 344 LEU A N 1
ATOM 2705 C CA . LEU A 1 344 ? 3.987 15.503 9.067 1.00 81.94 344 LEU A CA 1
ATOM 2706 C C . LEU A 1 344 ? 5.482 15.575 9.368 1.00 81.94 344 LEU A C 1
ATOM 2708 O O . LEU A 1 344 ? 6.275 15.260 8.490 1.00 81.94 344 LEU A O 1
ATOM 2712 N N . GLU A 1 345 ? 5.881 15.943 10.580 1.00 86.50 345 GLU A N 1
ATOM 2713 C CA . GLU A 1 345 ? 7.257 15.761 11.056 1.00 86.50 345 GLU A CA 1
ATOM 2714 C C . GLU A 1 345 ? 7.553 14.285 11.360 1.00 86.50 345 GLU A C 1
ATOM 2716 O O . GLU A 1 345 ? 8.687 13.836 11.213 1.00 86.50 345 GLU A O 1
ATOM 2721 N N . LEU A 1 346 ? 6.529 13.505 11.727 1.00 90.75 346 LEU A N 1
ATOM 2722 C CA . LEU A 1 346 ? 6.662 12.078 12.040 1.00 90.75 346 LEU A CA 1
ATOM 2723 C C . LEU A 1 346 ? 6.507 11.173 10.811 1.00 90.75 346 LEU A C 1
ATOM 2725 O O . LEU A 1 346 ? 7.189 10.154 10.701 1.00 90.75 346 LEU A O 1
ATOM 2729 N N . ALA A 1 347 ? 5.627 11.540 9.875 1.00 89.44 347 ALA A N 1
ATOM 2730 C CA . ALA A 1 347 ? 5.348 10.753 8.671 1.00 89.44 347 ALA A CA 1
ATOM 2731 C C . ALA A 1 347 ? 6.590 10.386 7.815 1.00 89.44 347 ALA A C 1
ATOM 2733 O O . ALA A 1 347 ? 6.620 9.261 7.308 1.00 89.44 347 ALA A O 1
ATOM 2734 N N . PRO A 1 348 ? 7.630 11.240 7.676 1.00 90.25 348 PRO A N 1
ATOM 2735 C CA . PRO A 1 348 ? 8.855 10.910 6.955 1.00 90.25 348 PRO A CA 1
ATOM 2736 C C . PRO A 1 348 ? 9.516 9.624 7.449 1.00 90.25 348 PRO A C 1
ATOM 2738 O O . PRO A 1 348 ? 9.939 8.815 6.633 1.00 90.25 348 PRO A O 1
ATOM 2741 N N . GLY A 1 349 ? 9.551 9.389 8.766 1.00 86.62 349 GLY A N 1
ATOM 2742 C CA . GLY A 1 349 ? 10.151 8.177 9.333 1.00 86.62 349 GLY A CA 1
ATOM 2743 C C . GLY A 1 349 ? 9.397 6.897 8.961 1.00 86.62 349 GLY A C 1
ATOM 2744 O O . GLY A 1 349 ? 10.001 5.835 8.833 1.00 86.62 349 GLY A O 1
ATOM 2745 N N . GLU A 1 350 ? 8.085 6.989 8.741 1.00 87.25 350 GLU A N 1
ATOM 2746 C CA . GLU A 1 350 ? 7.242 5.847 8.368 1.00 87.25 350 GLU A CA 1
ATOM 2747 C C . GLU A 1 350 ? 7.255 5.555 6.861 1.00 87.25 350 GLU A C 1
ATOM 2749 O O . GLU A 1 350 ? 7.053 4.406 6.455 1.00 87.25 350 GLU A O 1
ATOM 2754 N N . LEU A 1 351 ? 7.463 6.595 6.047 1.00 89.50 351 LEU A N 1
ATOM 2755 C CA . LEU A 1 351 ? 7.445 6.558 4.580 1.00 89.50 351 LEU A CA 1
ATOM 2756 C C . LEU A 1 351 ? 8.842 6.697 3.961 1.00 89.50 351 LEU A C 1
ATOM 2758 O O . LEU A 1 351 ? 8.965 6.894 2.750 1.00 89.50 351 LEU A O 1
ATOM 2762 N N . PHE A 1 352 ? 9.885 6.569 4.780 1.00 89.88 352 PHE A N 1
ATOM 2763 C CA . PHE A 1 352 ? 11.265 6.604 4.329 1.00 89.88 352 PHE A CA 1
ATOM 2764 C C . PHE A 1 352 ? 11.580 5.396 3.445 1.00 89.88 352 PHE A C 1
ATOM 2766 O O . PHE A 1 352 ? 11.398 4.238 3.842 1.00 89.88 352 PHE A O 1
ATOM 2773 N N . VAL A 1 353 ? 12.094 5.669 2.249 1.00 85.56 353 VAL A N 1
ATOM 2774 C CA . VAL A 1 353 ? 12.539 4.646 1.308 1.00 85.56 353 VAL A CA 1
ATOM 2775 C C . VAL A 1 353 ? 14.027 4.851 1.024 1.00 85.56 353 VAL A C 1
ATOM 2777 O O . VAL A 1 353 ? 14.397 5.799 0.330 1.00 85.56 353 VAL A O 1
ATOM 2780 N N . PRO A 1 354 ? 14.904 3.963 1.528 1.00 84.31 354 PRO A N 1
ATOM 2781 C CA . PRO A 1 354 ? 16.331 4.095 1.295 1.00 84.31 354 PRO A CA 1
ATOM 2782 C C . PRO A 1 354 ? 16.647 3.896 -0.186 1.00 84.31 354 PRO A C 1
ATOM 2784 O O . PRO A 1 354 ? 16.088 3.022 -0.853 1.00 84.31 354 PRO A O 1
ATOM 2787 N N . ASN A 1 355 ? 17.593 4.689 -0.679 1.00 86.25 355 ASN A N 1
ATOM 2788 C CA . ASN A 1 355 ? 18.045 4.674 -2.066 1.00 86.25 355 ASN A CA 1
ATOM 2789 C C . ASN A 1 355 ? 16.912 4.850 -3.098 1.00 86.25 355 ASN A C 1
ATOM 2791 O O . ASN A 1 355 ? 16.940 4.236 -4.168 1.00 86.25 355 ASN A O 1
ATOM 2795 N N . PHE A 1 356 ? 15.865 5.610 -2.758 1.00 88.00 356 PHE A N 1
ATOM 2796 C CA . PHE A 1 356 ? 14.722 5.814 -3.649 1.00 88.00 356 PHE A CA 1
ATOM 2797 C C . PHE A 1 356 ? 15.135 6.509 -4.951 1.00 88.00 356 PHE A C 1
ATOM 2799 O O . PHE A 1 356 ? 14.811 6.030 -6.035 1.00 88.00 356 PHE A O 1
ATOM 2806 N N . ILE A 1 357 ? 15.932 7.575 -4.851 1.00 90.19 357 ILE A N 1
ATOM 2807 C CA . ILE A 1 357 ? 16.401 8.349 -6.006 1.00 90.19 357 ILE A CA 1
ATOM 2808 C C . ILE A 1 357 ? 17.185 7.485 -6.998 1.00 90.19 357 ILE A C 1
ATOM 2810 O O . ILE A 1 357 ? 16.985 7.598 -8.201 1.00 90.19 357 ILE A O 1
ATOM 2814 N N . GLN A 1 358 ? 18.029 6.571 -6.515 1.00 89.38 358 GLN A N 1
ATOM 2815 C CA . GLN A 1 358 ? 18.820 5.676 -7.367 1.00 89.38 358 GLN A CA 1
ATOM 2816 C C . GLN A 1 358 ? 17.955 4.654 -8.122 1.00 89.38 358 GLN A C 1
ATOM 2818 O O . GLN A 1 358 ? 18.427 4.051 -9.083 1.00 89.38 358 GLN A O 1
ATOM 2823 N N . GLN A 1 359 ? 16.713 4.429 -7.683 1.00 88.50 359 GLN A N 1
ATOM 2824 C CA . GLN A 1 359 ? 15.766 3.534 -8.350 1.00 88.50 359 GLN A CA 1
ATOM 2825 C C . GLN A 1 359 ? 14.957 4.246 -9.441 1.00 88.50 359 GLN A C 1
ATOM 2827 O O . GLN A 1 359 ? 14.431 3.571 -10.329 1.00 88.50 359 GLN A O 1
ATOM 2832 N N . LEU A 1 360 ? 14.873 5.581 -9.405 1.00 90.50 360 LEU A N 1
ATOM 2833 C CA . LEU A 1 360 ? 14.180 6.356 -10.429 1.00 90.50 360 LEU A CA 1
ATOM 2834 C C . LEU A 1 360 ? 14.907 6.244 -11.773 1.00 90.50 360 LEU A C 1
ATOM 2836 O O . LEU A 1 360 ? 16.127 6.374 -11.853 1.00 90.50 360 LEU A O 1
ATOM 2840 N N . ASP A 1 361 ? 14.148 5.965 -12.834 1.00 91.06 361 ASP A N 1
ATOM 2841 C CA . ASP A 1 361 ? 14.642 5.783 -14.208 1.00 91.06 361 ASP A CA 1
ATOM 2842 C C . ASP A 1 361 ? 15.782 4.733 -14.340 1.00 91.06 361 ASP A C 1
ATOM 2844 O O . ASP A 1 361 ? 16.581 4.736 -15.286 1.00 91.06 361 ASP A O 1
ATOM 2848 N N . ALA A 1 362 ? 15.876 3.795 -13.389 1.00 89.31 362 ALA A N 1
ATOM 2849 C CA . ALA A 1 362 ? 16.969 2.825 -13.331 1.00 89.31 362 ALA A CA 1
ATOM 2850 C C . ALA A 1 362 ? 16.876 1.735 -14.414 1.00 89.31 362 ALA A C 1
ATOM 2852 O O . ALA A 1 362 ? 17.904 1.170 -14.805 1.00 89.31 362 ALA A O 1
ATOM 2853 N N . ASN A 1 363 ? 15.674 1.438 -14.919 1.00 87.75 363 ASN A N 1
ATOM 2854 C CA . ASN A 1 363 ? 15.462 0.404 -15.929 1.00 87.75 363 ASN A CA 1
ATOM 2855 C C . ASN A 1 363 ? 15.679 0.961 -17.355 1.00 87.75 363 ASN A C 1
ATOM 2857 O O . ASN A 1 363 ? 14.849 1.733 -17.832 1.00 87.75 363 ASN A O 1
ATOM 2861 N N . PRO A 1 364 ? 16.752 0.561 -18.070 1.00 86.38 364 PRO A N 1
ATOM 2862 C CA . PRO A 1 364 ? 17.067 1.107 -19.392 1.00 86.38 364 PRO A CA 1
ATOM 2863 C C . PRO A 1 364 ? 16.099 0.652 -20.491 1.00 86.38 364 PRO A C 1
ATOM 2865 O O . PRO A 1 364 ? 16.047 1.282 -21.545 1.00 86.38 364 PRO A O 1
ATOM 2868 N N . ASP A 1 365 ? 15.341 -0.424 -20.258 1.00 85.88 365 ASP A N 1
ATOM 2869 C CA . ASP A 1 365 ? 14.350 -0.941 -21.204 1.00 85.88 365 ASP A CA 1
ATOM 2870 C C . ASP A 1 365 ? 12.983 -0.257 -21.052 1.00 85.88 365 ASP A C 1
ATOM 2872 O O . ASP A 1 365 ? 12.047 -0.605 -21.767 1.00 85.88 365 ASP A O 1
ATOM 2876 N N . ILE A 1 366 ? 12.844 0.693 -20.129 1.00 89.75 366 ILE A N 1
ATOM 2877 C CA . ILE A 1 366 ? 11.591 1.391 -19.856 1.00 89.75 366 ILE A CA 1
ATOM 2878 C C . ILE A 1 366 ? 11.703 2.837 -20.330 1.00 89.75 366 ILE A C 1
ATOM 2880 O O . ILE A 1 366 ? 12.609 3.570 -19.935 1.00 89.75 366 ILE A O 1
ATOM 2884 N N . LEU A 1 367 ? 10.765 3.240 -21.185 1.00 90.06 367 LEU A N 1
ATOM 2885 C CA . LEU A 1 367 ? 10.636 4.599 -21.690 1.00 90.06 367 LEU A CA 1
ATOM 2886 C C . LEU A 1 367 ? 9.234 5.126 -21.395 1.00 90.06 367 LEU A C 1
ATOM 2888 O O . LEU A 1 367 ? 8.251 4.676 -21.980 1.00 90.06 367 LEU A O 1
ATOM 2892 N N . ASN A 1 368 ? 9.150 6.111 -20.509 1.00 92.44 368 ASN A N 1
ATOM 2893 C CA . ASN A 1 368 ? 7.903 6.803 -20.218 1.00 92.44 368 ASN A CA 1
ATOM 2894 C C . ASN A 1 368 ? 7.573 7.813 -21.331 1.00 92.44 368 ASN A C 1
ATOM 2896 O O . ASN A 1 368 ? 8.382 8.698 -21.616 1.00 92.44 368 ASN A O 1
ATOM 2900 N N . VAL A 1 369 ? 6.401 7.696 -21.951 1.00 89.06 369 VAL A N 1
ATOM 2901 C CA . VAL A 1 369 ? 5.925 8.533 -23.069 1.00 89.06 369 VAL A CA 1
ATOM 2902 C C . VAL A 1 369 ? 4.567 9.153 -22.739 1.00 89.06 369 VAL A C 1
ATOM 2904 O O . VAL A 1 369 ? 3.916 8.765 -21.773 1.00 89.06 369 VAL A O 1
ATOM 2907 N N . ARG A 1 370 ? 4.080 10.119 -23.525 1.00 87.69 370 ARG A N 1
ATOM 2908 C CA . ARG A 1 370 ? 2.826 10.837 -23.203 1.00 87.69 370 ARG A CA 1
ATOM 2909 C C . ARG A 1 370 ? 1.634 9.900 -22.986 1.00 87.69 370 ARG A C 1
ATOM 2911 O O . ARG A 1 370 ? 0.854 10.113 -22.053 1.00 87.69 370 ARG A O 1
ATOM 2918 N N . ASN A 1 371 ? 1.519 8.858 -23.808 1.00 85.44 371 ASN A N 1
ATOM 2919 C CA . ASN A 1 371 ? 0.392 7.927 -23.818 1.00 85.44 371 ASN A CA 1
ATOM 2920 C C . ASN A 1 371 ? 0.607 6.622 -23.024 1.00 85.44 371 ASN A C 1
ATOM 2922 O O . ASN A 1 371 ? -0.271 5.762 -23.060 1.00 85.44 371 ASN A O 1
ATOM 2926 N N . GLY A 1 372 ? 1.720 6.465 -22.299 1.00 90.25 372 GLY A N 1
ATOM 2927 C CA . GLY A 1 372 ? 1.965 5.283 -21.468 1.00 90.25 372 GLY A CA 1
ATOM 2928 C C . GLY A 1 372 ? 3.444 5.006 -21.230 1.00 90.25 372 GLY A C 1
ATOM 2929 O O . GLY A 1 372 ? 4.289 5.884 -21.378 1.00 90.25 372 GLY A O 1
ATOM 2930 N N . VAL A 1 373 ? 3.762 3.759 -20.902 1.00 89.06 373 VAL A N 1
ATOM 2931 C CA . VAL A 1 373 ? 5.136 3.299 -20.695 1.00 89.06 373 VAL A CA 1
ATOM 2932 C C . VAL A 1 373 ? 5.489 2.267 -21.756 1.00 89.06 373 VAL A C 1
ATOM 2934 O O . VAL A 1 373 ? 4.864 1.213 -21.856 1.00 89.06 373 VAL A O 1
ATOM 2937 N N . LEU A 1 374 ? 6.490 2.577 -22.576 1.00 86.44 374 LEU A N 1
ATOM 2938 C CA . LEU A 1 374 ? 6.979 1.707 -23.635 1.00 86.44 374 LEU A CA 1
ATOM 2939 C C . LEU A 1 374 ? 8.113 0.826 -23.109 1.00 86.44 374 LEU A C 1
ATOM 2941 O O . LEU A 1 374 ? 9.156 1.317 -22.677 1.00 86.44 374 LEU A O 1
ATOM 2945 N N . ASN A 1 375 ? 7.941 -0.488 -23.219 1.00 85.50 375 ASN A N 1
ATOM 2946 C CA . ASN A 1 375 ? 9.026 -1.437 -23.028 1.00 85.50 375 ASN A CA 1
ATOM 2947 C C . ASN A 1 375 ? 9.848 -1.534 -24.323 1.00 85.50 375 ASN A C 1
ATOM 2949 O O . ASN A 1 375 ? 9.378 -2.053 -25.332 1.00 85.50 375 ASN A O 1
ATOM 2953 N N . LEU A 1 376 ? 11.089 -1.060 -24.307 1.00 81.00 376 LEU A N 1
ATOM 2954 C CA . LEU A 1 376 ? 11.982 -0.998 -25.469 1.00 81.00 376 LEU A CA 1
ATOM 2955 C C . LEU A 1 376 ? 12.520 -2.362 -25.913 1.00 81.00 376 LEU A C 1
ATOM 2957 O O . LEU A 1 376 ? 13.045 -2.493 -27.021 1.00 81.00 376 LEU A O 1
ATOM 2961 N N . ARG A 1 377 ? 12.428 -3.383 -25.059 1.00 78.69 377 ARG A N 1
ATOM 2962 C CA . ARG A 1 377 ? 12.813 -4.754 -25.405 1.00 78.69 377 ARG A CA 1
ATOM 2963 C C . ARG A 1 377 ? 11.709 -5.452 -26.183 1.00 78.69 377 ARG A C 1
ATOM 2965 O O . ARG A 1 377 ? 12.003 -6.130 -27.162 1.00 78.69 377 ARG A O 1
ATOM 2972 N N . THR A 1 378 ? 10.463 -5.301 -25.744 1.00 80.94 378 THR A N 1
ATOM 2973 C CA . THR A 1 378 ? 9.307 -5.991 -26.340 1.00 80.94 378 THR A CA 1
ATOM 2974 C C . THR A 1 378 ? 8.545 -5.127 -27.343 1.00 80.94 378 THR A C 1
ATOM 2976 O O . THR A 1 378 ? 7.779 -5.645 -28.150 1.00 80.94 378 THR A O 1
ATOM 2979 N N . GLY A 1 379 ? 8.737 -3.809 -27.304 1.00 76.94 379 GLY A N 1
ATOM 2980 C CA . GLY A 1 379 ? 7.960 -2.832 -28.061 1.00 76.94 379 GLY A CA 1
ATOM 2981 C C . GLY A 1 379 ? 6.513 -2.691 -27.583 1.00 76.94 379 GLY A C 1
ATOM 2982 O O . GLY A 1 379 ? 5.702 -2.135 -28.320 1.00 76.94 379 GLY A O 1
ATOM 2983 N N . MET A 1 380 ? 6.169 -3.224 -26.405 1.00 80.25 380 MET A N 1
ATOM 2984 C CA . MET A 1 380 ? 4.814 -3.162 -25.856 1.00 80.25 380 MET A CA 1
ATOM 2985 C C . MET A 1 380 ? 4.600 -1.873 -25.068 1.00 80.25 380 MET A C 1
ATOM 2987 O O . MET A 1 380 ? 5.449 -1.489 -24.263 1.00 80.25 380 MET A O 1
ATOM 2991 N N . LEU A 1 381 ? 3.449 -1.240 -25.289 1.00 84.81 381 LEU A N 1
ATOM 2992 C CA . LEU A 1 381 ? 2.971 -0.105 -24.508 1.00 84.81 381 LEU A CA 1
ATOM 2993 C C . LEU A 1 381 ? 2.088 -0.615 -23.362 1.00 84.81 381 LEU A C 1
ATOM 2995 O O . LEU A 1 381 ? 1.131 -1.348 -23.612 1.00 84.81 381 LEU A O 1
ATOM 2999 N N . ASP A 1 382 ? 2.393 -0.207 -22.136 1.00 86.81 382 ASP A N 1
ATOM 3000 C CA . ASP A 1 382 ? 1.538 -0.377 -20.956 1.00 86.81 382 ASP A CA 1
ATOM 3001 C C . ASP A 1 382 ? 1.020 0.994 -20.489 1.00 86.81 382 ASP A C 1
ATOM 3003 O O . ASP A 1 382 ? 1.480 2.052 -20.930 1.00 86.81 382 ASP A O 1
ATOM 3007 N N . ALA A 1 383 ? 0.042 0.983 -19.593 1.00 90.06 383 ALA A N 1
ATOM 3008 C CA . ALA A 1 383 ? -0.420 2.164 -18.893 1.00 90.06 383 ALA A CA 1
ATOM 3009 C C . ALA A 1 383 ? 0.666 2.729 -17.963 1.00 90.06 383 ALA A C 1
ATOM 3011 O O . ALA A 1 383 ? 1.597 2.043 -17.543 1.00 90.06 383 ALA A O 1
ATOM 3012 N N . HIS A 1 384 ? 0.494 3.993 -17.584 1.00 90.69 384 HIS A N 1
ATOM 3013 C CA . HIS A 1 384 ? 1.294 4.621 -16.539 1.00 90.69 384 HIS A CA 1
ATOM 3014 C C . HIS A 1 384 ? 1.086 3.929 -15.195 1.00 90.69 384 HIS A C 1
ATOM 3016 O O . HIS A 1 384 ? -0.049 3.788 -14.730 1.00 90.69 384 HIS A O 1
ATOM 3022 N N . ARG A 1 385 ? 2.183 3.515 -14.559 1.00 90.00 385 ARG A N 1
ATOM 3023 C CA . ARG A 1 385 ? 2.161 2.831 -13.263 1.00 90.00 385 ARG A CA 1
ATOM 3024 C C . ARG A 1 385 ? 3.326 3.298 -12.382 1.00 90.00 385 ARG A C 1
ATOM 3026 O O . ARG A 1 385 ? 4.442 3.403 -12.897 1.00 90.00 385 ARG A O 1
ATOM 3033 N N . PRO A 1 386 ? 3.110 3.487 -11.063 1.00 90.50 386 PRO A N 1
ATOM 3034 C CA . PRO A 1 386 ? 4.185 3.818 -10.121 1.00 90.50 386 PRO A CA 1
ATOM 3035 C C . PRO A 1 386 ? 5.338 2.804 -10.129 1.00 90.50 386 PRO A C 1
ATOM 3037 O O . PRO A 1 386 ? 6.496 3.178 -9.971 1.00 90.50 386 PRO A O 1
ATOM 3040 N N . GLU A 1 387 ? 5.031 1.525 -10.377 1.00 89.19 387 GLU A N 1
ATOM 3041 C CA . GLU A 1 387 ? 5.993 0.413 -10.362 1.00 89.19 387 GLU A CA 1
ATOM 3042 C C . GLU A 1 387 ? 7.166 0.581 -11.343 1.00 89.19 387 GLU A C 1
ATOM 3044 O O . GLU A 1 387 ? 8.232 0.003 -11.120 1.00 89.19 387 GLU A O 1
ATOM 3049 N N . TYR A 1 388 ? 6.999 1.386 -12.399 1.00 90.00 388 TYR A N 1
ATOM 3050 C CA . TYR A 1 388 ? 8.052 1.665 -13.377 1.00 90.00 388 TYR A CA 1
ATOM 3051 C C . TYR A 1 388 ? 9.080 2.697 -12.911 1.00 90.00 388 TYR A C 1
ATOM 3053 O O . TYR A 1 388 ? 10.121 2.829 -13.552 1.00 90.00 388 TYR A O 1
ATOM 3061 N N . MET A 1 389 ? 8.820 3.402 -11.803 1.00 90.56 389 MET A N 1
ATOM 3062 C CA . MET A 1 389 ? 9.753 4.360 -11.197 1.00 90.56 389 MET A CA 1
ATOM 3063 C C . MET A 1 389 ? 10.221 5.458 -12.160 1.00 90.56 389 MET A C 1
ATOM 3065 O O . MET A 1 389 ? 11.363 5.908 -12.104 1.00 90.56 389 MET A O 1
ATOM 3069 N N . CYS A 1 390 ? 9.355 5.888 -13.075 1.00 93.12 390 CYS A N 1
ATOM 3070 C CA . CYS A 1 390 ? 9.706 6.932 -14.027 1.00 93.12 390 CYS A CA 1
ATOM 3071 C C . CYS A 1 390 ? 9.591 8.309 -13.369 1.00 93.12 390 CYS A C 1
ATOM 3073 O O . CYS A 1 390 ? 8.519 8.657 -12.874 1.00 93.12 390 CYS A O 1
ATOM 3075 N N . SER A 1 391 ? 10.659 9.108 -13.407 1.00 93.31 391 SER A N 1
ATOM 3076 C CA . SER A 1 391 ? 10.632 10.522 -12.986 1.00 93.31 391 SER A CA 1
ATOM 3077 C C . SER A 1 391 ? 10.518 11.481 -14.176 1.00 93.31 391 SER A C 1
ATOM 3079 O O . SER A 1 391 ? 10.129 12.643 -14.051 1.00 93.31 391 SER A O 1
ATOM 3081 N N . LYS A 1 392 ? 10.812 10.979 -15.378 1.00 90.88 392 LYS A N 1
ATOM 3082 C CA . LYS A 1 392 ? 10.797 11.737 -16.633 1.00 90.88 392 LYS A CA 1
ATOM 3083 C C . LYS A 1 392 ? 9.711 11.210 -17.559 1.00 90.88 392 LYS A C 1
ATOM 3085 O O . LYS A 1 392 ? 9.244 10.085 -17.402 1.00 90.88 392 LYS A O 1
ATOM 3090 N N . ILE A 1 393 ? 9.301 12.038 -18.516 1.00 92.38 393 ILE A N 1
ATOM 3091 C CA . ILE A 1 393 ? 8.382 11.664 -19.594 1.00 92.38 393 ILE A CA 1
ATOM 3092 C C . ILE A 1 393 ? 8.907 12.258 -20.898 1.00 92.38 393 ILE A C 1
ATOM 3094 O O . ILE A 1 393 ? 9.278 13.430 -20.941 1.00 92.38 393 ILE A O 1
ATOM 3098 N N . ALA A 1 394 ? 8.981 11.449 -21.949 1.00 85.62 394 ALA A N 1
ATOM 3099 C CA . ALA A 1 394 ? 9.270 11.933 -23.287 1.00 85.62 394 ALA A CA 1
ATOM 3100 C C . ALA A 1 394 ? 7.986 12.521 -23.891 1.00 85.62 394 ALA A C 1
ATOM 3102 O O . ALA A 1 394 ? 6.944 11.862 -23.897 1.00 85.62 394 ALA A O 1
ATOM 3103 N N . GLU A 1 395 ? 8.045 13.747 -24.417 1.00 82.50 395 GLU A N 1
ATOM 3104 C CA . GLU A 1 395 ? 6.886 14.462 -24.980 1.00 82.50 395 GLU A CA 1
ATOM 3105 C C . GLU A 1 395 ? 6.469 13.974 -26.384 1.00 82.50 395 GLU A C 1
ATOM 3107 O O . GLU A 1 395 ? 6.049 14.753 -27.235 1.00 82.50 395 GLU A O 1
ATOM 3112 N N . THR A 1 396 ? 6.541 12.669 -26.625 1.00 77.38 396 THR A N 1
ATOM 3113 C CA . THR A 1 396 ? 6.140 12.004 -27.873 1.00 77.38 396 THR A CA 1
ATOM 3114 C C . THR A 1 396 ? 5.149 10.886 -27.568 1.00 77.38 396 THR A C 1
ATOM 3116 O O . THR A 1 396 ? 5.114 10.391 -26.436 1.00 77.38 396 THR A O 1
ATOM 3119 N N . ASP A 1 397 ? 4.337 10.502 -28.553 1.00 75.88 397 ASP A N 1
ATOM 3120 C CA . ASP A 1 397 ? 3.474 9.330 -28.455 1.00 75.88 397 ASP A CA 1
ATOM 3121 C C . ASP A 1 397 ? 4.192 8.097 -29.014 1.00 75.88 397 ASP A C 1
ATOM 3123 O O . ASP A 1 397 ? 4.981 8.170 -29.954 1.00 75.88 397 ASP A O 1
ATOM 3127 N N . SER A 1 398 ? 3.893 6.916 -28.468 1.00 61.78 398 SER A N 1
ATOM 3128 C CA . SER A 1 398 ? 4.513 5.665 -28.935 1.00 61.78 398 SER A CA 1
ATOM 3129 C C . SER A 1 398 ? 4.278 5.356 -30.422 1.00 61.78 398 SER A C 1
ATOM 3131 O O . SER A 1 398 ? 5.080 4.643 -31.027 1.00 61.78 398 SER A O 1
ATOM 3133 N N . MET A 1 399 ? 3.211 5.900 -31.020 1.00 57.53 399 MET A N 1
ATOM 3134 C CA . MET A 1 399 ? 2.889 5.753 -32.445 1.00 57.53 399 MET A CA 1
ATOM 3135 C C . MET A 1 399 ? 3.835 6.532 -33.373 1.00 57.53 399 MET A C 1
ATOM 3137 O O . MET A 1 399 ? 3.930 6.184 -34.548 1.00 57.53 399 MET A O 1
ATOM 3141 N N . ASP A 1 400 ? 4.582 7.512 -32.859 1.00 53.84 400 ASP A N 1
ATOM 3142 C CA . ASP A 1 400 ? 5.531 8.305 -33.653 1.00 53.84 400 ASP A CA 1
ATOM 3143 C C . ASP A 1 400 ? 6.848 7.551 -33.930 1.00 53.84 400 ASP A C 1
ATOM 3145 O O . ASP A 1 400 ? 7.671 7.970 -34.751 1.00 53.84 400 ASP A O 1
ATOM 3149 N N . PHE A 1 401 ? 7.068 6.401 -33.282 1.00 54.47 401 PHE A N 1
ATOM 3150 C CA . PHE A 1 401 ? 8.245 5.563 -33.502 1.00 54.47 401 PHE A CA 1
ATOM 3151 C C . PHE A 1 401 ? 8.058 4.629 -34.705 1.00 54.47 401 PHE A C 1
ATOM 3153 O O . PHE A 1 401 ? 7.813 3.431 -34.568 1.00 54.47 401 PHE A O 1
ATOM 3160 N N . VAL A 1 402 ? 8.231 5.186 -35.906 1.00 51.91 402 VAL A N 1
ATOM 3161 C CA . VAL A 1 402 ? 8.214 4.440 -37.180 1.00 51.91 402 VAL A CA 1
ATOM 3162 C C . VAL A 1 402 ? 9.382 3.436 -37.277 1.00 51.91 402 VAL A C 1
ATOM 3164 O O . VAL A 1 402 ? 9.245 2.389 -37.905 1.00 51.91 402 VAL A O 1
ATOM 3167 N N . ASP A 1 403 ? 10.504 3.702 -36.594 1.00 58.84 403 ASP A N 1
ATOM 3168 C CA . ASP A 1 403 ? 11.659 2.800 -36.480 1.00 58.84 403 ASP A CA 1
ATOM 3169 C C . ASP A 1 403 ? 12.045 2.585 -35.004 1.00 58.84 403 ASP A C 1
ATOM 3171 O O . ASP A 1 403 ? 12.641 3.445 -34.342 1.00 58.84 403 ASP A O 1
ATOM 3175 N N . ARG A 1 404 ? 11.687 1.406 -34.484 1.00 58.75 404 ARG A N 1
ATOM 3176 C CA . ARG A 1 404 ? 11.858 1.023 -33.072 1.00 58.75 404 ARG A CA 1
ATOM 3177 C C . ARG A 1 404 ? 13.327 0.878 -32.667 1.00 58.75 404 ARG A C 1
ATOM 3179 O O . ARG A 1 404 ? 13.667 1.121 -31.511 1.00 58.75 404 ARG A O 1
ATOM 3186 N N . GLU A 1 405 ? 14.206 0.523 -33.600 1.00 58.69 405 GLU A N 1
ATOM 3187 C CA . GLU A 1 405 ? 15.631 0.333 -33.321 1.00 58.69 405 GLU A CA 1
ATOM 3188 C C . GLU A 1 405 ? 16.357 1.686 -33.265 1.00 58.69 405 GLU A C 1
ATOM 3190 O O . GLU A 1 405 ? 17.212 1.920 -32.405 1.00 58.69 405 GLU A O 1
ATOM 3195 N N . LEU A 1 406 ? 15.947 2.638 -34.110 1.00 60.81 406 LEU A N 1
ATOM 3196 C CA . LEU A 1 406 ? 16.410 4.023 -34.031 1.00 60.81 406 LEU A CA 1
ATOM 3197 C C . LEU A 1 406 ? 15.936 4.712 -32.740 1.00 60.81 406 LEU A C 1
ATOM 3199 O O . LEU A 1 406 ? 16.723 5.420 -32.105 1.00 60.81 406 LEU A O 1
ATOM 3203 N N . ALA A 1 407 ? 14.687 4.469 -32.331 1.00 59.72 407 ALA A N 1
ATOM 3204 C CA . ALA A 1 407 ? 14.117 4.940 -31.068 1.00 59.72 407 ALA A CA 1
ATOM 3205 C C . ALA A 1 407 ? 14.938 4.466 -29.865 1.00 59.72 407 ALA A C 1
ATOM 3207 O O . ALA A 1 407 ? 15.400 5.275 -29.058 1.00 59.72 407 ALA A O 1
ATOM 3208 N N . LYS A 1 408 ? 15.202 3.156 -29.804 1.00 61.62 408 LYS A N 1
ATOM 3209 C CA . LYS A 1 408 ? 16.007 2.527 -28.758 1.00 61.62 408 LYS A CA 1
ATOM 3210 C C . LYS A 1 408 ? 17.423 3.098 -28.711 1.00 61.62 408 LYS A C 1
ATOM 3212 O O . LYS A 1 408 ? 17.903 3.450 -27.640 1.00 61.62 408 LYS A O 1
ATOM 3217 N N . ARG A 1 409 ? 18.081 3.282 -29.862 1.00 65.44 409 ARG A N 1
ATOM 3218 C CA . ARG A 1 409 ? 19.425 3.890 -29.937 1.00 65.44 409 ARG A CA 1
ATOM 3219 C C . ARG A 1 409 ? 19.451 5.367 -29.547 1.00 65.44 409 ARG A C 1
ATOM 3221 O O . ARG A 1 409 ? 20.478 5.842 -29.066 1.00 65.44 409 ARG A O 1
ATOM 3228 N N . ARG A 1 410 ? 18.385 6.129 -29.811 1.00 66.75 410 ARG A N 1
ATOM 3229 C CA . ARG A 1 410 ? 18.268 7.527 -29.360 1.00 66.75 410 ARG A CA 1
ATOM 3230 C C . ARG A 1 410 ? 18.025 7.590 -27.857 1.00 66.75 410 ARG A C 1
ATOM 3232 O O . ARG A 1 410 ? 18.710 8.354 -27.191 1.00 66.75 410 ARG A O 1
ATOM 3239 N N . TRP A 1 411 ? 17.140 6.745 -27.332 1.00 64.19 411 TRP A N 1
ATOM 3240 C CA . TRP A 1 411 ? 16.874 6.667 -25.900 1.00 64.19 411 TRP A CA 1
ATOM 3241 C C . TRP A 1 411 ? 18.090 6.211 -25.103 1.00 64.19 411 TRP A C 1
ATOM 3243 O O . TRP A 1 411 ? 18.439 6.876 -24.142 1.00 64.19 411 TRP A O 1
ATOM 3253 N N . LEU A 1 412 ? 18.778 5.142 -25.517 1.00 65.44 412 LEU A N 1
ATOM 3254 C CA . LEU A 1 412 ? 19.991 4.678 -24.837 1.00 65.44 412 LEU A CA 1
ATOM 3255 C C . LEU A 1 412 ? 21.062 5.774 -24.808 1.00 65.44 412 LEU A C 1
ATOM 3257 O O . LEU A 1 412 ? 21.601 6.056 -23.749 1.00 65.44 412 LEU A O 1
ATOM 3261 N N . ARG A 1 413 ? 21.280 6.482 -25.926 1.00 64.81 413 ARG A N 1
ATOM 3262 C CA . ARG A 1 413 ? 22.198 7.633 -25.960 1.00 64.81 413 ARG A CA 1
ATOM 3263 C C . ARG A 1 413 ? 21.759 8.774 -25.044 1.00 64.81 413 ARG A C 1
ATOM 3265 O O . ARG A 1 413 ? 22.605 9.372 -24.389 1.00 64.81 413 ARG A O 1
ATOM 3272 N N . LEU A 1 414 ? 20.461 9.074 -24.992 1.00 63.31 414 LEU A N 1
ATOM 3273 C CA . LEU A 1 414 ? 19.920 10.097 -24.098 1.00 63.31 414 LEU A CA 1
ATOM 3274 C C . LEU A 1 414 ? 20.061 9.671 -22.631 1.00 63.31 414 LEU A C 1
ATOM 3276 O O . LEU A 1 414 ? 20.452 10.477 -21.801 1.00 63.31 414 LEU A O 1
ATOM 3280 N N . ASN A 1 415 ? 19.783 8.408 -22.312 1.00 60.66 415 ASN A N 1
ATOM 3281 C CA . ASN A 1 415 ? 19.854 7.863 -20.962 1.00 60.66 415 ASN A CA 1
ATOM 3282 C C . ASN A 1 415 ? 21.304 7.769 -20.472 1.00 60.66 415 ASN A C 1
ATOM 3284 O O . ASN A 1 415 ? 21.581 8.141 -19.340 1.00 60.66 415 ASN A O 1
ATOM 3288 N N . ASP A 1 416 ? 22.240 7.361 -21.330 1.00 64.44 416 ASP A N 1
ATOM 3289 C CA . ASP A 1 416 ? 23.673 7.357 -21.025 1.00 64.44 416 ASP A CA 1
ATOM 3290 C C . ASP A 1 416 ? 24.190 8.787 -20.802 1.00 64.44 416 ASP A C 1
ATOM 3292 O O . ASP A 1 416 ? 24.893 9.046 -19.824 1.00 64.44 416 ASP A O 1
ATOM 3296 N N . ALA A 1 417 ? 23.772 9.747 -21.639 1.00 58.19 417 ALA A N 1
ATOM 3297 C CA . ALA A 1 417 ? 24.086 11.162 -21.443 1.00 58.19 417 ALA A CA 1
ATOM 3298 C C . ALA A 1 417 ? 23.488 11.707 -20.131 1.00 58.19 417 ALA A C 1
ATOM 3300 O O . ALA A 1 417 ? 24.173 12.391 -19.374 1.00 58.19 417 ALA A O 1
ATOM 3301 N N . LEU A 1 418 ? 22.236 11.359 -19.815 1.00 53.12 418 LEU A N 1
ATOM 3302 C CA . LEU A 1 418 ? 21.561 11.761 -18.578 1.00 53.12 418 LEU A CA 1
ATOM 3303 C C . LEU A 1 418 ? 22.200 11.128 -17.333 1.00 53.12 418 LEU A C 1
ATOM 3305 O O . LEU A 1 418 ? 22.323 11.803 -16.313 1.00 53.12 418 LEU A O 1
ATOM 3309 N N . ARG A 1 419 ? 22.629 9.861 -17.403 1.00 53.03 419 ARG A N 1
ATOM 3310 C CA . ARG A 1 419 ? 23.353 9.172 -16.322 1.00 53.03 419 ARG A CA 1
ATOM 3311 C C . ARG A 1 419 ? 24.726 9.790 -16.076 1.00 53.03 419 ARG A C 1
ATOM 3313 O O . ARG A 1 419 ? 25.091 9.967 -14.918 1.00 53.03 419 ARG A O 1
ATOM 3320 N N . SER A 1 420 ? 25.436 10.177 -17.137 1.00 50.34 420 SER A N 1
ATOM 3321 C CA . SER A 1 420 ? 26.694 10.925 -17.029 1.00 50.34 420 SER A CA 1
ATOM 3322 C C . SER A 1 420 ? 26.478 12.277 -16.343 1.00 50.34 420 SER A C 1
ATOM 3324 O O . SER A 1 420 ? 27.193 12.608 -15.406 1.00 50.34 420 SER A O 1
ATOM 3326 N N . CYS A 1 421 ? 25.438 13.031 -16.721 1.00 43.12 421 CYS A N 1
ATOM 3327 C CA . CYS A 1 421 ? 25.141 14.324 -16.094 1.00 43.12 421 CYS A CA 1
ATOM 3328 C C . CYS A 1 421 ? 24.732 14.219 -14.611 1.00 43.12 421 CYS A C 1
ATOM 3330 O O . CYS A 1 421 ? 24.975 15.154 -13.847 1.00 43.12 421 CYS A O 1
ATOM 3332 N N . LEU A 1 422 ? 24.123 13.102 -14.195 1.00 41.28 422 LEU A N 1
ATOM 3333 C CA . LEU A 1 422 ? 23.761 12.840 -12.796 1.00 41.28 422 LEU A CA 1
ATOM 3334 C C . LEU A 1 422 ? 24.968 12.449 -11.928 1.00 41.28 422 LEU A C 1
ATOM 3336 O O . LEU A 1 422 ? 24.967 12.756 -10.739 1.00 41.28 422 LEU A O 1
ATOM 3340 N N . GLN A 1 423 ? 26.002 11.822 -12.499 1.00 43.34 423 GLN A N 1
ATOM 3341 C CA . GLN A 1 423 ? 27.264 11.562 -11.790 1.00 43.34 423 GLN A CA 1
ATOM 3342 C C . GLN A 1 423 ? 28.087 12.840 -11.570 1.00 43.34 423 GLN A C 1
ATOM 3344 O O . GLN A 1 423 ? 28.793 12.938 -10.569 1.00 43.34 423 GLN A O 1
ATOM 3349 N N . ASP A 1 424 ? 27.930 13.838 -12.442 1.00 40.44 424 ASP A N 1
ATOM 3350 C CA . ASP A 1 424 ? 28.687 15.095 -12.393 1.00 40.44 424 ASP A CA 1
ATOM 3351 C C . ASP A 1 424 ? 27.981 16.233 -11.624 1.00 40.44 424 ASP A C 1
ATOM 3353 O O . ASP A 1 424 ? 28.504 17.343 -11.537 1.00 40.44 424 ASP A O 1
ATOM 3357 N N . GLY A 1 425 ? 26.797 15.991 -11.046 1.00 36.06 425 GLY A N 1
ATOM 3358 C CA . GLY A 1 425 ? 26.113 16.963 -10.182 1.00 36.06 425 GLY A CA 1
ATOM 3359 C C . GLY A 1 425 ? 25.618 18.239 -10.882 1.00 36.06 425 GLY A C 1
ATOM 3360 O O . GLY A 1 425 ? 25.439 19.264 -10.226 1.00 36.06 425 GLY A O 1
ATOM 3361 N N . VAL A 1 426 ? 25.372 18.214 -12.199 1.00 36.47 426 VAL A N 1
ATOM 3362 C CA . VAL A 1 426 ? 24.927 19.402 -12.955 1.00 36.47 426 VAL A CA 1
ATOM 3363 C C . VAL A 1 426 ? 23.454 19.279 -13.356 1.00 36.47 426 VAL A C 1
ATOM 3365 O O . VAL A 1 426 ? 23.115 18.984 -14.501 1.00 36.47 426 VAL A O 1
ATOM 3368 N N . ILE A 1 427 ? 22.548 19.576 -12.419 1.00 37.41 427 ILE A N 1
ATOM 3369 C CA . ILE A 1 427 ? 21.136 19.873 -12.723 1.00 37.41 427 ILE A CA 1
ATOM 3370 C C . ILE A 1 427 ? 21.049 21.334 -13.191 1.00 37.41 427 ILE A C 1
ATOM 3372 O O . ILE A 1 427 ? 20.605 22.211 -12.463 1.00 37.41 427 ILE A O 1
ATOM 3376 N N . SER A 1 428 ? 21.557 21.636 -14.386 1.00 34.44 428 SER A N 1
ATOM 3377 C CA . SER A 1 428 ? 21.238 22.877 -15.113 1.00 34.44 428 SER A CA 1
ATOM 3378 C C . SER A 1 428 ? 21.858 22.824 -16.505 1.00 34.44 428 SER A C 1
ATOM 3380 O O . SER A 1 428 ? 23.000 23.239 -16.688 1.00 34.44 428 SER A O 1
ATOM 3382 N N . ARG A 1 429 ? 21.134 22.248 -17.475 1.00 34.31 429 ARG A N 1
ATOM 3383 C CA . ARG A 1 429 ? 21.259 22.475 -18.936 1.00 34.31 429 ARG A CA 1
ATOM 3384 C C . ARG A 1 429 ? 20.389 21.460 -19.689 1.00 34.31 429 ARG A C 1
ATOM 3386 O O . ARG A 1 429 ? 20.896 20.586 -20.379 1.00 34.31 429 ARG A O 1
ATOM 3393 N N . MET A 1 430 ? 19.067 21.570 -19.571 1.00 33.78 430 MET A N 1
ATOM 3394 C CA . MET A 1 430 ? 18.146 20.856 -20.474 1.00 33.78 430 MET A CA 1
ATOM 3395 C C . MET A 1 430 ? 17.227 21.779 -21.288 1.00 33.78 430 MET A C 1
ATOM 3397 O O . MET A 1 430 ? 16.368 21.283 -21.999 1.00 33.78 430 MET A O 1
ATOM 3401 N N . ASP A 1 431 ? 17.486 23.091 -21.316 1.00 31.77 431 ASP A N 1
ATOM 3402 C CA . ASP A 1 431 ? 16.765 24.036 -22.196 1.00 31.77 431 ASP A CA 1
ATOM 3403 C C . ASP A 1 431 ? 17.381 24.188 -23.600 1.00 31.77 431 ASP A C 1
ATOM 3405 O O . ASP A 1 431 ? 17.034 25.098 -24.348 1.00 31.77 431 ASP A O 1
ATOM 3409 N N . ARG A 1 432 ? 18.332 23.334 -23.995 1.00 30.34 432 ARG A N 1
ATOM 3410 C CA . ARG A 1 432 ? 19.001 23.458 -25.304 1.00 30.34 432 ARG A CA 1
ATOM 3411 C C . ARG A 1 432 ? 19.227 22.133 -26.015 1.00 30.34 432 ARG A C 1
ATOM 3413 O O . ARG A 1 432 ? 20.342 21.861 -26.432 1.00 30.34 432 ARG A O 1
ATOM 3420 N N . LEU A 1 433 ? 18.175 21.341 -26.183 1.00 31.62 433 LEU A N 1
ATOM 3421 C CA . LEU A 1 433 ? 18.083 20.354 -27.265 1.00 31.62 433 LEU A CA 1
ATOM 3422 C C . LEU A 1 433 ? 16.607 20.242 -27.691 1.00 31.62 433 LEU A C 1
ATOM 3424 O O . LEU A 1 433 ? 15.912 19.313 -27.289 1.00 31.62 433 LEU A O 1
ATOM 3428 N N . GLN A 1 434 ? 16.144 21.251 -28.438 1.00 33.12 434 GLN A N 1
ATOM 3429 C CA . GLN A 1 434 ? 14.979 21.152 -29.326 1.00 33.12 434 GLN A CA 1
ATOM 3430 C C . GLN A 1 434 ? 15.406 20.543 -30.659 1.00 33.12 434 GLN A C 1
ATOM 3432 O O . GLN A 1 434 ? 16.526 20.885 -31.113 1.00 33.12 434 GLN A O 1
#

pLDDT: mean 77.41, std 19.24, range [24.45, 96.38]

Sequence (434 aa):
MTFSLSQSEQAGLRNCSNRARIPYKGKAVGIDVRGRGGMLYTAPSSYTGLDGRLRSYVWDHEILPDRSNLRAVPDWLISILND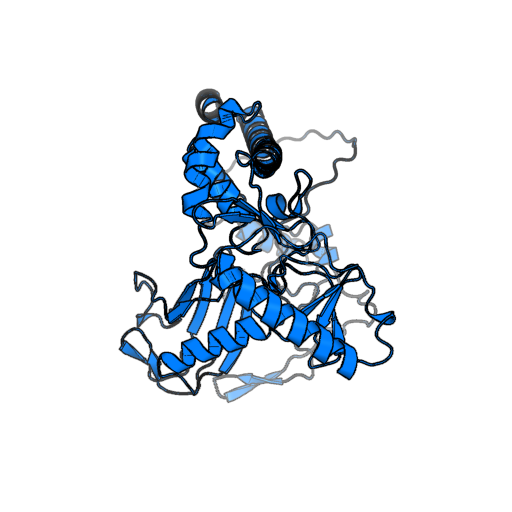SNEASSGTRRQVPRDGDGAREPQAVPFGPPRPIEDPQRIPPPVVLERVKACVAATGDDASCFDRLKMGDRGPMYVFRVAGPRRCPYGNHHDGSNNFSVLVRKRDLLYFCNSSECQGVRPVLKIGELTCSEAMSGGETRAFSADDVCAINSLHKRFVDAWAFEGDVGGSKIVAEMYAGCGRLCFDGEFWHYWDGRRVVADEKSAFFVKNVLINQLRIVDKRVRDEWSATIETTRDEEHREVLKQQLKRLRTYDNSREMGSTLELAPGELFVPNFIQQLDANPDILNVRNGVLNLRTGMLDAHRPEYMCSKIAETDSMDFVDRELAKRRWLRLNDALRSCLQDGVISRMDRLQ

Secondary structure (DSSP, 8-state):
----HHHHHHTT------EEEEEETTEEEEE----TT-----TT-EEE-TTS-EEE---SSPPPTT-TTPPPPPHHHHHHHHHTTSTTS-------------------PPPPPPP-----B---HHHHHHHHHHHHTTT--SPEEEEEEEETTEEEEEEE--S-EE-TTS-EESS---EEEEEETTEEEEEE-SGGGTT-SSPPEEEE--HHHHTTT---S---TT-HHHHHTS-HHHHHHHTTSHHHHHHHHHHHHHTTT-SEEE-SSSEEEE-SSSEEEETTTTHHHHHHHHHHHHHHHHHHHHHHHHHHHH---HHHHHHHHHHHTTS----SHHHHHHHHHHHHHHSB-TTHHHHTT--TTEEEETTEEEETTT--EE---GGG-----BSS-GGG-S-HHHHHHHHHHHHHHHHHHHHTT-----SS--

Radius of gyration: 28.74 Å; chains: 1; bounding box: 74×72×70 Å